Protein AF-A0A965GUR8-F1 (afdb_monomer_lite)

Foldseek 3Di:
DVPPPLDDDDDDDPDPVSVVQCVVPVDDADPQCVVCLPDDGDPSGDCRSSVVCVVCCVVPNDPAFWFQWEDEPPDAIWGDAPLETAGEPDPQVQQLLCLRTDYGYDHPVVVVSGHYDYHADQKAWEDDDVNDIWIWGTHNQATETDPDQVLQVVVVHGPVRHHYHDPVSNVSRHHDQYDDDDDAAAWADDDPPDDIWGWDDDPAATETDDQVVCVVVVHHPVRHHHDYPVSNVNHHYDYDDPVVQQADQWAADPVRWIWGDPPQAIATEFDPVLCVVVVNPDRRHGPDHVVVSPSGAADQHSDDAQEWAAAPVVRFIWHHHPSAIATADPLQCVQEPSVVLGPYGPGYHHCRNRVHRYDPHHDDQWAAEPVRWIWGAHHQATATEPAPAPLNVVHHYDYPRVRVSGDYDPHYHYQFAWADEPPDPWIFGRHRQATATEDDDVQLVLSCVPDPDSDYDYGHPRSNVSGHYDAHAGDFQAWAAAPPPRWIWTDAPGQATETEDLLAADAPHPDHHYDHCSNNVRHPNHHHHHNFWAQEPNAIFGDFPLETAHEDPVQVQLADDDHHYGYNNNNVSRHYDPAHDGQKAKEWDQDPVPRDIDIWMWGRGNQATATEPDVVLVVQPDPPPGDHHHGDVSSVVSGHYDYHPPRDPDDPPPPVPQPKDQAAPPDFLCNVCVVQVHDSVCQCVQAVNPDRRPDDHRDITGDD

Radius of gyration: 43.64 Å; chains: 1; bounding box: 89×70×134 Å

Structure (mmCIF, N/CA/C/O backbone):
data_AF-A0A965GUR8-F1
#
_entry.id   AF-A0A965GUR8-F1
#
loop_
_atom_site.group_PDB
_atom_site.id
_atom_site.type_symbol
_atom_site.label_atom_id
_atom_site.label_alt_id
_atom_site.label_comp_id
_atom_site.label_asym_id
_atom_site.label_entity_id
_atom_site.label_seq_id
_atom_site.pdbx_PDB_ins_code
_atom_site.Cartn_x
_atom_site.Cartn_y
_atom_site.Cartn_z
_atom_site.occupancy
_atom_site.B_iso_or_equiv
_atom_site.auth_seq_id
_atom_site.auth_comp_id
_atom_site.auth_asym_id
_atom_site.auth_atom_id
_atom_site.pdbx_PDB_model_num
ATOM 1 N N . ASP A 1 1 ? 26.800 -17.283 -2.827 1.00 47.50 1 ASP A N 1
ATOM 2 C CA . ASP A 1 1 ? 28.069 -16.550 -2.955 1.00 47.50 1 ASP A CA 1
ATOM 3 C C . ASP A 1 1 ? 29.213 -17.453 -2.489 1.00 47.50 1 ASP A C 1
ATOM 5 O O . ASP A 1 1 ? 29.405 -17.635 -1.294 1.00 47.50 1 ASP A O 1
ATOM 9 N N . ALA A 1 2 ? 29.886 -18.132 -3.423 1.00 43.19 2 ALA A N 1
ATOM 10 C CA . ALA A 1 2 ? 30.968 -19.085 -3.132 1.00 43.19 2 ALA A CA 1
ATOM 11 C C . ALA A 1 2 ? 32.314 -18.391 -2.820 1.00 43.19 2 ALA A C 1
ATOM 13 O O . ALA A 1 2 ? 33.326 -19.061 -2.646 1.00 43.19 2 ALA A O 1
ATOM 14 N N . SER A 1 3 ? 32.325 -17.055 -2.743 1.00 49.56 3 SER A N 1
ATOM 15 C CA . SER A 1 3 ? 33.534 -16.234 -2.623 1.00 49.56 3 SER A CA 1
ATOM 16 C C . SER A 1 3 ? 34.101 -16.104 -1.201 1.00 49.56 3 SER A C 1
ATOM 18 O O . SER A 1 3 ? 35.213 -15.610 -1.049 1.00 49.56 3 SER A O 1
ATOM 20 N N . ARG A 1 4 ? 33.380 -16.529 -0.147 1.00 60.00 4 ARG A N 1
ATOM 21 C CA . ARG A 1 4 ? 33.719 -16.155 1.247 1.00 60.00 4 ARG A CA 1
ATOM 22 C C . ARG A 1 4 ? 34.422 -17.205 2.120 1.00 60.00 4 ARG A C 1
ATOM 24 O O . ARG A 1 4 ? 34.741 -16.892 3.255 1.00 60.00 4 ARG A O 1
ATOM 31 N N . ASN A 1 5 ? 34.698 -18.421 1.640 1.00 73.56 5 ASN A N 1
ATOM 32 C CA . ASN A 1 5 ? 35.447 -19.455 2.391 1.00 73.56 5 ASN A CA 1
ATOM 33 C C . ASN A 1 5 ? 34.981 -19.713 3.856 1.00 73.56 5 ASN A C 1
ATOM 35 O O . ASN A 1 5 ? 35.769 -20.097 4.712 1.00 73.56 5 ASN A O 1
ATOM 39 N N . CYS A 1 6 ? 33.684 -19.565 4.153 1.00 77.69 6 CYS A N 1
ATOM 40 C CA . CYS A 1 6 ? 33.122 -19.659 5.514 1.00 77.69 6 CYS A CA 1
ATOM 41 C C . CYS A 1 6 ? 32.897 -21.094 6.053 1.00 77.69 6 CYS A C 1
ATOM 43 O O . CYS A 1 6 ? 32.212 -21.275 7.058 1.00 77.69 6 CYS A O 1
ATOM 45 N N . GLY A 1 7 ? 33.451 -22.120 5.399 1.00 78.69 7 GLY A N 1
ATOM 46 C CA . GLY A 1 7 ? 33.329 -23.525 5.814 1.00 78.69 7 GLY A CA 1
ATOM 47 C C . GLY A 1 7 ? 31.979 -24.192 5.499 1.00 78.69 7 GLY A C 1
ATOM 48 O O . GLY A 1 7 ? 31.079 -23.598 4.905 1.00 78.69 7 GLY A O 1
ATOM 49 N N . LYS A 1 8 ? 31.857 -25.477 5.861 1.00 77.88 8 LYS A N 1
ATOM 50 C CA . LYS A 1 8 ? 30.644 -26.306 5.720 1.00 77.88 8 LYS A CA 1
ATOM 51 C C . LYS A 1 8 ? 30.447 -27.146 6.985 1.00 77.88 8 LYS A C 1
ATOM 53 O O . LYS A 1 8 ? 31.423 -27.489 7.648 1.00 77.88 8 LYS A O 1
ATOM 58 N N . LYS A 1 9 ? 29.199 -27.503 7.299 1.00 75.25 9 LYS A N 1
ATOM 59 C CA . LYS A 1 9 ? 28.846 -28.366 8.436 1.00 75.25 9 LYS A CA 1
ATOM 60 C C . LYS A 1 9 ? 27.861 -29.442 7.990 1.00 75.25 9 LYS A C 1
ATOM 62 O O . LYS A 1 9 ? 26.856 -29.119 7.363 1.00 75.25 9 LYS A O 1
ATOM 67 N N . SER A 1 10 ? 28.144 -30.692 8.341 1.00 81.12 10 SER A N 1
ATOM 68 C CA . SER A 1 10 ? 27.230 -31.819 8.135 1.00 81.12 10 SER A CA 1
ATOM 69 C C . SER A 1 10 ? 26.433 -32.077 9.408 1.00 81.12 10 SER A C 1
ATOM 71 O O . SER A 1 10 ? 26.967 -31.980 10.513 1.00 81.12 10 SER A O 1
ATOM 73 N N . PHE A 1 11 ? 25.153 -32.397 9.260 1.00 72.50 11 PHE A N 1
ATOM 74 C CA . PHE A 1 11 ? 24.285 -32.815 10.355 1.00 72.50 11 PHE A CA 1
ATOM 75 C C . PHE A 1 11 ? 23.162 -33.697 9.808 1.00 72.50 11 PHE A C 1
ATOM 77 O O . PHE A 1 11 ? 22.839 -33.649 8.621 1.00 72.50 11 PHE A O 1
ATOM 84 N N . THR A 1 12 ? 22.567 -34.499 10.683 1.00 79.31 12 THR A N 1
ATOM 85 C CA . THR A 1 12 ? 21.463 -35.397 10.337 1.00 79.31 12 THR A CA 1
ATOM 86 C C . THR A 1 12 ? 20.133 -34.658 10.467 1.00 79.31 12 THR A C 1
ATOM 88 O O . THR A 1 12 ? 19.833 -34.097 11.524 1.00 79.31 12 THR A O 1
ATOM 91 N N . LEU A 1 13 ? 19.321 -34.660 9.408 1.00 75.88 13 LEU A N 1
ATOM 92 C CA . LEU A 1 13 ? 17.973 -34.090 9.433 1.00 75.88 13 LEU A CA 1
ATOM 93 C C . LEU A 1 13 ? 17.031 -35.012 10.218 1.00 75.88 13 LEU A C 1
ATOM 95 O O . LEU A 1 13 ? 16.911 -36.190 9.899 1.00 75.88 13 LEU A O 1
ATOM 99 N N . LYS A 1 14 ? 16.361 -34.468 11.242 1.00 69.81 14 LYS A N 1
ATOM 100 C CA . LYS A 1 14 ? 15.443 -35.225 12.115 1.00 69.81 14 LYS A CA 1
ATOM 101 C C . LYS A 1 14 ? 13.967 -35.149 11.696 1.00 69.81 14 LYS A C 1
ATOM 103 O O . LYS A 1 14 ? 13.154 -35.880 12.244 1.00 69.81 14 LYS A O 1
ATOM 108 N N . SER A 1 15 ? 13.601 -34.263 10.763 1.00 74.69 15 SER A N 1
ATOM 109 C CA . SER A 1 15 ? 12.224 -34.140 10.260 1.00 74.69 15 SER A CA 1
ATOM 110 C C . SER A 1 15 ? 12.168 -33.538 8.851 1.00 74.69 15 SER A C 1
ATOM 112 O O . SER A 1 15 ? 13.064 -32.787 8.451 1.00 74.69 15 SER A O 1
ATOM 114 N N . GLN A 1 16 ? 11.078 -33.808 8.124 1.00 74.38 16 GLN A N 1
ATOM 115 C CA . GLN A 1 16 ? 10.824 -33.220 6.803 1.00 74.38 16 GLN A CA 1
ATOM 116 C C . GLN A 1 16 ? 10.631 -31.697 6.869 1.00 74.38 16 GLN A C 1
ATOM 118 O O . GLN A 1 16 ? 11.060 -30.980 5.969 1.00 74.38 16 GLN A O 1
ATOM 123 N N . ALA A 1 17 ? 10.045 -31.180 7.953 1.00 69.31 17 ALA A N 1
ATOM 124 C CA . ALA A 1 17 ? 9.895 -29.739 8.159 1.00 69.31 17 ALA A CA 1
ATOM 125 C C . ALA A 1 17 ? 11.264 -29.042 8.238 1.00 69.31 17 ALA A C 1
ATOM 127 O O . ALA A 1 17 ? 11.487 -28.018 7.594 1.00 69.31 17 ALA A O 1
ATOM 128 N N . THR A 1 18 ? 12.218 -29.644 8.958 1.00 73.81 18 THR A N 1
ATOM 129 C CA . THR A 1 18 ? 13.603 -29.157 9.005 1.00 73.81 18 THR A CA 1
ATOM 130 C C . THR A 1 18 ? 14.270 -29.245 7.630 1.00 73.81 18 THR A C 1
ATOM 132 O O . THR A 1 18 ? 14.957 -28.307 7.236 1.00 73.81 18 THR A O 1
ATOM 135 N N . ALA A 1 19 ? 14.043 -30.326 6.875 1.00 81.25 19 ALA A N 1
ATOM 136 C CA . ALA A 1 19 ? 14.584 -30.481 5.521 1.00 81.25 19 ALA A CA 1
ATOM 137 C C . ALA A 1 19 ? 14.102 -29.367 4.575 1.00 81.25 19 ALA A C 1
ATOM 139 O O . ALA A 1 19 ? 14.917 -28.730 3.910 1.00 81.25 19 ALA A O 1
ATOM 140 N N . ASN A 1 20 ? 12.801 -29.063 4.590 1.00 81.00 20 ASN A N 1
ATOM 141 C CA . ASN A 1 20 ? 12.203 -28.014 3.761 1.00 81.00 20 ASN A CA 1
ATOM 142 C C . ASN A 1 20 ? 12.787 -26.624 4.056 1.00 81.00 20 ASN A C 1
ATOM 144 O O . ASN A 1 20 ? 13.011 -25.837 3.135 1.00 81.00 20 ASN A O 1
ATOM 148 N N . LEU A 1 21 ? 13.101 -26.336 5.323 1.00 77.62 21 LEU A N 1
ATOM 149 C CA . LEU A 1 21 ? 13.712 -25.066 5.713 1.00 77.62 21 LEU A CA 1
ATOM 150 C C . LEU A 1 21 ? 15.141 -24.915 5.156 1.00 77.62 21 LEU A C 1
ATOM 152 O O . LEU A 1 21 ? 15.511 -23.848 4.662 1.00 77.62 21 LEU A O 1
ATOM 156 N N . TYR A 1 22 ? 15.917 -26.005 5.151 1.00 83.06 22 TYR A N 1
ATOM 157 C CA . TYR A 1 22 ? 17.260 -26.032 4.563 1.00 83.06 22 TYR A CA 1
ATOM 158 C C . TYR A 1 22 ? 17.261 -26.101 3.029 1.00 83.06 22 TYR A C 1
ATOM 160 O O . TYR A 1 22 ? 18.226 -25.644 2.421 1.00 83.06 22 TYR A O 1
ATOM 168 N N . TYR A 1 23 ? 16.191 -26.588 2.388 1.00 81.19 23 TYR A N 1
ATOM 169 C CA . TYR A 1 23 ? 16.011 -26.419 0.941 1.00 81.19 23 TYR A CA 1
ATOM 170 C C . TYR A 1 23 ? 15.792 -24.953 0.563 1.00 81.19 23 TYR A C 1
ATOM 172 O O . TYR A 1 23 ? 16.349 -24.489 -0.429 1.00 81.19 23 TYR A O 1
ATOM 180 N N . TYR A 1 24 ? 15.021 -24.214 1.365 1.00 76.62 24 TYR A N 1
ATOM 181 C CA . TYR A 1 24 ? 14.736 -22.803 1.113 1.00 76.62 24 TYR A CA 1
ATOM 182 C C . TYR A 1 24 ? 15.915 -21.885 1.475 1.00 76.62 24 TYR A C 1
ATOM 184 O O . TYR A 1 24 ? 16.259 -20.981 0.715 1.00 76.62 24 TYR A O 1
ATOM 192 N N . THR A 1 25 ? 16.582 -22.128 2.610 1.00 82.25 25 THR A N 1
ATOM 193 C CA . THR A 1 25 ? 17.814 -21.416 2.984 1.00 82.25 25 THR A CA 1
ATOM 194 C C . THR A 1 25 ? 18.919 -22.397 3.400 1.00 82.25 25 THR A C 1
ATOM 196 O O . THR A 1 25 ? 18.972 -22.819 4.556 1.00 82.25 25 THR A O 1
ATOM 199 N N . PRO A 1 26 ? 19.857 -22.751 2.499 1.00 79.19 26 PRO A N 1
ATOM 200 C CA . PRO A 1 26 ? 20.835 -23.825 2.723 1.00 79.19 26 PRO A CA 1
ATOM 201 C C . PRO A 1 26 ? 22.019 -23.420 3.619 1.00 79.19 26 PRO A C 1
ATOM 203 O O . PRO A 1 26 ? 23.102 -23.997 3.531 1.00 79.19 26 PRO A O 1
ATOM 206 N N . PHE A 1 27 ? 21.843 -22.418 4.484 1.00 84.81 27 PHE A N 1
ATOM 207 C CA . PHE A 1 27 ? 22.902 -21.878 5.333 1.00 84.81 27 PHE A CA 1
ATOM 208 C C . PHE A 1 27 ? 22.605 -22.121 6.814 1.00 84.81 27 PHE A C 1
ATOM 210 O O . PHE A 1 27 ? 21.495 -21.884 7.297 1.00 84.81 27 PHE A O 1
ATOM 217 N N . VAL A 1 28 ? 23.620 -22.584 7.543 1.00 80.75 28 VAL A N 1
ATOM 218 C CA . VAL A 1 28 ? 23.566 -22.775 8.997 1.00 80.75 28 VAL A CA 1
ATOM 219 C C . VAL A 1 28 ? 24.101 -21.503 9.668 1.00 80.75 28 VAL A C 1
ATOM 221 O O . VAL A 1 28 ? 25.199 -21.062 9.307 1.00 80.75 28 VAL A O 1
ATOM 224 N N . PRO A 1 29 ? 23.379 -20.899 10.630 1.00 86.38 29 PRO A N 1
ATOM 225 C CA . PRO A 1 29 ? 23.894 -19.752 11.374 1.00 86.38 29 PRO A CA 1
ATOM 226 C C . PRO A 1 29 ? 25.142 -20.151 12.175 1.00 86.38 29 PRO A C 1
ATOM 228 O O . PRO A 1 29 ? 25.180 -21.211 12.802 1.00 86.38 29 PRO A O 1
ATOM 231 N N . ASN A 1 30 ? 26.173 -19.306 12.151 1.00 86.50 30 ASN A N 1
ATOM 232 C CA . ASN A 1 30 ? 27.386 -19.498 12.945 1.00 86.50 30 ASN A CA 1
ATOM 233 C C . ASN A 1 30 ? 27.222 -18.908 14.361 1.00 86.50 30 ASN A C 1
ATOM 235 O O . ASN A 1 30 ? 26.221 -18.259 14.672 1.00 86.50 30 ASN A O 1
ATOM 239 N N . ALA A 1 31 ? 28.216 -19.118 15.230 1.00 86.94 31 ALA A N 1
ATOM 240 C CA . ALA A 1 31 ? 28.167 -18.645 16.616 1.00 86.94 31 ALA A CA 1
ATOM 241 C C . ALA A 1 31 ? 27.976 -17.119 16.721 1.00 86.94 31 ALA A C 1
ATOM 243 O O . ALA A 1 31 ? 27.193 -16.664 17.547 1.00 86.94 31 ALA A O 1
ATOM 244 N N . ALA A 1 32 ? 28.615 -16.328 15.850 1.00 88.06 32 ALA A N 1
ATOM 245 C CA . ALA A 1 32 ? 28.451 -14.874 15.833 1.00 88.06 32 ALA A CA 1
ATOM 246 C C . ALA A 1 32 ? 27.002 -14.449 15.516 1.00 88.06 32 ALA A C 1
ATOM 248 O O . ALA A 1 32 ? 26.453 -13.575 16.187 1.00 88.06 32 ALA A O 1
ATOM 249 N N . ALA A 1 33 ? 26.350 -15.102 14.546 1.00 88.00 33 ALA A N 1
ATOM 250 C CA . ALA A 1 33 ? 24.946 -14.853 14.209 1.00 88.00 33 ALA A CA 1
ATOM 251 C C . ALA A 1 33 ? 23.969 -15.256 15.332 1.00 88.00 33 ALA A C 1
ATOM 253 O O . ALA A 1 33 ? 22.925 -14.613 15.507 1.00 88.00 33 ALA A O 1
ATOM 254 N N . LEU A 1 34 ? 24.294 -16.325 16.071 1.00 86.19 34 LEU A N 1
ATOM 255 C CA . LEU A 1 34 ? 23.495 -16.832 17.191 1.00 86.19 34 LEU A CA 1
ATOM 256 C C . LEU A 1 34 ? 23.662 -15.982 18.457 1.00 86.19 34 LEU A C 1
ATOM 258 O O . LEU A 1 34 ? 22.667 -15.681 19.105 1.00 86.19 34 LEU A O 1
ATOM 262 N N . ASN A 1 35 ? 24.876 -15.522 18.765 1.00 86.25 35 ASN A N 1
ATOM 263 C CA . ASN A 1 35 ? 25.149 -14.688 19.941 1.00 86.25 35 ASN A CA 1
ATOM 264 C C . ASN A 1 35 ? 24.508 -13.295 19.854 1.00 86.25 35 ASN A C 1
ATOM 266 O O . ASN A 1 35 ? 24.303 -12.647 20.876 1.00 86.25 35 ASN A O 1
ATOM 270 N N . ASN A 1 36 ? 24.173 -12.825 18.648 1.00 84.94 36 ASN A N 1
ATOM 271 C CA . ASN A 1 36 ? 23.557 -11.519 18.435 1.00 84.94 36 ASN A CA 1
ATOM 272 C C . ASN A 1 36 ? 22.199 -11.632 17.732 1.00 84.94 36 ASN A C 1
ATOM 274 O O . ASN A 1 36 ? 22.045 -11.087 16.648 1.00 84.94 36 ASN A O 1
ATOM 278 N N . LEU A 1 37 ? 21.211 -12.334 18.311 1.00 80.69 37 LEU A N 1
ATOM 279 C CA . LEU A 1 37 ? 19.914 -12.685 17.683 1.00 80.69 37 LEU A CA 1
ATOM 280 C C . LEU A 1 37 ? 19.121 -11.529 17.033 1.00 80.69 37 LEU A C 1
ATOM 282 O O . LEU A 1 37 ? 18.312 -11.763 16.128 1.00 80.69 37 LEU A O 1
ATOM 286 N N . ARG A 1 38 ? 19.329 -10.281 17.456 1.00 82.56 38 ARG A N 1
ATOM 287 C CA . ARG A 1 38 ? 18.657 -9.105 16.872 1.00 82.56 38 ARG A CA 1
ATOM 288 C C . ARG A 1 38 ? 19.586 -8.152 16.123 1.00 82.56 38 ARG A C 1
ATOM 290 O O . ARG A 1 38 ? 19.088 -7.248 15.465 1.00 82.56 38 ARG A O 1
ATOM 297 N N . GLY A 1 39 ? 20.893 -8.389 16.143 1.00 82.38 39 GLY A N 1
ATOM 298 C CA . GLY A 1 39 ? 21.873 -7.589 15.418 1.00 82.38 39 GLY A CA 1
ATOM 299 C C . GLY A 1 39 ? 22.589 -8.360 14.313 1.00 82.38 39 GLY A C 1
ATOM 300 O O . GLY A 1 39 ? 22.151 -9.427 13.863 1.00 82.38 39 GLY A O 1
ATOM 301 N N . THR A 1 40 ? 23.692 -7.766 13.868 1.00 83.00 40 THR A N 1
ATOM 302 C CA . THR A 1 40 ? 24.609 -8.299 12.862 1.00 83.00 40 THR A CA 1
ATOM 303 C C . THR A 1 40 ? 25.718 -9.111 13.529 1.00 83.00 40 THR A C 1
ATOM 305 O O . THR A 1 40 ? 26.282 -8.691 14.540 1.00 83.00 40 THR A O 1
ATOM 308 N N . GLY A 1 41 ? 26.024 -10.275 12.966 1.00 85.44 41 GLY A N 1
ATOM 309 C CA . GLY A 1 41 ? 27.218 -11.048 13.292 1.00 85.44 41 GLY A CA 1
ATOM 310 C C . GLY A 1 41 ? 28.414 -10.651 12.417 1.00 85.44 41 GLY A C 1
ATOM 311 O O . GLY A 1 41 ? 28.475 -9.547 11.878 1.00 85.44 41 GLY A O 1
ATOM 312 N N . ASP A 1 42 ? 29.370 -11.564 12.289 1.00 89.44 42 ASP A N 1
ATOM 313 C CA . ASP A 1 42 ? 30.585 -11.403 11.488 1.00 89.44 42 ASP A CA 1
ATOM 314 C C . ASP A 1 42 ? 30.353 -11.542 9.965 1.00 89.44 42 ASP A C 1
ATOM 316 O O . ASP A 1 42 ? 29.243 -11.744 9.467 1.00 89.44 42 ASP A O 1
ATOM 320 N N . ASN A 1 43 ? 31.442 -11.457 9.201 1.00 85.75 43 ASN A N 1
ATOM 321 C CA . ASN A 1 43 ? 31.451 -11.576 7.740 1.00 85.75 43 ASN A CA 1
ATOM 322 C C . ASN A 1 43 ? 30.985 -12.947 7.199 1.00 85.75 43 ASN A C 1
ATOM 324 O O . ASN A 1 43 ? 30.644 -13.036 6.012 1.00 85.75 43 ASN A O 1
ATOM 328 N N . CYS A 1 44 ? 30.938 -13.977 8.051 1.00 85.56 44 CYS A N 1
ATOM 329 C CA . CYS A 1 44 ? 30.488 -15.334 7.737 1.00 85.56 44 CYS A CA 1
ATOM 330 C C . CYS A 1 44 ? 29.097 -15.668 8.291 1.00 85.56 44 CYS A C 1
ATOM 332 O O . CYS A 1 44 ? 28.607 -16.788 8.126 1.00 85.56 44 CYS A O 1
ATOM 334 N N . SER A 1 45 ? 28.436 -14.700 8.919 1.00 87.81 45 SER A N 1
ATOM 335 C CA . SER A 1 45 ? 27.125 -14.888 9.520 1.00 87.81 45 SER A CA 1
ATOM 336 C C . SER A 1 45 ? 26.043 -15.079 8.463 1.00 87.81 45 SER A C 1
ATOM 338 O O . SER A 1 45 ? 25.878 -14.266 7.551 1.00 87.81 45 SER A O 1
ATOM 340 N N . SER A 1 46 ? 25.272 -16.157 8.611 1.00 85.75 46 SER A N 1
ATOM 341 C CA . SER A 1 46 ? 24.098 -16.442 7.791 1.00 85.75 46 SER A CA 1
ATOM 342 C C . SER A 1 46 ? 22.829 -16.342 8.637 1.00 85.75 46 SER A C 1
ATOM 344 O O . SER A 1 46 ? 22.764 -16.844 9.760 1.00 85.75 46 SER A O 1
ATOM 346 N N . TYR A 1 47 ? 21.820 -15.642 8.115 1.00 85.31 47 TYR A N 1
ATOM 347 C CA . TYR A 1 47 ? 20.674 -15.209 8.920 1.00 85.31 47 TYR A CA 1
ATOM 348 C C . TYR A 1 47 ? 19.355 -15.895 8.563 1.00 85.31 47 TYR A C 1
ATOM 350 O O . TYR A 1 47 ? 18.411 -15.720 9.312 1.00 85.31 47 TYR A O 1
ATOM 358 N N . GLY A 1 48 ? 19.258 -16.660 7.469 1.00 84.25 48 GLY A N 1
ATOM 359 C CA . GLY A 1 48 ? 17.988 -17.200 6.946 1.00 84.25 48 GLY A CA 1
ATOM 360 C C . GLY A 1 48 ? 17.195 -18.025 7.966 1.00 84.25 48 GLY A C 1
ATOM 361 O O . GLY A 1 48 ? 16.245 -17.524 8.567 1.00 84.25 48 GLY A O 1
ATOM 362 N N . ASN A 1 49 ? 17.633 -19.262 8.217 1.00 84.75 49 ASN A N 1
ATOM 363 C CA . ASN A 1 49 ? 17.011 -20.164 9.197 1.00 84.75 49 ASN A CA 1
ATOM 364 C C . ASN A 1 49 ? 16.905 -19.544 10.603 1.00 84.75 49 ASN A C 1
ATOM 366 O O . ASN A 1 49 ? 15.910 -19.730 11.299 1.00 84.75 49 ASN A O 1
ATOM 370 N N . ARG A 1 50 ? 17.911 -18.758 11.009 1.00 86.69 50 ARG A N 1
ATOM 371 C CA . ARG A 1 50 ? 17.941 -18.052 12.299 1.00 86.69 50 ARG A CA 1
ATOM 372 C C . ARG A 1 50 ? 16.859 -16.975 12.402 1.00 86.69 50 ARG A C 1
ATOM 374 O O . ARG A 1 50 ? 16.200 -16.879 13.430 1.00 86.69 50 ARG A O 1
ATOM 381 N N . ASN A 1 51 ? 16.666 -16.165 11.362 1.00 86.56 51 ASN A N 1
ATOM 382 C CA . ASN A 1 51 ? 15.630 -15.135 11.316 1.00 86.56 51 ASN A CA 1
ATOM 383 C C . ASN A 1 51 ? 14.251 -15.767 11.255 1.00 86.56 51 ASN A C 1
ATOM 385 O O . ASN A 1 51 ? 13.366 -15.298 11.955 1.00 86.56 51 ASN A O 1
ATOM 389 N N . PHE A 1 52 ? 14.084 -16.828 10.461 1.00 83.81 52 PHE A N 1
ATOM 390 C CA . PHE A 1 52 ? 12.831 -17.571 10.413 1.00 83.81 52 PHE A CA 1
ATOM 391 C C . PHE A 1 52 ? 12.439 -18.074 11.805 1.00 83.81 52 PHE A C 1
ATOM 393 O O . PHE A 1 52 ? 11.350 -17.766 12.276 1.00 83.81 52 PHE A O 1
ATOM 400 N N . TRP A 1 53 ? 13.356 -18.762 12.497 1.00 81.44 53 TRP A N 1
ATOM 401 C CA . TRP A 1 53 ? 13.125 -19.216 13.868 1.00 81.44 53 TRP A CA 1
ATOM 402 C C . TRP A 1 53 ? 12.801 -18.051 14.811 1.00 81.44 53 TRP A C 1
ATOM 404 O O . TRP A 1 53 ? 11.839 -18.134 15.564 1.00 81.44 53 TRP A O 1
ATOM 414 N N . ARG A 1 54 ? 13.548 -16.941 14.730 1.00 84.94 54 ARG A N 1
ATOM 415 C CA . ARG A 1 54 ? 13.319 -15.754 15.567 1.00 84.94 54 ARG A CA 1
ATOM 416 C C . ARG A 1 54 ? 11.943 -15.131 15.332 1.00 84.94 54 ARG A C 1
ATOM 418 O O . ARG A 1 54 ? 11.255 -14.838 16.296 1.00 84.94 54 ARG A O 1
ATOM 425 N N . PHE A 1 55 ? 11.548 -14.920 14.076 1.00 79.44 55 PHE A N 1
ATOM 426 C CA . PHE A 1 55 ? 10.241 -14.347 13.743 1.00 79.44 55 PHE A CA 1
ATOM 427 C C . PHE A 1 55 ? 9.104 -15.267 14.171 1.00 79.44 55 PHE A C 1
ATOM 429 O O . PHE A 1 55 ? 8.128 -14.801 14.746 1.00 79.44 55 PHE A O 1
ATOM 436 N N . TYR A 1 56 ? 9.259 -16.572 13.945 1.00 73.69 56 TYR A N 1
ATOM 437 C CA . TYR A 1 56 ? 8.298 -17.554 14.425 1.00 73.69 56 TYR A CA 1
ATOM 438 C C . TYR A 1 56 ? 8.174 -17.497 15.950 1.00 73.69 56 TYR A C 1
ATOM 440 O O . TYR A 1 56 ? 7.069 -17.465 16.471 1.00 73.69 56 TYR A O 1
ATOM 448 N N . TRP A 1 57 ? 9.297 -17.418 16.664 1.00 71.00 57 TRP A N 1
ATOM 449 C CA . TRP A 1 57 ? 9.313 -17.305 18.118 1.00 71.00 57 TRP A CA 1
ATOM 450 C C . TRP A 1 57 ? 8.664 -16.010 18.620 1.00 71.00 57 TRP A C 1
ATOM 452 O O . TRP A 1 57 ? 7.858 -16.052 19.545 1.00 71.00 57 TRP A O 1
ATOM 462 N N . ASP A 1 58 ? 8.985 -14.866 18.007 1.00 63.34 58 ASP A N 1
ATOM 463 C CA . ASP A 1 58 ? 8.421 -13.559 18.371 1.00 63.34 58 ASP A CA 1
ATOM 464 C C . ASP A 1 58 ? 6.890 -13.524 18.164 1.00 63.34 58 ASP A C 1
ATOM 466 O O . ASP A 1 58 ? 6.190 -12.834 18.903 1.00 63.34 58 ASP A O 1
ATOM 470 N N . TRP A 1 59 ? 6.362 -14.254 17.173 1.00 55.81 59 TRP A N 1
ATOM 471 C CA . TRP A 1 59 ? 4.931 -14.257 16.836 1.00 55.81 59 TRP A CA 1
ATOM 472 C C . TRP A 1 59 ? 4.125 -15.378 17.493 1.00 55.81 59 TRP A C 1
ATOM 474 O O . TRP A 1 59 ? 2.971 -15.165 17.855 1.00 55.81 59 TRP A O 1
ATOM 484 N N . PHE A 1 60 ? 4.709 -16.567 17.629 1.00 60.00 60 PHE A N 1
ATOM 485 C CA . PHE A 1 60 ? 3.994 -17.796 17.986 1.00 60.00 60 PHE A CA 1
ATOM 486 C C . PHE A 1 60 ? 4.597 -18.527 19.193 1.00 60.00 60 PHE A C 1
ATOM 488 O O . PHE A 1 60 ? 4.044 -19.533 19.633 1.00 60.00 60 PHE A O 1
ATOM 495 N N . GLY A 1 61 ? 5.715 -18.048 19.747 1.00 53.94 61 GLY A N 1
ATOM 496 C CA . GLY A 1 61 ? 6.438 -18.739 20.812 1.00 53.94 61 GLY A CA 1
ATOM 497 C C . GLY A 1 61 ? 7.206 -19.974 20.323 1.00 53.94 61 GLY A C 1
ATOM 498 O O . GLY A 1 61 ? 7.519 -20.119 19.138 1.00 53.94 61 GLY A O 1
ATOM 499 N N . SER A 1 62 ? 7.571 -20.859 21.256 1.00 61.06 62 SER A N 1
ATOM 500 C CA . SER A 1 62 ? 8.432 -22.009 20.958 1.00 61.06 62 SER A CA 1
ATOM 501 C C . SER A 1 62 ? 7.795 -22.983 19.958 1.00 61.06 62 SER A C 1
ATOM 503 O O . SER A 1 62 ? 6.692 -23.466 20.203 1.00 61.06 62 SER A O 1
ATOM 505 N N . PRO A 1 63 ? 8.490 -23.356 18.865 1.00 58.12 63 PRO A N 1
ATOM 506 C CA . PRO A 1 63 ? 7.982 -24.320 17.888 1.00 58.12 63 PRO A CA 1
ATOM 507 C C . PRO A 1 63 ? 8.087 -25.789 18.341 1.00 58.12 63 PRO A C 1
ATOM 509 O O . PRO A 1 63 ? 7.756 -26.687 17.567 1.00 58.12 63 PRO A O 1
ATOM 512 N N . ILE A 1 64 ? 8.585 -26.073 19.549 1.00 55.66 64 ILE A N 1
ATOM 513 C CA . ILE A 1 64 ? 8.793 -27.443 20.035 1.00 55.66 64 ILE A CA 1
ATOM 514 C C . ILE A 1 64 ? 7.580 -27.882 20.865 1.00 55.66 64 ILE A C 1
ATOM 516 O O . ILE A 1 64 ? 7.361 -27.365 21.953 1.00 55.66 64 ILE A O 1
ATOM 520 N N . GLY A 1 65 ? 6.830 -28.873 20.370 1.00 51.75 65 GLY A N 1
ATOM 521 C CA . GLY A 1 65 ? 5.948 -29.700 21.201 1.00 51.75 65 GLY A CA 1
ATOM 522 C C . GLY A 1 65 ? 4.679 -29.033 21.739 1.00 51.75 65 GLY A C 1
ATOM 523 O O . GLY A 1 65 ? 4.357 -29.231 22.898 1.00 51.75 65 GLY A O 1
ATOM 524 N N . GLY A 1 66 ? 3.942 -28.285 20.915 1.00 53.06 66 GLY A N 1
ATOM 525 C CA . GLY A 1 66 ? 2.496 -28.067 21.093 1.00 53.06 66 GLY A CA 1
ATOM 526 C C . GLY A 1 66 ? 2.003 -27.260 22.305 1.00 53.06 66 GLY A C 1
ATOM 527 O O . GLY A 1 66 ? 0.814 -26.969 22.341 1.00 53.06 66 GLY A O 1
ATOM 528 N N . GLY A 1 67 ? 2.840 -26.855 23.260 1.00 67.88 67 GLY A N 1
ATOM 529 C CA . GLY A 1 67 ? 2.389 -26.121 24.445 1.00 67.88 67 GLY A CA 1
ATOM 530 C C . GLY A 1 67 ? 3.479 -25.914 25.493 1.00 67.88 67 GLY A C 1
ATOM 531 O O . GLY A 1 67 ? 4.659 -26.158 25.253 1.00 67.88 67 GLY A O 1
ATOM 532 N N . PHE A 1 68 ? 3.076 -25.463 26.682 1.00 87.88 68 PHE A N 1
ATOM 533 C CA . PHE A 1 68 ? 3.974 -25.265 27.829 1.00 87.88 68 PHE A CA 1
ATOM 534 C C . PHE A 1 68 ? 4.143 -26.522 28.700 1.00 87.88 68 PHE A C 1
ATOM 536 O O . PHE A 1 68 ? 4.847 -26.481 29.709 1.00 87.88 68 PHE A O 1
ATOM 543 N N . LEU A 1 69 ? 3.483 -27.623 28.334 1.00 90.56 69 LEU A N 1
ATOM 544 C CA . LEU A 1 69 ? 3.498 -28.901 29.041 1.00 90.56 69 LEU A CA 1
ATOM 545 C C . LEU A 1 69 ? 4.340 -29.898 28.243 1.00 90.56 69 LEU A C 1
ATOM 547 O O . LEU A 1 69 ? 3.962 -30.257 27.131 1.00 90.56 69 LEU A O 1
ATOM 551 N N . LEU A 1 70 ? 5.466 -30.350 28.794 1.00 90.44 70 LEU A N 1
ATOM 552 C CA . LEU A 1 70 ? 6.416 -31.227 28.103 1.00 90.44 70 LEU A CA 1
ATOM 553 C C . LEU A 1 70 ? 6.758 -32.465 28.934 1.00 90.44 70 LEU A C 1
ATOM 555 O O . LEU A 1 70 ? 6.852 -32.399 30.156 1.00 90.44 70 LEU A O 1
ATOM 559 N N . LYS A 1 71 ? 7.026 -33.586 28.267 1.00 92.12 71 LYS A N 1
ATOM 560 C CA . LYS A 1 71 ? 7.635 -34.783 28.858 1.00 92.12 71 LYS A CA 1
ATOM 561 C C . LYS A 1 71 ? 8.659 -35.406 27.911 1.00 92.12 71 LYS A C 1
ATOM 563 O O . LYS A 1 71 ? 8.714 -35.056 26.736 1.00 92.12 71 LYS A O 1
ATOM 568 N N . SER A 1 72 ? 9.438 -36.360 28.403 1.00 90.25 72 SER A N 1
ATOM 569 C CA . SER A 1 72 ? 10.179 -37.305 27.565 1.00 90.25 72 SER A CA 1
ATOM 570 C C . SER A 1 72 ? 9.461 -38.653 27.507 1.00 90.25 72 SER A C 1
ATOM 572 O O . SER A 1 72 ? 8.497 -38.888 28.239 1.00 90.25 72 SER A O 1
ATOM 574 N N . SER A 1 73 ? 9.948 -39.561 26.661 1.00 87.81 73 SER A N 1
ATOM 575 C CA . SER A 1 73 ? 9.437 -40.939 26.599 1.00 87.81 73 SER A CA 1
ATOM 576 C C . SER A 1 73 ? 9.538 -41.690 27.939 1.00 87.81 73 SER A C 1
ATOM 578 O O . SER A 1 73 ? 8.780 -42.630 28.169 1.00 87.81 73 SER A O 1
ATOM 580 N N . THR A 1 74 ? 10.428 -41.257 28.842 1.00 89.25 74 THR A N 1
ATOM 581 C CA . THR A 1 74 ? 10.740 -41.933 30.111 1.00 89.25 74 THR A CA 1
ATOM 582 C C . THR A 1 74 ? 10.516 -41.069 31.355 1.00 89.25 74 THR A C 1
ATOM 584 O O . THR A 1 74 ? 10.925 -41.473 32.439 1.00 89.25 74 THR A O 1
ATOM 587 N N . SER A 1 75 ? 9.925 -39.876 31.232 1.00 91.50 75 SER A N 1
ATOM 588 C CA . SER A 1 75 ? 9.728 -38.959 32.365 1.00 91.50 75 SER A CA 1
ATOM 589 C C . SER A 1 75 ? 8.261 -38.635 32.618 1.00 91.50 75 SER A C 1
ATOM 591 O O . SER A 1 75 ? 7.431 -38.688 31.707 1.00 91.50 75 SER A O 1
ATOM 593 N N . ASP A 1 76 ? 7.984 -38.175 33.836 1.00 92.38 76 ASP A N 1
ATOM 594 C CA . ASP A 1 76 ? 6.730 -37.503 34.171 1.00 92.38 76 ASP A CA 1
ATOM 595 C C . ASP A 1 76 ? 6.591 -36.156 33.426 1.00 92.38 76 ASP A C 1
ATOM 597 O O . ASP A 1 76 ? 7.571 -35.656 32.850 1.00 92.38 76 ASP A O 1
ATOM 601 N N . PRO A 1 77 ? 5.380 -35.565 33.390 1.00 94.06 77 PRO A N 1
ATOM 602 C CA . PRO A 1 77 ? 5.145 -34.251 32.801 1.00 94.06 77 PRO A CA 1
ATOM 603 C C . PRO A 1 77 ? 5.796 -33.104 33.580 1.00 94.06 77 PRO A C 1
ATOM 605 O O . PRO A 1 77 ? 5.853 -33.089 34.810 1.00 94.06 77 PRO A O 1
ATOM 608 N N . TYR A 1 78 ? 6.209 -32.082 32.840 1.00 94.81 78 TYR A N 1
ATOM 609 C CA . TYR A 1 78 ? 6.734 -30.827 33.356 1.00 94.81 78 TYR A CA 1
ATOM 610 C C . TYR A 1 78 ? 5.981 -29.650 32.749 1.00 94.81 78 TYR A C 1
ATOM 612 O O . TYR A 1 78 ? 5.630 -29.659 31.569 1.00 94.81 78 TYR A O 1
ATOM 620 N N . PHE A 1 79 ? 5.806 -28.598 33.539 1.00 94.25 79 PHE A N 1
ATOM 621 C CA . PHE A 1 79 ? 5.448 -27.278 33.035 1.00 94.25 79 PHE A CA 1
ATOM 622 C C . PHE A 1 79 ? 6.716 -26.455 32.797 1.00 94.25 79 PHE A C 1
ATOM 624 O O . PHE A 1 79 ? 7.599 -26.424 33.654 1.00 94.25 79 PHE A O 1
ATOM 631 N N . ILE A 1 80 ? 6.814 -25.775 31.656 1.00 91.56 80 ILE A N 1
ATOM 632 C CA . ILE A 1 80 ? 7.968 -24.943 31.301 1.00 91.56 80 ILE A CA 1
ATOM 633 C C . ILE A 1 80 ? 7.598 -23.462 31.384 1.00 91.56 80 ILE A C 1
ATOM 635 O O . ILE A 1 80 ? 6.692 -22.991 30.696 1.00 91.56 80 ILE A O 1
ATOM 639 N N . SER A 1 81 ? 8.330 -22.698 32.193 1.00 88.88 81 SER A N 1
ATOM 640 C CA . SER A 1 81 ? 8.185 -21.239 32.290 1.00 88.88 81 SER A CA 1
ATOM 641 C C . SER A 1 81 ? 9.525 -20.600 32.637 1.00 88.88 81 SER A C 1
ATOM 643 O O . SER A 1 81 ? 10.218 -21.077 33.532 1.00 88.88 81 SER A O 1
ATOM 645 N N . ASN A 1 82 ? 9.888 -19.518 31.937 1.00 82.75 82 ASN A N 1
ATOM 646 C CA . ASN A 1 82 ? 11.131 -18.762 32.153 1.00 82.75 82 ASN A CA 1
ATOM 647 C C . ASN A 1 82 ? 12.393 -19.651 32.223 1.00 82.75 82 ASN A C 1
ATOM 649 O O . ASN A 1 82 ? 13.181 -19.535 33.158 1.00 82.75 82 ASN A O 1
ATOM 653 N N . ASP A 1 83 ? 12.547 -20.571 31.263 1.00 83.94 83 ASP A N 1
ATOM 654 C CA . ASP A 1 83 ? 13.664 -21.531 31.166 1.00 83.94 83 ASP A CA 1
ATOM 655 C C . ASP A 1 83 ? 13.824 -22.490 32.369 1.00 83.94 83 ASP A C 1
ATOM 657 O O . ASP A 1 83 ? 14.859 -23.142 32.541 1.00 83.94 83 ASP A O 1
ATOM 661 N N . ILE A 1 84 ? 12.778 -22.622 33.192 1.00 91.06 84 ILE A N 1
ATOM 662 C CA . ILE A 1 84 ? 12.695 -23.560 34.314 1.00 91.06 84 ILE A CA 1
ATOM 663 C C . ILE A 1 84 ? 11.646 -24.629 33.996 1.00 91.06 84 ILE A C 1
ATOM 665 O O . ILE A 1 84 ? 10.539 -24.313 33.551 1.00 91.06 84 ILE A O 1
ATOM 669 N N . LYS A 1 85 ? 11.983 -25.897 34.262 1.00 94.44 85 LYS A N 1
ATOM 670 C CA . LYS A 1 85 ? 11.035 -27.017 34.245 1.00 94.44 85 LYS A CA 1
ATOM 671 C C . LYS A 1 85 ? 10.500 -27.285 35.650 1.00 94.44 85 LYS A C 1
ATOM 673 O O . LYS A 1 85 ? 11.268 -27.556 36.571 1.00 94.44 85 LYS A O 1
ATOM 678 N N . TYR A 1 86 ? 9.186 -27.218 35.817 1.00 96.25 86 TYR A N 1
ATOM 679 C CA . TYR A 1 86 ? 8.484 -27.475 37.072 1.00 96.25 86 TYR A CA 1
ATOM 680 C C . TYR A 1 86 ? 7.850 -28.870 37.005 1.00 96.25 86 TYR A C 1
ATOM 682 O O . TYR A 1 86 ? 6.996 -29.085 36.142 1.00 96.25 86 TYR A O 1
ATOM 690 N N . PRO A 1 87 ? 8.268 -29.828 37.853 1.00 96.56 87 PRO A N 1
ATOM 691 C CA . PRO A 1 87 ? 7.673 -31.162 37.875 1.00 96.56 87 PRO A CA 1
ATOM 692 C C . PRO A 1 87 ? 6.167 -31.097 38.154 1.00 96.56 87 PRO A C 1
ATOM 694 O O . PRO A 1 87 ? 5.753 -30.410 39.090 1.00 96.56 87 PRO A O 1
ATOM 697 N N . ILE A 1 88 ? 5.359 -31.826 37.382 1.00 94.81 88 ILE A N 1
ATOM 698 C CA . ILE A 1 88 ? 3.925 -32.005 37.639 1.00 94.81 88 ILE A CA 1
ATOM 699 C C . ILE A 1 88 ? 3.708 -33.444 38.097 1.00 94.81 88 ILE A C 1
ATOM 701 O O . ILE A 1 88 ? 3.737 -34.374 37.296 1.00 94.81 88 ILE A O 1
ATOM 705 N N . THR A 1 89 ? 3.489 -33.624 39.395 1.00 87.62 89 THR A N 1
ATOM 706 C CA . THR A 1 89 ? 3.265 -34.947 39.996 1.00 87.62 89 THR A CA 1
ATOM 707 C C . THR A 1 89 ? 1.788 -35.329 40.072 1.00 87.62 89 THR A C 1
ATOM 709 O O . THR A 1 89 ? 1.478 -36.511 40.180 1.00 87.62 89 THR A O 1
ATOM 712 N N . ASP A 1 90 ? 0.876 -34.351 40.009 1.00 83.81 90 ASP A N 1
ATOM 713 C CA . ASP A 1 90 ? -0.575 -34.561 40.017 1.00 83.81 90 ASP A CA 1
ATOM 714 C C . ASP A 1 90 ? -1.124 -34.647 38.576 1.00 83.81 90 ASP A C 1
ATOM 716 O O . ASP A 1 90 ? -1.120 -33.641 37.857 1.00 83.81 90 ASP A O 1
ATOM 720 N N . PRO A 1 91 ? -1.641 -35.808 38.132 1.00 82.19 91 PRO A N 1
ATOM 721 C CA . PRO A 1 91 ? -2.246 -35.952 36.809 1.00 82.19 91 PRO A CA 1
ATOM 722 C C . PRO A 1 91 ? -3.469 -35.048 36.585 1.00 82.19 91 PRO A C 1
ATOM 724 O O . PRO A 1 91 ? -3.742 -34.670 35.444 1.00 82.19 91 PRO A O 1
ATOM 727 N N . GLU A 1 92 ? -4.206 -34.677 37.640 1.00 83.94 92 GLU A N 1
ATOM 728 C CA . GLU A 1 92 ? -5.342 -33.752 37.523 1.00 83.94 92 GLU A CA 1
ATOM 729 C C . GLU A 1 92 ? -4.877 -32.322 37.237 1.00 83.94 92 GLU A C 1
ATOM 731 O O . GLU A 1 92 ? -5.548 -31.590 36.509 1.00 83.94 92 GLU A O 1
ATOM 736 N N . LEU A 1 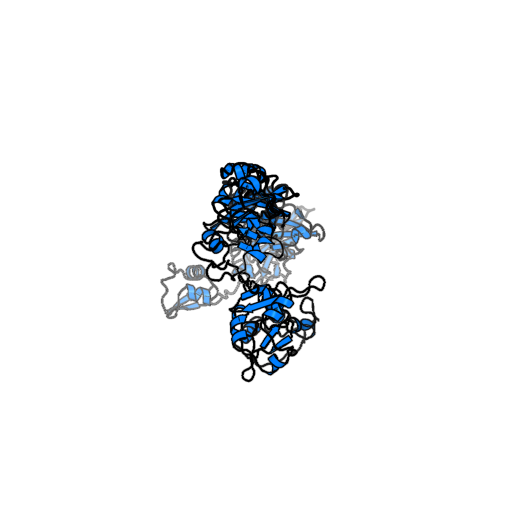93 ? -3.689 -31.933 37.708 1.00 90.38 93 LEU A N 1
ATOM 737 C CA . LEU A 1 93 ? -3.117 -30.624 37.404 1.00 90.38 93 LEU A CA 1
ATOM 738 C C . LEU A 1 93 ? -2.782 -30.478 35.910 1.00 90.38 93 LEU A C 1
ATOM 740 O O . LEU A 1 93 ? -2.964 -29.402 35.346 1.00 90.38 93 LEU A O 1
ATOM 744 N N . VAL A 1 94 ? -2.382 -31.557 35.227 1.00 91.12 94 VAL A N 1
ATOM 745 C CA . VAL A 1 94 ? -2.189 -31.540 33.762 1.00 91.12 94 VAL A CA 1
ATOM 746 C C . VAL A 1 94 ? -3.501 -31.196 33.043 1.00 91.12 94 VAL A C 1
ATOM 748 O O . VAL A 1 94 ? -3.493 -30.427 32.083 1.00 91.12 94 VAL A O 1
ATOM 751 N N . LYS A 1 95 ? -4.640 -31.709 33.530 1.00 86.75 95 LYS A N 1
ATOM 752 C CA . LYS A 1 95 ? -5.972 -31.386 32.987 1.00 86.75 95 LYS A CA 1
ATOM 753 C C . LYS A 1 95 ? -6.387 -29.955 33.319 1.00 86.75 95 LYS A C 1
ATOM 755 O O . LYS A 1 95 ? -6.897 -29.249 32.451 1.00 86.75 95 LYS A O 1
ATOM 760 N N . ASP A 1 96 ? -6.134 -29.512 34.549 1.00 89.31 96 ASP A N 1
ATOM 761 C CA . ASP A 1 96 ? -6.418 -28.144 34.990 1.00 89.31 96 ASP A CA 1
ATOM 762 C C . ASP A 1 96 ? -5.611 -27.095 34.199 1.00 89.31 96 ASP A C 1
ATOM 764 O O . ASP A 1 96 ? -6.058 -25.955 34.068 1.00 89.31 96 ASP A O 1
ATOM 768 N N . LEU A 1 97 ? -4.466 -27.485 33.626 1.00 91.88 97 LEU A N 1
ATOM 769 C CA . LEU A 1 97 ? -3.595 -26.652 32.791 1.00 91.88 97 LEU A CA 1
ATOM 770 C C . LEU A 1 97 ? -3.787 -26.861 31.280 1.00 91.88 97 LEU A C 1
ATOM 772 O O . LEU A 1 97 ? -3.044 -26.271 30.503 1.00 91.88 97 LEU A O 1
ATOM 776 N N . ALA A 1 98 ? -4.782 -27.636 30.837 1.00 87.00 98 ALA A N 1
ATOM 777 C CA . ALA A 1 98 ? -5.006 -27.932 29.416 1.00 87.00 98 ALA A CA 1
ATOM 778 C C . ALA A 1 98 ? -5.042 -26.705 28.467 1.00 87.00 98 ALA A C 1
ATOM 780 O O . ALA A 1 98 ? -4.564 -26.828 27.337 1.00 87.00 98 ALA A O 1
ATOM 781 N N . PRO A 1 99 ? -5.534 -25.510 28.869 1.00 90.88 99 PRO A N 1
ATOM 782 C CA . PRO A 1 99 ? -5.462 -24.315 28.019 1.00 90.88 99 PRO A CA 1
ATOM 783 C C . PRO A 1 99 ? -4.038 -23.832 27.698 1.00 90.88 99 PRO A C 1
ATOM 785 O O . PRO A 1 99 ? -3.851 -23.065 26.760 1.00 90.88 99 PRO A O 1
ATOM 788 N N . LEU A 1 100 ? -3.024 -24.300 28.435 1.00 87.12 100 LEU A N 1
ATOM 789 C CA . LEU A 1 100 ? -1.603 -24.038 28.176 1.00 87.12 100 LEU A CA 1
ATOM 790 C C . LEU A 1 100 ? -1.027 -24.892 27.028 1.00 87.12 100 LEU A C 1
ATOM 792 O O . LEU A 1 100 ? 0.174 -24.834 26.748 1.00 87.12 100 LEU A O 1
ATOM 796 N N . GLY A 1 101 ? -1.880 -25.661 26.355 1.00 83.00 101 GLY A N 1
ATOM 797 C CA . GLY A 1 101 ? -1.554 -26.503 25.212 1.00 83.00 101 GLY A CA 1
ATOM 798 C C . GLY A 1 101 ? -1.486 -27.992 25.568 1.00 83.00 101 GLY A C 1
ATOM 799 O O . GLY A 1 101 ? -1.416 -28.352 26.745 1.00 83.00 101 GLY A O 1
ATOM 800 N N . PRO A 1 102 ? -1.540 -28.884 24.561 1.00 82.75 102 PRO A N 1
ATOM 801 C CA . PRO A 1 102 ? -1.366 -30.320 24.749 1.00 82.75 102 PRO A CA 1
ATOM 802 C C . PRO A 1 102 ? -0.018 -30.673 25.389 1.00 82.75 102 PRO A C 1
ATOM 804 O O . PRO A 1 102 ? 0.977 -29.972 25.215 1.00 82.75 102 PRO A O 1
ATOM 807 N N . LEU A 1 103 ? 0.018 -31.820 26.072 1.00 86.69 103 LEU A N 1
ATOM 808 C CA . LEU A 1 103 ? 1.255 -32.413 26.573 1.00 86.69 103 LEU A CA 1
ATOM 809 C C . LEU A 1 103 ? 2.126 -32.887 25.398 1.00 86.69 103 LEU A C 1
ATOM 811 O O . LEU A 1 103 ? 1.785 -33.858 24.721 1.00 86.69 103 LEU A O 1
ATOM 815 N N . GLY A 1 104 ? 3.242 -32.200 25.162 1.00 83.00 104 GLY A N 1
ATOM 816 C CA . GLY A 1 104 ? 4.219 -32.531 24.127 1.00 83.00 104 GLY A CA 1
ATOM 817 C C . GLY A 1 104 ? 5.283 -33.522 24.603 1.00 83.00 104 GLY A C 1
ATOM 818 O O . GLY A 1 104 ? 5.688 -33.504 25.764 1.00 83.00 104 GLY A O 1
ATOM 819 N N . GLU A 1 105 ? 5.779 -34.368 23.698 1.00 85.69 105 GLU A N 1
ATOM 820 C CA . GLU A 1 105 ? 6.904 -35.274 23.964 1.00 85.69 105 GLU A CA 1
ATOM 821 C C . GLU A 1 105 ? 8.185 -34.789 23.261 1.00 85.69 105 GLU A C 1
ATOM 823 O O . GLU A 1 105 ? 8.170 -34.476 22.068 1.00 85.69 105 GLU A O 1
ATOM 828 N N . ILE A 1 106 ? 9.294 -34.707 24.003 1.00 82.75 106 ILE A N 1
ATOM 829 C CA . ILE A 1 106 ? 10.617 -34.242 23.553 1.00 82.75 106 ILE A CA 1
ATOM 830 C C . ILE A 1 106 ? 11.734 -35.201 23.997 1.00 82.75 106 ILE A C 1
ATOM 832 O O . ILE A 1 106 ? 11.530 -36.074 24.836 1.00 82.75 106 ILE A O 1
ATOM 836 N N . SER A 1 107 ? 12.943 -35.049 23.447 1.00 83.06 107 SER A N 1
ATOM 837 C CA . SER A 1 107 ? 14.094 -35.865 23.860 1.00 83.06 107 SER A CA 1
ATOM 838 C C . SER A 1 107 ? 14.542 -35.541 25.287 1.00 83.06 107 SER A C 1
ATOM 840 O O . SER A 1 107 ? 14.564 -34.370 25.678 1.00 83.06 107 SER A O 1
ATOM 842 N N . THR A 1 108 ? 14.972 -36.561 26.031 1.00 86.12 108 THR A N 1
ATOM 843 C CA . THR A 1 108 ? 15.460 -36.436 27.413 1.00 86.12 108 THR A CA 1
ATOM 844 C C . THR A 1 108 ? 16.578 -35.401 27.530 1.00 86.12 108 THR A C 1
ATOM 846 O O . THR A 1 108 ? 16.505 -34.523 28.379 1.00 86.12 108 THR A O 1
ATOM 849 N N . GLU A 1 109 ? 17.532 -35.378 26.593 1.00 83.94 109 GLU A N 1
ATOM 850 C CA . GLU A 1 109 ? 18.653 -34.426 26.607 1.00 83.94 109 GLU A CA 1
ATOM 851 C C . GLU A 1 109 ? 18.198 -32.966 26.479 1.00 83.94 109 GLU A C 1
ATOM 853 O O . GLU A 1 109 ? 18.831 -32.057 27.011 1.00 83.94 109 GLU A O 1
ATOM 858 N N . TYR A 1 110 ? 17.098 -32.726 25.759 1.00 79.88 110 TYR A N 1
ATOM 859 C CA . TYR A 1 110 ? 16.552 -31.381 25.597 1.00 79.88 110 TYR A CA 1
ATOM 860 C C . TYR A 1 110 ? 15.733 -30.982 26.824 1.00 79.88 110 TYR A C 1
ATOM 862 O O . TYR A 1 110 ? 15.879 -29.867 27.321 1.00 79.88 110 TYR A O 1
ATOM 870 N N . LEU A 1 111 ? 14.935 -31.905 27.368 1.00 85.56 111 LEU A N 1
ATOM 871 C CA . LEU A 1 111 ? 14.214 -31.686 28.620 1.00 85.56 111 LEU A CA 1
ATOM 872 C C . LEU A 1 111 ? 15.183 -31.431 29.787 1.00 85.56 111 LEU A C 1
ATOM 874 O O . LEU A 1 111 ? 14.887 -30.640 30.678 1.00 85.56 111 LEU A O 1
ATOM 878 N N . ASP A 1 112 ? 16.356 -32.055 29.783 1.00 89.62 112 ASP A N 1
ATOM 879 C CA . ASP A 1 112 ? 17.403 -31.873 30.794 1.00 89.62 112 ASP A CA 1
ATOM 880 C C . ASP A 1 112 ? 18.238 -30.605 30.618 1.00 89.62 112 ASP A C 1
ATOM 882 O O . ASP A 1 112 ? 18.964 -30.224 31.533 1.00 89.62 112 ASP A O 1
ATOM 886 N N . SER A 1 113 ? 18.076 -29.889 29.501 1.00 87.25 113 SER A N 1
ATOM 887 C CA . SER A 1 113 ? 18.696 -28.571 29.323 1.00 87.25 113 SER A CA 1
ATOM 888 C C . SER A 1 113 ? 18.052 -27.471 30.183 1.00 87.25 113 SER A C 1
ATOM 890 O O . SER A 1 113 ? 18.687 -26.448 30.440 1.00 87.25 113 SER A O 1
ATOM 892 N N . PHE A 1 114 ? 16.820 -27.679 30.666 1.00 88.06 114 PHE A N 1
ATOM 893 C CA . PHE A 1 114 ? 16.119 -26.745 31.550 1.00 88.06 114 PHE A CA 1
ATOM 894 C C . PHE A 1 114 ? 16.507 -26.951 33.015 1.00 88.06 114 PHE A C 1
ATOM 896 O O . PHE A 1 114 ? 16.601 -28.081 33.502 1.00 88.06 114 PHE A O 1
ATOM 903 N N . LYS A 1 115 ? 16.633 -25.852 33.767 1.00 94.75 115 LYS A N 1
ATOM 904 C CA . LYS A 1 115 ? 16.834 -25.917 35.220 1.00 94.75 115 LYS A CA 1
ATOM 905 C C . LYS A 1 115 ? 15.578 -26.480 35.892 1.00 94.75 115 LYS A C 1
ATOM 907 O O . LYS A 1 115 ? 14.483 -25.983 35.648 1.00 94.75 115 LYS A O 1
ATOM 912 N N . THR A 1 116 ? 15.720 -27.467 36.774 1.00 95.94 116 THR A N 1
ATOM 913 C CA . THR A 1 116 ? 14.583 -28.005 37.540 1.00 95.94 116 THR A CA 1
ATOM 914 C C . THR A 1 116 ? 14.183 -27.053 38.670 1.00 95.94 116 THR A C 1
ATOM 916 O O . THR A 1 116 ? 15.020 -26.656 39.483 1.00 95.94 116 THR A O 1
ATOM 919 N N . GLY A 1 117 ? 12.908 -26.667 38.698 1.00 94.12 117 GLY A N 1
ATOM 920 C CA . GLY A 1 117 ? 12.290 -25.840 39.733 1.00 94.12 117 GLY A CA 1
ATOM 921 C C . GLY A 1 117 ? 11.605 -26.655 40.832 1.00 94.12 117 GLY A C 1
ATOM 922 O O . GLY A 1 117 ? 11.758 -27.873 40.922 1.00 94.12 117 GLY A O 1
ATOM 923 N N . ILE A 1 118 ? 10.826 -25.966 41.668 1.00 92.94 118 ILE A N 1
ATOM 924 C CA . ILE A 1 118 ? 9.938 -26.610 42.648 1.00 92.94 118 ILE A CA 1
ATOM 925 C C . ILE A 1 118 ? 8.813 -27.391 41.939 1.00 92.94 118 ILE A C 1
ATOM 927 O O . ILE A 1 118 ? 8.471 -27.048 40.806 1.00 92.94 118 ILE A O 1
ATOM 931 N N . PRO A 1 119 ? 8.209 -28.411 42.572 1.00 93.25 119 PRO A N 1
ATOM 932 C CA . PRO A 1 119 ? 6.999 -29.039 42.044 1.00 93.25 119 PRO A CA 1
ATOM 933 C C . PRO A 1 119 ? 5.877 -28.015 41.835 1.00 93.25 119 PRO A C 1
ATOM 935 O O . PRO A 1 119 ? 5.675 -27.131 42.670 1.00 93.25 119 PRO A O 1
ATOM 938 N N . MET A 1 120 ? 5.149 -28.129 40.725 1.00 92.50 120 MET A N 1
ATOM 939 C CA . MET A 1 120 ? 4.011 -27.259 40.438 1.00 92.50 120 MET A CA 1
ATOM 940 C C . MET A 1 120 ? 2.787 -27.685 41.255 1.00 92.50 120 MET A C 1
ATOM 942 O O . MET A 1 120 ? 2.493 -28.872 41.380 1.00 92.50 120 MET A O 1
ATOM 946 N N . THR A 1 121 ? 2.055 -26.708 41.783 1.00 90.12 121 THR A N 1
ATOM 947 C CA . THR A 1 121 ? 0.811 -26.910 42.537 1.00 90.12 121 THR A CA 1
ATOM 948 C C . THR A 1 121 ? -0.358 -26.203 41.843 1.00 90.12 121 THR A C 1
ATOM 950 O O . THR A 1 121 ? -0.187 -25.539 40.819 1.00 90.12 121 THR A O 1
ATOM 953 N N . LYS A 1 122 ? -1.571 -26.314 42.404 1.00 90.50 122 LYS A N 1
ATOM 954 C CA . LYS A 1 122 ? -2.766 -25.622 41.887 1.00 90.50 122 LYS A CA 1
ATOM 955 C C . LYS A 1 122 ? -2.772 -24.110 42.145 1.00 90.50 122 LYS A C 1
ATOM 957 O O . LYS A 1 122 ? -3.754 -23.456 41.810 1.00 90.50 122 LYS A O 1
ATOM 962 N N . ILE A 1 123 ? -1.727 -23.542 42.749 1.00 91.62 123 ILE A N 1
ATOM 963 C CA . ILE A 1 123 ? -1.601 -22.098 42.959 1.00 91.62 123 ILE A CA 1
ATOM 964 C C . ILE A 1 123 ? -0.518 -21.519 42.043 1.00 91.62 123 ILE A C 1
ATOM 966 O O . ILE A 1 123 ? 0.607 -22.010 41.970 1.00 91.62 123 ILE A O 1
ATOM 970 N N . ILE A 1 124 ? -0.868 -20.452 41.332 1.00 94.12 124 ILE A N 1
ATOM 971 C CA . ILE A 1 124 ? 0.014 -19.725 40.415 1.00 94.12 124 ILE A CA 1
ATOM 972 C C . ILE A 1 124 ? 0.057 -18.249 40.794 1.00 94.12 124 ILE A C 1
ATOM 974 O O . ILE A 1 124 ? -0.833 -17.746 41.484 1.00 94.12 124 ILE A O 1
ATOM 978 N N . LYS A 1 125 ? 1.074 -17.531 40.319 1.00 91.44 125 LYS A N 1
ATOM 979 C CA . LYS A 1 125 ? 1.192 -16.087 40.546 1.00 91.44 125 LYS A CA 1
ATOM 980 C C . LYS A 1 125 ? 1.676 -15.318 39.325 1.00 91.44 125 LYS A C 1
ATOM 982 O O . LYS A 1 125 ? 2.306 -15.873 38.423 1.00 91.44 125 LYS A O 1
ATOM 987 N N . THR A 1 126 ? 1.394 -14.020 39.320 1.00 85.56 126 THR A N 1
ATOM 988 C CA . THR A 1 126 ? 1.961 -13.073 38.352 1.00 85.56 126 THR A CA 1
ATOM 989 C C . THR A 1 126 ? 3.413 -12.750 38.684 1.00 85.56 126 THR A C 1
ATOM 991 O O . THR A 1 126 ? 3.860 -12.943 39.816 1.00 85.56 126 THR A O 1
ATOM 994 N N . ALA A 1 127 ? 4.137 -12.181 37.718 1.00 83.19 127 ALA A N 1
ATOM 995 C CA . ALA A 1 127 ? 5.334 -11.414 38.043 1.00 83.19 127 ALA A CA 1
ATOM 996 C C . ALA A 1 127 ? 4.975 -10.273 39.024 1.00 83.19 127 ALA A C 1
ATOM 998 O O . ALA A 1 127 ? 3.865 -9.729 38.944 1.00 83.19 127 ALA A O 1
ATOM 999 N N . PRO A 1 128 ? 5.871 -9.919 39.961 1.00 76.56 128 PRO A N 1
ATOM 1000 C CA . PRO A 1 128 ? 5.599 -8.868 40.926 1.00 76.56 128 PRO A CA 1
ATOM 1001 C C . PRO A 1 128 ? 5.572 -7.491 40.254 1.00 76.56 128 PRO A C 1
ATOM 1003 O O . PRO A 1 128 ? 6.472 -7.143 39.492 1.00 76.56 128 PRO A O 1
ATOM 1006 N N . ILE A 1 129 ? 4.575 -6.678 40.599 1.00 62.62 129 ILE A N 1
ATOM 1007 C CA . ILE A 1 129 ? 4.528 -5.245 40.290 1.00 62.62 129 ILE A CA 1
ATOM 1008 C C . ILE A 1 129 ? 4.668 -4.520 41.628 1.00 62.62 129 ILE A C 1
ATOM 1010 O O . ILE A 1 129 ? 3.883 -4.759 42.542 1.00 62.62 129 ILE A O 1
ATOM 1014 N N . ASN A 1 130 ? 5.698 -3.682 41.780 1.00 67.19 130 ASN A N 1
ATOM 1015 C CA . ASN A 1 130 ? 6.034 -3.020 43.051 1.00 67.19 130 ASN A CA 1
ATOM 1016 C C . ASN A 1 130 ? 6.177 -4.004 44.234 1.00 67.19 130 ASN A C 1
ATOM 1018 O O . ASN A 1 130 ? 5.647 -3.764 45.315 1.00 67.19 130 ASN A O 1
ATOM 1022 N N . ASN A 1 131 ? 6.874 -5.128 44.022 1.00 73.88 131 ASN A N 1
ATOM 1023 C CA . ASN A 1 131 ? 7.047 -6.227 44.989 1.00 73.88 131 ASN A CA 1
ATOM 1024 C C . ASN A 1 131 ? 5.760 -6.964 45.409 1.00 73.88 131 ASN A C 1
ATOM 1026 O O . ASN A 1 131 ? 5.804 -7.783 46.324 1.00 73.88 131 ASN A O 1
ATOM 1030 N N . VAL A 1 132 ? 4.634 -6.749 44.722 1.00 66.19 132 VAL A N 1
ATOM 1031 C CA . VAL A 1 132 ? 3.371 -7.449 44.995 1.00 66.19 132 VAL A CA 1
ATOM 1032 C C . VAL A 1 132 ? 3.015 -8.357 43.821 1.00 66.19 132 VAL A C 1
ATOM 1034 O O . VAL A 1 132 ? 2.950 -7.915 42.677 1.00 66.19 132 VAL A O 1
ATOM 1037 N N . SER A 1 133 ? 2.792 -9.643 44.101 1.00 79.00 133 SER A N 1
ATOM 1038 C CA . SER A 1 133 ? 2.298 -10.621 43.120 1.00 79.00 133 SER A CA 1
ATOM 1039 C C . SER A 1 133 ? 0.808 -10.866 43.333 1.00 79.00 133 SER A C 1
ATOM 1041 O O . SER A 1 133 ? 0.354 -10.922 44.475 1.00 79.00 133 SER A O 1
ATOM 1043 N N . THR A 1 134 ? 0.053 -11.052 42.252 1.00 79.00 134 THR A N 1
ATOM 1044 C CA . THR A 1 134 ? -1.338 -11.521 42.336 1.00 79.00 134 THR A CA 1
ATOM 1045 C C . THR A 1 134 ? -1.357 -13.044 42.296 1.00 79.00 134 THR A C 1
ATOM 1047 O O . THR A 1 134 ? -0.659 -13.633 41.467 1.00 79.00 134 THR A O 1
ATOM 1050 N N . TYR A 1 135 ? -2.147 -13.674 43.165 1.00 84.56 135 TYR A N 1
ATOM 1051 C CA . TYR A 1 135 ? -2.232 -15.130 43.294 1.00 84.56 135 TYR A CA 1
ATOM 1052 C C . TYR A 1 135 ? -3.537 -15.660 42.706 1.00 84.56 135 TYR A C 1
ATOM 1054 O O . TYR A 1 135 ? -4.592 -15.039 42.844 1.00 84.56 135 TYR A O 1
ATOM 1062 N N . TYR A 1 136 ? -3.471 -16.831 42.079 1.00 84.12 136 TYR A N 1
ATOM 1063 C CA . TYR A 1 136 ? -4.637 -17.511 41.535 1.00 84.12 136 TYR A CA 1
ATOM 1064 C C . TYR A 1 136 ? -4.626 -18.996 41.876 1.00 84.12 136 TYR A C 1
ATOM 1066 O O . TYR A 1 136 ? -3.582 -19.640 41.836 1.00 84.12 136 TYR A O 1
ATOM 1074 N N . PHE A 1 137 ? -5.808 -19.542 42.137 1.00 84.56 137 PHE A N 1
ATOM 1075 C CA . PHE A 1 137 ? -6.064 -20.976 42.157 1.00 84.56 137 PHE A CA 1
ATOM 1076 C C . PHE A 1 137 ? -6.456 -21.449 40.753 1.00 84.56 137 PHE A C 1
ATOM 1078 O O . PHE A 1 137 ? -7.259 -20.793 40.090 1.00 84.56 137 PHE A O 1
ATOM 1085 N N . VAL A 1 138 ? -5.911 -22.570 40.292 1.00 87.19 138 VAL A N 1
ATOM 1086 C CA . VAL A 1 138 ? -6.203 -23.145 38.974 1.00 87.19 138 VAL A CA 1
ATOM 1087 C C . VAL A 1 138 ? -7.038 -24.404 39.136 1.00 87.19 138 VAL A C 1
ATOM 1089 O O . VAL A 1 138 ? -6.676 -25.309 39.886 1.00 87.19 138 VAL A O 1
ATOM 1092 N N . SER A 1 139 ? -8.165 -24.458 38.429 1.00 85.00 139 SER A N 1
ATOM 1093 C CA . SER A 1 139 ? -9.026 -25.637 38.383 1.00 85.00 139 SER A CA 1
ATOM 1094 C C . SER A 1 139 ? -9.920 -25.621 37.147 1.00 85.00 139 SER A C 1
ATOM 1096 O O . SER A 1 139 ? -10.407 -24.564 36.737 1.00 85.00 139 SER A O 1
ATOM 1098 N N . ALA A 1 140 ? -10.149 -26.794 36.558 1.00 82.62 140 ALA A N 1
ATOM 1099 C CA . ALA A 1 140 ? -11.006 -27.010 35.398 1.00 82.62 140 ALA A CA 1
ATOM 1100 C C . ALA A 1 140 ? -10.665 -26.087 34.212 1.00 82.62 140 ALA A C 1
ATOM 1102 O O . ALA A 1 140 ? -11.554 -25.513 33.579 1.00 82.62 140 ALA A O 1
ATOM 1103 N N . GLY A 1 141 ? -9.368 -25.899 33.939 1.00 83.88 141 GLY A N 1
ATOM 1104 C CA . GLY A 1 141 ? -8.901 -25.044 32.848 1.00 83.88 141 GLY A CA 1
ATOM 1105 C C . GLY A 1 141 ? -9.094 -23.548 33.097 1.00 83.88 141 GLY A C 1
ATOM 1106 O O . GLY A 1 141 ? -9.089 -22.776 32.146 1.00 83.88 141 GLY A O 1
ATOM 1107 N N . LYS A 1 142 ? -9.322 -23.108 34.339 1.00 83.00 142 LYS A N 1
ATOM 1108 C CA . LYS A 1 142 ? -9.550 -21.696 34.677 1.00 83.00 142 LYS A CA 1
ATOM 1109 C C . LYS A 1 142 ? -8.686 -21.252 35.843 1.00 83.00 142 LYS A C 1
ATOM 1111 O O . LYS A 1 142 ? -8.355 -22.056 36.711 1.00 83.00 142 LYS A O 1
ATOM 1116 N N . LYS A 1 143 ? -8.388 -19.952 35.893 1.00 83.81 143 LYS A N 1
ATOM 1117 C CA . LYS A 1 143 ? -7.759 -19.294 37.044 1.00 83.81 143 LYS A CA 1
ATOM 1118 C C . LYS A 1 143 ? -8.792 -18.516 37.865 1.00 83.81 143 LYS A C 1
ATOM 1120 O O . LYS A 1 143 ? -9.622 -17.799 37.309 1.00 83.81 143 LYS A O 1
ATOM 1125 N N . TYR A 1 144 ? -8.731 -18.632 39.184 1.00 73.94 144 TYR A N 1
ATOM 1126 C CA . TYR A 1 144 ? -9.609 -17.962 40.143 1.00 73.94 144 TYR A CA 1
ATOM 1127 C C . TYR A 1 144 ? -8.761 -17.086 41.054 1.00 73.94 144 TYR A C 1
ATOM 1129 O O . TYR A 1 144 ? -7.788 -17.565 41.628 1.00 73.94 144 TYR A O 1
ATOM 1137 N N . LEU A 1 145 ? -9.105 -15.804 41.163 1.00 70.69 145 LEU A N 1
ATOM 1138 C CA . LEU A 1 145 ? -8.349 -14.856 41.978 1.00 70.69 145 LEU A CA 1
ATOM 1139 C C . LEU A 1 145 ? -8.395 -15.255 43.458 1.00 70.69 145 LEU A C 1
ATOM 1141 O O . LEU A 1 145 ? -9.479 -15.462 44.005 1.00 70.69 145 LEU A O 1
ATOM 1145 N N . LEU A 1 146 ? -7.225 -15.307 44.092 1.00 63.38 146 LEU A N 1
ATOM 1146 C CA . LEU A 1 146 ? -7.086 -15.397 45.540 1.00 63.38 146 LEU A CA 1
ATOM 1147 C C . LEU A 1 146 ? -6.874 -13.983 46.087 1.00 63.38 146 LEU A C 1
ATOM 1149 O O . LEU A 1 146 ? -5.949 -13.283 45.677 1.00 63.38 146 LEU A O 1
ATOM 1153 N N . ALA A 1 147 ? -7.745 -13.557 46.998 1.00 60.03 147 ALA A N 1
ATOM 1154 C CA . ALA A 1 147 ? -7.716 -12.231 47.603 1.00 60.03 147 ALA A CA 1
ATOM 1155 C C . ALA A 1 147 ? -6.455 -12.015 48.453 1.00 60.03 147 ALA A C 1
ATOM 1157 O O . ALA A 1 147 ? -5.918 -10.910 48.494 1.00 60.03 147 ALA A O 1
ATOM 1158 N N . ASN A 1 148 ? -5.978 -13.065 49.125 1.00 64.94 148 ASN A N 1
ATOM 1159 C CA . ASN A 1 148 ? -4.755 -13.070 49.923 1.00 64.94 148 ASN A CA 1
ATOM 1160 C C . ASN A 1 148 ? -4.280 -14.516 50.183 1.00 64.94 148 ASN A C 1
ATOM 1162 O O . ASN A 1 148 ? -4.928 -15.488 49.788 1.00 64.94 148 ASN A O 1
ATOM 1166 N N . CYS A 1 149 ? -3.143 -14.665 50.864 1.00 72.56 149 CYS A N 1
ATOM 1167 C CA . CYS A 1 149 ? -2.592 -15.981 51.194 1.00 72.56 149 CYS A CA 1
ATOM 1168 C C . CYS A 1 149 ? -3.315 -16.698 52.341 1.00 72.56 149 CYS A C 1
ATOM 1170 O O . CYS A 1 149 ? -3.208 -17.914 52.437 1.00 72.56 149 CYS A O 1
ATOM 1172 N N . GLU A 1 150 ? -4.100 -16.002 53.167 1.00 67.50 150 GLU A N 1
ATOM 1173 C CA . GLU A 1 150 ? -4.935 -16.651 54.191 1.00 67.50 150 GLU A CA 1
ATOM 1174 C C . GLU A 1 150 ? -6.062 -17.461 53.541 1.00 67.50 150 GLU A C 1
ATOM 1176 O O . GLU A 1 150 ? -6.340 -18.591 53.944 1.00 67.50 150 GLU A O 1
ATOM 1181 N N . GLN A 1 151 ? -6.644 -16.927 52.463 1.00 59.16 151 GLN A N 1
ATOM 1182 C CA . GLN A 1 151 ? -7.610 -17.643 51.641 1.00 59.16 151 GLN A CA 1
ATOM 1183 C C . GLN A 1 151 ? -6.995 -18.911 51.036 1.00 59.16 151 GLN A C 1
ATOM 1185 O O . GLN A 1 151 ? -7.620 -19.968 51.081 1.00 59.16 151 GLN A O 1
ATOM 1190 N N . ALA A 1 152 ? -5.757 -18.838 50.537 1.00 65.12 152 ALA A N 1
ATOM 1191 C CA . ALA A 1 152 ? -5.037 -20.008 50.032 1.00 65.12 152 ALA A CA 1
ATOM 1192 C C . ALA A 1 152 ? -4.864 -21.080 51.124 1.00 65.12 152 ALA A C 1
ATOM 1194 O O . ALA A 1 152 ? -5.221 -22.238 50.906 1.00 65.12 152 ALA A O 1
ATOM 1195 N N . THR A 1 153 ? -4.426 -20.684 52.324 1.00 71.38 153 THR A N 1
ATOM 1196 C CA . THR A 1 153 ? -4.264 -21.593 53.470 1.00 71.38 153 THR A CA 1
ATOM 1197 C C . THR A 1 153 ? -5.582 -22.262 53.860 1.00 71.38 153 THR A C 1
ATOM 1199 O O . THR A 1 153 ? -5.607 -23.463 54.125 1.00 71.38 153 THR A O 1
ATOM 1202 N N . SER A 1 154 ? -6.702 -21.529 53.828 1.00 56.78 154 SER A N 1
ATOM 1203 C CA . SER A 1 154 ? -8.035 -22.087 54.114 1.00 56.78 154 SER A CA 1
ATOM 1204 C C . SER A 1 154 ? -8.495 -23.141 53.094 1.00 56.78 154 SER A C 1
ATOM 1206 O O . SER A 1 154 ? -9.326 -23.989 53.410 1.00 56.78 154 SER A O 1
ATOM 1208 N N . MET A 1 155 ? -7.913 -23.121 51.890 1.00 61.16 155 MET A N 1
ATOM 1209 C CA . MET A 1 155 ? -8.128 -24.102 50.823 1.00 61.16 155 MET A CA 1
ATOM 1210 C C . MET A 1 155 ? -7.085 -25.236 50.834 1.00 61.16 155 MET A C 1
ATOM 1212 O O . MET A 1 155 ? -7.090 -26.071 49.931 1.00 61.16 155 MET A O 1
ATOM 1216 N N . GLY A 1 156 ? -6.179 -25.271 51.822 1.00 73.88 156 GLY A N 1
ATOM 1217 C CA . GLY A 1 156 ? -5.085 -26.245 51.901 1.00 73.88 156 GLY A CA 1
ATOM 1218 C C . GLY A 1 156 ? -3.923 -25.971 50.937 1.00 73.88 156 GLY A C 1
ATOM 1219 O O . GLY A 1 156 ? -3.186 -26.892 50.593 1.00 73.88 156 GLY A O 1
ATOM 1220 N N . LEU A 1 157 ? -3.769 -24.727 50.473 1.00 79.94 157 LEU A N 1
ATOM 1221 C CA . LEU A 1 157 ? -2.731 -24.296 49.532 1.00 79.94 157 LEU A CA 1
ATOM 1222 C C . LEU A 1 157 ? -1.701 -23.394 50.226 1.00 79.94 157 LEU A C 1
ATOM 1224 O O . LEU A 1 157 ? -2.027 -22.684 51.172 1.00 79.94 157 LEU A O 1
ATOM 1228 N N . ASP A 1 158 ? -0.473 -23.367 49.704 1.00 85.69 158 ASP A N 1
ATOM 1229 C CA . ASP A 1 158 ? 0.612 -22.519 50.212 1.00 85.69 158 ASP A CA 1
ATOM 1230 C C . ASP A 1 158 ? 1.135 -21.573 49.119 1.00 85.69 158 ASP A C 1
ATOM 1232 O O . ASP A 1 158 ? 1.706 -22.008 48.114 1.00 85.69 158 ASP A O 1
ATOM 1236 N N . CYS A 1 159 ? 0.982 -20.262 49.336 1.00 86.25 159 CYS A N 1
ATOM 1237 C CA . CYS A 1 159 ? 1.501 -19.211 48.457 1.00 86.25 159 CYS A CA 1
ATOM 1238 C C . CYS A 1 159 ? 3.012 -19.300 48.196 1.00 86.25 159 CYS A C 1
ATOM 1240 O O . CYS A 1 159 ? 3.464 -18.867 47.132 1.00 86.25 159 CYS A O 1
ATOM 1242 N N . ALA A 1 160 ? 3.806 -19.851 49.120 1.00 89.56 160 ALA A N 1
ATOM 1243 C CA . ALA A 1 160 ? 5.244 -20.024 48.920 1.00 89.56 160 ALA A CA 1
ATOM 1244 C C . ALA A 1 160 ? 5.553 -20.998 47.769 1.00 89.56 160 ALA A C 1
ATOM 1246 O O . ALA A 1 160 ? 6.579 -20.862 47.101 1.00 89.56 160 ALA A O 1
ATOM 1247 N N . THR A 1 161 ? 4.633 -21.925 47.484 1.00 90.50 161 THR A N 1
ATOM 1248 C CA . THR A 1 161 ? 4.742 -22.899 46.387 1.00 90.50 161 THR A CA 1
ATOM 1249 C C . THR A 1 161 ? 4.219 -22.376 45.047 1.00 90.50 161 THR A C 1
ATOM 1251 O O . THR A 1 161 ? 4.287 -23.082 44.043 1.00 90.50 161 THR A O 1
ATOM 1254 N N . ALA A 1 162 ? 3.708 -21.139 44.998 1.00 92.75 162 ALA A N 1
ATOM 1255 C CA . ALA A 1 162 ? 3.091 -20.594 43.796 1.00 92.75 162 ALA A CA 1
ATOM 1256 C C . ALA A 1 162 ? 4.112 -20.365 42.674 1.00 92.75 162 ALA A C 1
ATOM 1258 O O . ALA A 1 162 ? 5.035 -19.545 42.795 1.00 92.75 162 ALA A O 1
ATOM 1259 N N . VAL A 1 163 ? 3.900 -21.053 41.551 1.00 94.94 163 VAL A N 1
ATOM 1260 C CA . VAL A 1 163 ? 4.734 -20.935 40.350 1.00 94.94 163 VAL A CA 1
ATOM 1261 C C . VAL A 1 163 ? 4.375 -19.658 39.588 1.00 94.94 163 VAL A C 1
ATOM 1263 O O . VAL A 1 163 ? 3.203 -19.342 39.378 1.00 94.94 163 VAL A O 1
ATOM 1266 N N . GLN A 1 164 ? 5.397 -18.900 39.182 1.00 93.88 164 GLN A N 1
ATOM 1267 C CA . GLN A 1 164 ? 5.215 -17.681 38.398 1.00 93.88 164 GLN A CA 1
ATOM 1268 C C . GLN A 1 164 ? 5.007 -18.016 36.917 1.00 93.88 164 GLN A C 1
ATOM 1270 O O . GLN A 1 164 ? 5.869 -18.627 36.278 1.00 93.88 164 GLN A O 1
ATOM 1275 N N . LEU A 1 165 ? 3.888 -17.562 36.356 1.00 91.62 165 LEU A N 1
ATOM 1276 C CA . LEU A 1 165 ? 3.598 -17.684 34.927 1.00 91.62 165 LEU A CA 1
ATOM 1277 C C . LEU A 1 165 ? 3.969 -16.396 34.184 1.00 91.62 165 LEU A C 1
ATOM 1279 O O . LEU A 1 165 ? 3.897 -15.292 34.729 1.00 91.62 165 LEU A O 1
ATOM 1283 N N . THR A 1 166 ? 4.365 -16.543 32.920 1.00 86.56 166 THR A N 1
ATOM 1284 C CA . THR A 1 166 ? 4.477 -15.413 31.985 1.00 86.56 166 THR A CA 1
ATOM 1285 C C . THR A 1 166 ? 3.091 -14.860 31.648 1.00 86.56 166 THR A C 1
ATOM 1287 O O . THR A 1 166 ? 2.082 -15.548 31.812 1.00 86.56 166 THR A O 1
ATOM 1290 N N . GLN A 1 167 ? 3.027 -13.629 31.134 1.00 79.50 167 GLN A N 1
ATOM 1291 C CA . GLN A 1 167 ? 1.747 -13.019 30.759 1.00 79.50 167 GLN A CA 1
ATOM 1292 C C . GLN A 1 167 ? 0.990 -13.861 29.718 1.00 79.50 167 GLN A C 1
ATOM 1294 O O . GLN A 1 167 ? -0.190 -14.124 29.899 1.00 79.50 167 GLN A O 1
ATOM 1299 N N . VAL A 1 168 ? 1.687 -14.392 28.707 1.00 77.31 168 VAL A N 1
ATOM 1300 C CA . VAL A 1 168 ? 1.092 -15.255 27.667 1.00 77.31 168 VAL A CA 1
ATOM 1301 C C . VAL A 1 168 ? 0.470 -16.524 28.268 1.00 77.31 168 VAL A C 1
ATOM 1303 O O . VAL A 1 168 ? -0.621 -16.930 27.877 1.00 77.31 168 VAL A O 1
ATOM 1306 N N . GLN A 1 169 ? 1.131 -17.139 29.251 1.00 88.75 169 GLN A N 1
ATOM 1307 C CA . GLN A 1 169 ? 0.608 -18.321 29.947 1.00 88.75 169 GLN A CA 1
ATOM 1308 C C . GLN A 1 169 ? -0.586 -17.978 30.843 1.00 88.75 169 GLN A C 1
ATOM 1310 O O . GLN A 1 169 ? -1.538 -18.747 30.935 1.00 88.75 169 GLN A O 1
ATOM 1315 N N . LEU A 1 170 ? -0.563 -16.817 31.500 1.00 81.94 170 LEU A N 1
ATOM 1316 C CA . LEU A 1 170 ? -1.707 -16.344 32.274 1.00 81.94 170 LEU A CA 1
ATOM 1317 C C . LEU A 1 170 ? -2.907 -16.066 31.370 1.00 81.94 170 LEU A C 1
ATOM 1319 O O . LEU A 1 170 ? -4.015 -16.454 31.731 1.00 81.94 170 LEU A O 1
ATOM 1323 N N . ASP A 1 171 ? -2.707 -15.424 30.222 1.00 81.56 171 ASP A N 1
ATOM 1324 C CA . ASP A 1 171 ? -3.771 -15.079 29.271 1.00 81.56 171 ASP A CA 1
ATOM 1325 C C . ASP A 1 171 ? -4.413 -16.323 28.649 1.00 81.56 171 ASP A C 1
ATOM 1327 O O . ASP A 1 171 ? -5.620 -16.342 28.409 1.00 81.56 171 ASP A O 1
ATOM 1331 N N . ALA A 1 172 ? -3.633 -17.393 28.476 1.00 81.88 172 ALA A N 1
ATOM 1332 C CA . ALA A 1 172 ? -4.125 -18.684 28.011 1.00 81.88 172 ALA A CA 1
ATOM 1333 C C . ALA A 1 172 ? -5.087 -19.373 29.002 1.00 81.88 172 ALA A C 1
ATOM 1335 O O . ALA A 1 172 ? -5.873 -20.214 28.581 1.00 81.88 172 ALA A O 1
ATOM 1336 N N . LEU A 1 173 ? -5.078 -19.015 30.295 1.00 82.00 173 LEU A N 1
ATOM 1337 C CA . LEU A 1 173 ? -6.023 -19.520 31.303 1.00 82.00 173 LEU A CA 1
ATOM 1338 C C . LEU A 1 173 ? -7.195 -18.535 31.495 1.00 82.00 173 LEU A C 1
ATOM 1340 O O . LEU A 1 173 ? -7.002 -17.475 32.099 1.00 82.00 173 LEU A O 1
ATOM 1344 N N . PRO A 1 174 ? -8.433 -18.854 31.073 1.00 78.56 174 PRO A N 1
ATOM 1345 C CA . PRO A 1 174 ? -9.592 -18.000 31.323 1.00 78.56 174 PRO A CA 1
ATOM 1346 C C . PRO A 1 174 ? -9.833 -17.753 32.817 1.00 78.56 174 PRO A C 1
ATOM 1348 O O . PRO A 1 174 ? -9.688 -18.653 33.646 1.00 78.56 174 PRO A O 1
ATOM 1351 N N . THR A 1 175 ? -10.245 -16.536 33.175 1.00 77.12 175 THR A N 1
ATOM 1352 C CA . THR A 1 175 ? -10.607 -16.206 34.560 1.00 77.12 175 THR A CA 1
ATOM 1353 C C . THR A 1 175 ? -12.003 -16.749 34.879 1.00 77.12 175 THR A C 1
ATOM 1355 O O . THR A 1 175 ? -12.967 -16.452 34.173 1.00 77.12 175 THR A O 1
ATOM 1358 N N . GLY A 1 176 ? -12.128 -17.565 35.926 1.00 56.88 176 GLY A N 1
ATOM 1359 C CA . GLY A 1 176 ? -13.415 -18.077 36.400 1.00 56.88 176 GLY A CA 1
ATOM 1360 C C . GLY A 1 176 ? -14.193 -17.056 37.247 1.00 56.88 176 GLY A C 1
ATOM 1361 O O . GLY A 1 176 ? -13.588 -16.129 37.789 1.00 56.88 176 GLY A O 1
ATOM 1362 N N . PRO A 1 177 ? -15.528 -17.201 37.387 1.00 49.31 177 PRO A N 1
ATOM 1363 C CA . PRO A 1 177 ? -16.305 -16.375 38.309 1.00 49.31 177 PRO A CA 1
ATOM 1364 C C . PRO A 1 177 ? -15.795 -16.594 39.742 1.00 49.31 177 PRO A C 1
ATOM 1366 O O . PRO A 1 177 ? -15.568 -17.730 40.155 1.00 49.31 177 PRO A O 1
ATOM 1369 N N . TYR A 1 178 ? -15.570 -15.503 40.479 1.00 44.75 178 TYR A N 1
ATOM 1370 C CA . TYR A 1 178 ? -15.099 -15.528 41.868 1.00 44.75 178 TYR A CA 1
ATOM 1371 C C . TYR A 1 178 ? -15.964 -16.470 42.718 1.00 44.75 178 TYR A C 1
ATOM 1373 O O . TYR A 1 178 ? -17.185 -16.382 42.589 1.00 44.75 178 TYR A O 1
ATOM 1381 N N . ARG A 1 179 ? -15.346 -17.333 43.555 1.00 49.06 179 ARG A N 1
ATOM 1382 C CA . ARG A 1 179 ? -15.807 -17.748 44.910 1.00 49.06 179 ARG A CA 1
ATOM 1383 C C . ARG A 1 179 ? -15.011 -18.925 45.518 1.00 49.06 179 ARG A C 1
ATOM 1385 O O . ARG A 1 179 ? -15.215 -20.066 45.111 1.00 49.06 179 ARG A O 1
ATOM 1392 N N . PRO A 1 180 ? -14.186 -18.654 46.547 1.00 46.41 180 PRO A N 1
ATOM 1393 C CA . PRO A 1 180 ? -13.780 -19.687 47.523 1.00 46.41 180 PRO A CA 1
ATOM 1394 C C . PRO A 1 180 ? -14.104 -19.480 49.033 1.00 46.41 180 PRO A C 1
ATOM 1396 O O . PRO A 1 180 ? -13.844 -20.405 49.789 1.00 46.41 180 PRO A O 1
ATOM 1399 N N . ASP A 1 181 ? -14.661 -18.358 49.528 1.00 43.47 181 ASP A N 1
ATOM 1400 C CA . ASP A 1 181 ? -14.534 -17.978 50.968 1.00 43.47 181 ASP A CA 1
ATOM 1401 C C . ASP A 1 181 ? -15.792 -17.529 51.776 1.00 43.47 181 ASP A C 1
ATOM 1403 O O . ASP A 1 181 ? -15.640 -16.926 52.834 1.00 43.47 181 ASP A O 1
ATOM 1407 N N . ILE A 1 182 ? -17.046 -17.833 51.399 1.00 42.75 182 ILE A N 1
ATOM 1408 C CA . ILE A 1 182 ? -18.239 -17.429 52.210 1.00 42.75 182 ILE A CA 1
ATOM 1409 C C . ILE A 1 182 ? -18.849 -18.612 52.989 1.00 42.75 182 ILE A C 1
ATOM 1411 O O . ILE A 1 182 ? -19.260 -19.588 52.359 1.00 42.75 182 ILE A O 1
ATOM 1415 N N . THR A 1 183 ? -18.977 -18.505 54.328 1.00 44.28 183 THR A N 1
ATOM 1416 C CA . THR A 1 183 ? -19.189 -19.665 55.229 1.00 44.28 183 THR A CA 1
ATOM 1417 C C . THR A 1 183 ? -20.531 -19.845 55.999 1.00 44.28 183 THR A C 1
ATOM 1419 O O . THR A 1 183 ? -20.730 -20.986 56.405 1.00 44.28 183 THR A O 1
ATOM 1422 N N . ALA A 1 184 ? -21.496 -18.901 56.193 1.00 35.91 184 ALA A N 1
ATOM 1423 C CA . ALA A 1 184 ? -22.831 -19.235 56.813 1.00 35.91 184 ALA A CA 1
ATOM 1424 C C . ALA A 1 184 ? -23.977 -18.160 56.798 1.00 35.91 184 ALA A C 1
ATOM 1426 O O . ALA A 1 184 ? -23.731 -16.988 56.538 1.00 35.91 184 ALA A O 1
ATOM 1427 N N . VAL A 1 185 ? -25.225 -18.572 57.147 1.00 35.09 185 VAL A N 1
ATOM 1428 C CA . VAL A 1 185 ? -26.506 -17.800 57.327 1.00 35.09 185 VAL A CA 1
ATOM 1429 C C . VAL A 1 185 ? -27.115 -18.088 58.719 1.00 35.09 185 VAL A C 1
ATOM 1431 O O . VAL A 1 185 ? -26.902 -19.199 59.180 1.00 35.09 185 VAL A O 1
ATOM 1434 N N . ALA A 1 186 ? -27.916 -17.200 59.358 1.00 36.94 186 ALA A N 1
ATOM 1435 C CA . ALA A 1 186 ? -28.582 -17.385 60.683 1.00 36.94 186 ALA A CA 1
ATOM 1436 C C . ALA A 1 186 ? -30.146 -17.258 60.704 1.00 36.94 186 ALA A C 1
ATOM 1438 O O . ALA A 1 186 ? -30.709 -16.502 59.915 1.00 36.94 186 ALA A O 1
ATOM 1439 N N . LYS A 1 187 ? -30.861 -18.013 61.573 1.00 38.94 187 LYS A N 1
ATOM 1440 C CA . LYS A 1 187 ? -32.333 -18.139 61.817 1.00 38.94 187 LYS A CA 1
ATOM 1441 C C . LYS A 1 187 ? -32.656 -17.925 63.304 1.00 38.94 187 LYS A C 1
ATOM 1443 O O . LYS A 1 187 ? -31.774 -18.019 64.129 1.00 38.94 187 LYS A O 1
ATOM 1448 N N . THR A 1 188 ? -33.912 -17.744 63.701 1.00 39.84 188 THR A N 1
ATOM 1449 C CA . THR A 1 188 ? -34.371 -17.817 65.111 1.00 39.84 188 THR A CA 1
ATOM 1450 C C . THR A 1 188 ? -34.925 -19.206 65.492 1.00 39.84 188 THR A C 1
ATOM 1452 O O . THR A 1 188 ? -35.471 -19.899 64.632 1.00 39.84 188 THR A O 1
ATOM 1455 N N . ILE A 1 189 ? -34.814 -19.622 66.769 1.00 40.78 189 ILE A N 1
ATOM 1456 C CA . ILE A 1 189 ? -35.496 -20.824 67.312 1.00 40.78 189 ILE A CA 1
ATOM 1457 C C . ILE A 1 189 ? -36.973 -20.470 67.578 1.00 40.78 189 ILE A C 1
ATOM 1459 O O . ILE A 1 189 ? -37.225 -19.600 68.413 1.00 40.78 189 ILE A O 1
ATOM 1463 N N . PRO A 1 190 ? -37.959 -21.096 66.907 1.00 39.09 190 PRO A N 1
ATOM 1464 C CA . PRO A 1 190 ? -39.364 -20.796 67.153 1.00 39.09 190 PRO A CA 1
ATOM 1465 C C . PRO A 1 190 ? -39.874 -21.517 68.410 1.00 39.09 190 PRO A C 1
ATOM 1467 O O . PRO A 1 190 ? -39.827 -22.742 68.494 1.00 39.09 190 PRO A O 1
ATOM 1470 N N . VAL A 1 191 ? -40.423 -20.754 69.357 1.00 36.75 191 VAL A N 1
ATOM 1471 C CA . VAL A 1 191 ? -41.401 -21.260 70.331 1.00 36.75 191 VAL A CA 1
ATOM 1472 C C . VAL A 1 191 ? -42.771 -21.073 69.679 1.00 36.75 191 VAL A C 1
ATOM 1474 O O . VAL A 1 191 ? -43.114 -19.961 69.277 1.00 36.75 191 VAL A O 1
ATOM 1477 N N . ALA A 1 192 ? -43.523 -22.153 69.465 1.00 32.12 192 ALA A N 1
ATOM 1478 C CA . ALA A 1 192 ? -44.837 -22.061 68.830 1.00 32.12 192 ALA A CA 1
ATOM 1479 C C . ALA A 1 192 ? -45.813 -21.216 69.686 1.00 32.12 192 ALA A C 1
ATOM 1481 O O . ALA A 1 192 ? -45.765 -21.332 70.912 1.00 32.12 192 ALA A O 1
ATOM 1482 N N . PRO A 1 193 ? -46.707 -20.406 69.076 1.00 35.81 193 PRO A N 1
ATOM 1483 C CA . PRO A 1 193 ? -47.006 -20.304 67.649 1.00 35.81 193 PRO A CA 1
ATOM 1484 C C . PRO A 1 193 ? -46.426 -19.008 67.046 1.00 35.81 193 PRO A C 1
ATOM 1486 O O . PRO A 1 193 ? -47.071 -17.964 67.056 1.00 35.81 193 PRO A O 1
ATOM 1489 N N . ALA A 1 194 ? -45.211 -19.055 66.493 1.00 44.69 194 ALA A N 1
ATOM 1490 C CA . ALA A 1 194 ? -44.637 -17.941 65.736 1.00 44.69 194 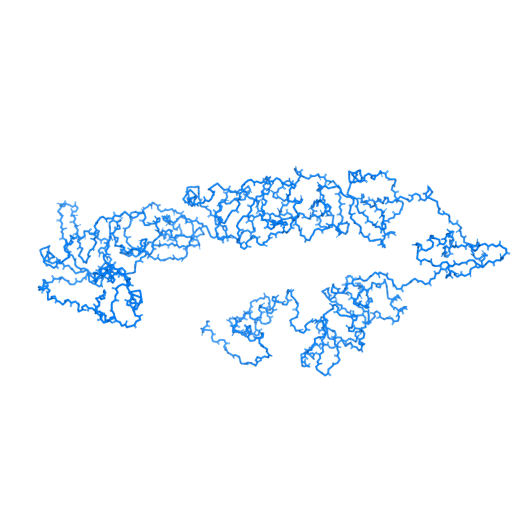ALA A CA 1
ATOM 1491 C C . ALA A 1 194 ? -43.835 -18.445 64.528 1.00 44.69 194 ALA A C 1
ATOM 1493 O O . ALA A 1 194 ? -43.112 -19.441 64.607 1.00 44.69 194 ALA A O 1
ATOM 1494 N N . VAL A 1 195 ? -43.965 -17.744 63.400 1.00 53.53 195 VAL A N 1
ATOM 1495 C CA . VAL A 1 195 ? -43.169 -17.970 62.186 1.00 53.53 195 VAL A CA 1
ATOM 1496 C C . VAL A 1 195 ? -41.752 -17.451 62.441 1.00 53.53 195 VAL A C 1
ATOM 1498 O O . VAL A 1 195 ? -41.581 -16.341 62.946 1.00 53.53 195 VAL A O 1
ATOM 1501 N N . ALA A 1 196 ? -40.726 -18.240 62.115 1.00 58.38 196 ALA A N 1
ATOM 1502 C CA . ALA A 1 196 ? -39.339 -17.826 62.319 1.00 58.38 196 ALA A CA 1
ATOM 1503 C C . ALA A 1 196 ? -39.030 -16.540 61.531 1.00 58.38 196 ALA A C 1
ATOM 1505 O O . ALA A 1 196 ? -39.274 -16.470 60.327 1.00 58.38 196 ALA A O 1
ATOM 1506 N N . SER A 1 197 ? -38.470 -15.539 62.212 1.00 62.78 197 SER A N 1
ATOM 1507 C CA . SER A 1 197 ? -37.974 -14.312 61.583 1.00 62.78 197 SER A CA 1
ATOM 1508 C C . SER A 1 197 ? -36.517 -14.496 61.165 1.00 62.78 197 SER A C 1
ATOM 1510 O O . SER A 1 197 ? -35.717 -15.062 61.921 1.00 62.78 197 SER A O 1
ATOM 1512 N N . TYR A 1 198 ? -36.181 -14.023 59.966 1.00 65.81 198 TYR A N 1
ATOM 1513 C CA . TYR A 1 198 ? -34.851 -14.137 59.377 1.00 65.81 198 TYR A CA 1
ATOM 1514 C C . TYR A 1 198 ? -34.143 -12.788 59.399 1.00 65.81 198 TYR A C 1
ATOM 1516 O O . TYR A 1 198 ? -34.757 -11.747 59.161 1.00 65.81 198 TYR A O 1
ATOM 1524 N N . PHE A 1 199 ? -32.845 -12.816 59.689 1.00 63.16 199 PHE A N 1
ATOM 1525 C CA . PHE A 1 199 ? -32.032 -11.614 59.790 1.00 63.16 199 PHE A CA 1
ATOM 1526 C C . PHE A 1 199 ? -30.675 -11.832 59.130 1.00 63.16 199 PHE A C 1
ATOM 1528 O O . PHE A 1 199 ? -30.071 -12.894 59.280 1.00 63.16 199 PHE A O 1
ATOM 1535 N N . LEU A 1 200 ? -30.173 -10.805 58.447 1.00 57.34 200 LEU A N 1
ATOM 1536 C CA . LEU A 1 200 ? -28.733 -10.685 58.224 1.00 57.34 200 LEU A CA 1
ATOM 1537 C C . LEU A 1 200 ? -28.121 -10.103 59.488 1.00 57.34 200 LEU A C 1
ATOM 1539 O O . LEU A 1 200 ? -28.635 -9.116 60.021 1.00 57.34 200 LEU A O 1
ATOM 1543 N N . VAL A 1 201 ? -27.050 -10.729 59.960 1.00 53.81 201 VAL A N 1
ATOM 1544 C CA . VAL A 1 201 ? -26.399 -10.379 61.220 1.00 53.81 201 VAL A CA 1
ATOM 1545 C C . VAL A 1 201 ? -24.924 -10.084 60.987 1.00 53.81 201 VAL A C 1
ATOM 1547 O O . VAL A 1 201 ? -24.242 -10.811 60.266 1.00 53.81 201 VAL A O 1
ATOM 1550 N N . THR A 1 202 ? -24.448 -9.009 61.604 1.00 58.66 202 THR A N 1
ATOM 1551 C CA . THR A 1 202 ? -23.022 -8.753 61.835 1.00 58.66 202 THR A CA 1
ATOM 1552 C C . THR A 1 202 ? -22.759 -8.756 63.343 1.00 58.66 202 THR A C 1
ATOM 1554 O O . THR A 1 202 ? -23.647 -9.064 64.135 1.00 58.66 202 THR A O 1
ATOM 1557 N N . ASP A 1 203 ? -21.555 -8.370 63.755 1.00 50.69 203 ASP A N 1
ATOM 1558 C CA . ASP A 1 203 ? -21.179 -8.158 65.155 1.00 50.69 203 ASP A CA 1
ATOM 1559 C C . ASP A 1 203 ? -22.030 -7.099 65.896 1.00 50.69 203 ASP A C 1
ATOM 1561 O O . ASP A 1 203 ? -22.078 -7.118 67.123 1.00 50.69 203 ASP A O 1
ATOM 1565 N N . LYS A 1 204 ? -22.697 -6.172 65.186 1.00 53.84 204 LYS A N 1
ATOM 1566 C CA . LYS A 1 204 ? -23.382 -5.005 65.794 1.00 53.84 204 LYS A CA 1
ATOM 1567 C C . LYS A 1 204 ? -24.811 -4.743 65.310 1.00 53.84 204 LYS A C 1
ATOM 1569 O O . LYS A 1 204 ? -25.541 -3.972 65.940 1.00 53.84 204 LYS A O 1
ATOM 1574 N N . ILE A 1 205 ? -25.219 -5.330 64.185 1.00 55.69 205 ILE A N 1
ATOM 1575 C CA . ILE A 1 205 ? -26.460 -4.966 63.484 1.00 55.69 205 ILE A CA 1
ATOM 1576 C C . ILE A 1 205 ? -27.252 -6.220 63.110 1.00 55.69 205 ILE A C 1
ATOM 1578 O O . ILE A 1 205 ? -26.675 -7.230 62.704 1.00 55.69 205 ILE A O 1
ATOM 1582 N N . LYS A 1 206 ? -28.587 -6.118 63.189 1.00 61.50 206 LYS A N 1
ATOM 1583 C CA . LYS A 1 206 ? -29.530 -7.054 62.567 1.00 61.50 206 LYS A CA 1
ATOM 1584 C C . LYS A 1 206 ? -30.413 -6.350 61.535 1.00 61.50 206 LYS A C 1
ATOM 1586 O O . LYS A 1 206 ? -30.979 -5.287 61.802 1.00 61.50 206 LYS A O 1
ATOM 1591 N N . ILE A 1 207 ? -30.561 -6.958 60.360 1.00 57.59 207 ILE A N 1
ATOM 1592 C CA . ILE A 1 207 ? -31.423 -6.463 59.275 1.00 57.59 207 ILE A CA 1
ATOM 1593 C C . ILE A 1 207 ? -32.532 -7.488 59.029 1.00 57.59 207 ILE A C 1
ATOM 1595 O O . ILE A 1 207 ? -32.203 -8.618 58.664 1.00 57.59 207 ILE A O 1
ATOM 1599 N N . PRO A 1 208 ? -33.823 -7.139 59.204 1.00 60.19 208 PRO A N 1
ATOM 1600 C CA . PRO A 1 208 ? -34.930 -8.038 58.897 1.00 60.19 208 PRO A CA 1
ATOM 1601 C C . PRO A 1 208 ? -34.928 -8.415 57.416 1.00 60.19 208 PRO A C 1
ATOM 1603 O O . PRO A 1 208 ? -34.876 -7.545 56.543 1.00 60.19 208 PRO A O 1
ATOM 1606 N N . LEU A 1 209 ? -35.012 -9.712 57.139 1.00 56.53 209 LEU A N 1
ATOM 1607 C CA . LEU A 1 209 ? -34.970 -10.273 55.798 1.00 56.53 209 LEU A CA 1
ATOM 1608 C C . LEU A 1 209 ? -36.141 -11.243 55.612 1.00 56.53 209 LEU A C 1
ATOM 1610 O O . LEU A 1 209 ? -36.466 -12.012 56.511 1.00 56.53 209 LEU A O 1
ATOM 1614 N N . ASP A 1 210 ? -36.774 -11.216 54.441 1.00 59.47 210 ASP A N 1
ATOM 1615 C CA . ASP A 1 210 ? -37.712 -12.265 54.034 1.00 59.47 210 ASP A CA 1
ATOM 1616 C C . ASP A 1 210 ? -36.990 -13.322 53.182 1.00 59.47 210 ASP A C 1
ATOM 1618 O O . ASP A 1 210 ? -35.956 -13.053 52.566 1.00 59.47 210 ASP A O 1
ATOM 1622 N N . CYS A 1 211 ? -37.513 -14.548 53.148 1.00 59.03 211 CYS A N 1
ATOM 1623 C CA . CYS A 1 211 ? -36.827 -15.654 52.476 1.00 59.03 211 CYS A CA 1
ATOM 1624 C C . CYS A 1 211 ? -36.745 -15.520 50.955 1.00 59.03 211 CYS A C 1
ATOM 1626 O O . CYS A 1 211 ? -35.830 -16.073 50.339 1.00 59.03 211 CYS A O 1
ATOM 1628 N N . THR A 1 212 ? -37.641 -14.749 50.347 1.00 52.56 212 THR A N 1
ATOM 1629 C CA . THR A 1 212 ? -37.599 -14.459 48.914 1.00 52.56 212 THR A CA 1
ATOM 1630 C C . THR A 1 212 ? -36.385 -13.585 48.598 1.00 52.56 212 THR A C 1
ATOM 1632 O O . THR A 1 212 ? -35.587 -13.925 47.729 1.00 52.56 212 THR A O 1
ATOM 1635 N N . LYS A 1 213 ? -36.164 -12.521 49.381 1.00 48.09 213 LYS A N 1
ATOM 1636 C CA . LYS A 1 213 ? -34.987 -11.645 49.284 1.00 48.09 213 LYS A CA 1
ATOM 1637 C C . LYS A 1 213 ? -33.700 -12.348 49.705 1.00 48.09 213 LYS A C 1
ATOM 1639 O O . LYS A 1 213 ? -32.657 -12.095 49.110 1.00 48.09 213 LYS A O 1
ATOM 1644 N N . ALA A 1 214 ? -33.761 -13.255 50.681 1.00 48.50 214 ALA A N 1
ATOM 1645 C CA . ALA A 1 214 ? -32.621 -14.088 51.060 1.00 48.50 214 ALA A CA 1
ATOM 1646 C C . ALA A 1 214 ? -32.132 -14.948 49.892 1.00 48.50 214 ALA A C 1
ATOM 1648 O O . ALA A 1 214 ? -30.931 -15.002 49.637 1.00 48.50 214 ALA A O 1
ATOM 1649 N N . THR A 1 215 ? -33.062 -15.534 49.137 1.00 47.75 215 THR A N 1
ATOM 1650 C CA . THR A 1 215 ? -32.749 -16.353 47.959 1.00 47.75 215 THR A CA 1
ATOM 1651 C C . THR A 1 215 ? -32.098 -15.517 46.853 1.00 47.75 215 THR A C 1
ATOM 1653 O O . THR A 1 215 ? -31.111 -15.952 46.265 1.00 47.75 215 THR A O 1
ATOM 1656 N N . THR A 1 216 ? -32.565 -14.282 46.633 1.00 39.44 216 THR A N 1
ATOM 1657 C CA . THR A 1 216 ? -31.942 -13.319 45.701 1.00 39.44 216 THR A CA 1
ATOM 1658 C C . THR A 1 216 ? -30.519 -12.928 46.113 1.00 39.44 216 THR A C 1
ATOM 1660 O O . THR A 1 216 ? -29.680 -12.658 45.260 1.00 39.44 216 THR A O 1
ATOM 1663 N N . LEU A 1 217 ? -30.228 -12.934 47.416 1.00 40.41 217 LEU A N 1
ATOM 1664 C CA . LEU A 1 217 ? -28.893 -12.701 47.978 1.00 40.41 217 LEU A CA 1
ATOM 1665 C C . LEU A 1 217 ? -28.053 -13.991 48.089 1.00 40.41 217 LEU A C 1
ATOM 1667 O O . LEU A 1 217 ? -26.961 -13.971 48.650 1.00 40.41 217 LEU A O 1
ATOM 1671 N N . GLY A 1 218 ? -28.543 -15.115 47.550 1.00 38.56 218 GLY A N 1
ATOM 1672 C CA . GLY A 1 218 ? -27.833 -16.397 47.526 1.00 38.56 218 GLY A CA 1
ATOM 1673 C C . GLY A 1 218 ? -27.878 -17.184 48.840 1.00 38.56 218 GLY A C 1
ATOM 1674 O O . GLY A 1 218 ? -27.142 -18.159 49.000 1.00 38.56 218 GLY A O 1
ATOM 1675 N N . PHE A 1 219 ? -28.736 -16.794 49.781 1.00 47.22 219 PHE A N 1
ATOM 1676 C CA . PHE A 1 219 ? -28.896 -17.434 51.081 1.00 47.22 219 PHE A CA 1
ATOM 1677 C C . PHE A 1 219 ? -30.113 -18.363 51.105 1.00 47.22 219 PHE A C 1
ATOM 1679 O O . PHE A 1 219 ? -31.202 -18.006 50.662 1.00 47.22 219 PHE A O 1
ATOM 1686 N N . LYS A 1 220 ? -29.947 -19.559 51.682 1.00 61.50 220 LYS A N 1
ATOM 1687 C CA . LYS A 1 220 ? -31.050 -20.505 51.901 1.00 61.50 220 LYS A CA 1
ATOM 1688 C C . LYS A 1 220 ? -31.558 -20.382 53.332 1.00 61.50 220 LYS A C 1
ATOM 1690 O O . LYS A 1 220 ? -30.853 -20.748 54.269 1.00 61.50 220 LYS A O 1
ATOM 1695 N N . CYS A 1 221 ? -32.799 -19.935 53.501 1.00 62.09 221 CYS A N 1
ATOM 1696 C CA . CYS A 1 221 ? -33.466 -19.836 54.805 1.00 62.09 221 CYS A CA 1
ATOM 1697 C C . CYS A 1 221 ? -33.538 -21.163 55.587 1.00 62.09 221 CYS A C 1
ATOM 1699 O O . CYS A 1 221 ? -33.723 -21.174 56.802 1.00 62.09 221 CYS A O 1
ATOM 1701 N N . GLU A 1 222 ? -33.399 -22.304 54.921 1.00 69.00 222 GLU A N 1
ATOM 1702 C CA . GLU A 1 222 ? -33.332 -23.622 55.567 1.00 69.00 222 GLU A CA 1
ATOM 1703 C C . GLU A 1 222 ? -31.985 -23.874 56.263 1.00 69.00 222 GLU A C 1
ATOM 1705 O O . GLU A 1 222 ? -31.899 -24.699 57.166 1.00 69.00 222 GLU A O 1
ATOM 1710 N N . LYS A 1 223 ? -30.927 -23.166 55.847 1.00 61.69 223 LYS A N 1
ATOM 1711 C CA . LYS A 1 223 ? -29.542 -23.305 56.340 1.00 61.69 223 LYS A CA 1
ATOM 1712 C C . LYS A 1 223 ? -29.159 -22.252 57.373 1.00 61.69 223 LYS A C 1
ATOM 1714 O O . LYS A 1 223 ? -27.995 -22.089 57.715 1.00 61.69 223 LYS A O 1
ATOM 1719 N N . ALA A 1 224 ? -30.151 -21.520 57.836 1.00 64.44 224 ALA A N 1
ATOM 1720 C CA . ALA A 1 224 ? -29.989 -20.408 58.727 1.00 64.44 224 ALA A CA 1
ATOM 1721 C C . ALA A 1 224 ? -29.767 -20.932 60.178 1.00 64.44 224 ALA A C 1
ATOM 1723 O O . ALA A 1 224 ? -30.608 -21.629 60.739 1.00 64.44 224 ALA A O 1
ATOM 1724 N N . VAL A 1 225 ? -28.597 -20.643 60.755 1.00 72.88 225 VAL A N 1
ATOM 1725 C CA . VAL A 1 225 ? -28.126 -20.912 62.130 1.00 72.88 225 VAL A CA 1
ATOM 1726 C C . VAL A 1 225 ? -29.082 -20.370 63.181 1.00 72.88 225 VAL A C 1
ATOM 1728 O O . VAL A 1 225 ? -29.209 -19.164 63.331 1.00 72.88 225 VAL A O 1
ATOM 1731 N N . ALA A 1 226 ? -29.705 -21.249 63.955 1.00 73.50 226 ALA A N 1
ATOM 1732 C CA . ALA A 1 226 ? -30.632 -20.847 65.000 1.00 73.50 226 ALA A CA 1
ATOM 1733 C C . ALA A 1 226 ? -29.939 -20.024 66.116 1.00 73.50 226 ALA A C 1
ATOM 1735 O O . ALA A 1 226 ? -29.078 -20.532 66.829 1.00 73.50 226 ALA A O 1
ATOM 1736 N N . THR A 1 227 ? -30.328 -18.761 66.277 1.00 68.94 227 THR A N 1
ATOM 1737 C CA . THR A 1 227 ? -29.781 -17.779 67.215 1.00 68.94 227 THR A CA 1
ATOM 1738 C C . THR A 1 227 ? -30.846 -17.412 68.257 1.00 68.94 227 THR A C 1
ATOM 1740 O O . THR A 1 227 ? -31.991 -17.125 67.882 1.00 68.94 227 THR A O 1
ATOM 1743 N N . PRO A 1 228 ? -30.512 -17.410 69.562 1.00 77.81 228 PRO A N 1
ATOM 1744 C CA . PRO A 1 228 ? -31.423 -16.978 70.620 1.00 77.81 228 PRO A CA 1
ATOM 1745 C C . PRO A 1 228 ? -31.885 -15.525 70.445 1.00 77.81 228 PRO A C 1
ATOM 1747 O O . PRO A 1 228 ? -31.100 -14.659 70.053 1.00 77.81 228 PRO A O 1
ATOM 1750 N N . ALA A 1 229 ? -33.140 -15.238 70.805 1.00 69.06 229 ALA A N 1
ATOM 1751 C CA . ALA A 1 229 ? -33.709 -13.889 70.721 1.00 69.06 229 ALA A CA 1
ATOM 1752 C C . ALA A 1 229 ? -32.880 -12.856 71.502 1.00 69.06 229 ALA A C 1
ATOM 1754 O O . ALA A 1 229 ? -32.615 -11.777 70.990 1.00 69.06 229 ALA A O 1
ATOM 1755 N N . THR A 1 230 ? -32.350 -13.230 72.669 1.00 72.31 230 THR A N 1
ATOM 1756 C CA . THR A 1 230 ? -31.503 -12.366 73.507 1.00 72.31 230 THR A CA 1
ATOM 1757 C C . THR A 1 230 ? -30.227 -11.888 72.809 1.00 72.31 230 THR A C 1
ATOM 1759 O O . THR A 1 230 ? -29.806 -10.755 73.022 1.00 72.31 230 THR A O 1
ATOM 1762 N N . GLN A 1 231 ? -29.624 -12.711 71.944 1.00 72.06 231 GLN A N 1
ATOM 1763 C CA . GLN A 1 231 ? -28.448 -12.317 71.158 1.00 72.06 231 GLN A CA 1
ATOM 1764 C C . GLN A 1 231 ? -28.825 -11.417 69.984 1.00 72.06 231 GLN A C 1
ATOM 1766 O O . GLN A 1 231 ? -28.109 -10.472 69.672 1.00 72.06 231 GLN A O 1
ATOM 1771 N N . LEU A 1 232 ? -29.968 -11.676 69.349 1.00 66.12 232 LEU A N 1
ATOM 1772 C CA . LEU A 1 232 ? -30.483 -10.811 68.293 1.00 66.12 232 LEU A CA 1
ATOM 1773 C C . LEU A 1 232 ? -30.930 -9.458 68.850 1.00 66.12 232 LEU A C 1
ATOM 1775 O O . LEU A 1 232 ? -30.753 -8.440 68.194 1.00 66.12 232 LEU A O 1
ATOM 1779 N N . ASP A 1 233 ? -31.534 -9.406 70.029 1.00 76.62 233 ASP A N 1
ATOM 1780 C CA . ASP A 1 233 ? -32.028 -8.171 70.650 1.00 76.62 233 ASP A CA 1
ATOM 1781 C C . ASP A 1 233 ? -30.909 -7.255 71.150 1.00 76.62 233 ASP A C 1
ATOM 1783 O O . ASP A 1 233 ? -31.110 -6.046 71.226 1.00 76.62 233 ASP A O 1
ATOM 1787 N N . ALA A 1 234 ? -29.708 -7.799 71.366 1.00 74.69 234 ALA A N 1
ATOM 1788 C CA . ALA A 1 234 ? -28.498 -7.015 71.601 1.00 74.69 234 ALA A CA 1
ATOM 1789 C C . ALA A 1 234 ? -27.980 -6.285 70.340 1.00 74.69 234 ALA A C 1
ATOM 1791 O O . ALA A 1 234 ? -27.134 -5.399 70.451 1.00 74.69 234 ALA A O 1
ATOM 1792 N N . LEU A 1 235 ? -28.472 -6.636 69.144 1.00 61.62 235 LEU A N 1
ATOM 1793 C CA . LEU A 1 235 ? -28.070 -6.020 67.879 1.00 61.62 235 LEU A CA 1
ATOM 1794 C C . LEU A 1 235 ? -29.015 -4.880 67.486 1.00 61.62 235 LEU A C 1
ATOM 1796 O O . LEU A 1 235 ? -30.243 -4.983 67.583 1.00 61.62 235 LEU A O 1
ATOM 1800 N N . THR A 1 236 ? -28.445 -3.806 66.939 1.00 64.69 236 THR A N 1
ATOM 1801 C CA . THR A 1 236 ? -29.232 -2.666 66.448 1.00 64.69 236 THR A CA 1
ATOM 1802 C C . THR A 1 236 ? -30.076 -3.088 65.243 1.00 64.69 236 THR A C 1
ATOM 1804 O O . THR A 1 236 ? -29.544 -3.619 64.268 1.00 64.69 236 THR A O 1
ATOM 18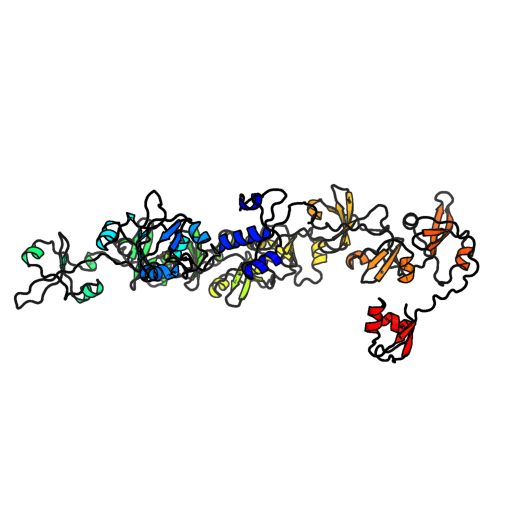07 N N . THR A 1 237 ? -31.393 -2.848 65.286 1.00 50.88 237 THR A N 1
ATOM 1808 C CA . THR A 1 237 ? -32.302 -3.201 64.179 1.00 50.88 237 THR A CA 1
ATOM 1809 C C . THR A 1 237 ? -32.305 -2.113 63.112 1.00 50.88 237 THR A C 1
ATOM 1811 O O . THR A 1 237 ? -32.715 -0.989 63.388 1.00 50.88 237 THR A O 1
ATOM 1814 N N . SER A 1 238 ? -31.934 -2.456 61.878 1.00 50.53 238 SER A N 1
ATOM 1815 C CA . SER A 1 238 ? -32.010 -1.549 60.723 1.00 50.53 238 SER A CA 1
ATOM 1816 C C . SER A 1 238 ? -33.037 -2.048 59.701 1.00 50.53 238 SER A C 1
ATOM 1818 O O . SER A 1 238 ? -33.007 -3.218 59.323 1.00 50.53 238 SER A O 1
ATOM 1820 N N . ARG A 1 239 ? -33.978 -1.191 59.266 1.00 43.41 239 ARG A N 1
ATOM 1821 C CA . ARG A 1 239 ? -35.045 -1.534 58.300 1.00 43.41 239 ARG A CA 1
ATOM 1822 C C . ARG A 1 239 ? -34.749 -0.938 56.921 1.00 43.41 239 ARG A C 1
ATOM 1824 O O . ARG A 1 239 ? -34.439 0.243 56.809 1.00 43.41 239 ARG A O 1
ATOM 1831 N N . LEU A 1 240 ? -34.909 -1.739 55.869 1.00 42.44 240 LEU A N 1
ATOM 1832 C CA . LEU A 1 240 ? -34.776 -1.295 54.478 1.00 42.44 240 LEU A CA 1
ATOM 1833 C C . LEU A 1 240 ? -36.089 -0.642 54.003 1.00 42.44 240 LEU A C 1
ATOM 1835 O O . LEU A 1 240 ? -37.092 -1.340 53.861 1.00 42.44 240 LEU A O 1
ATOM 1839 N N . THR A 1 241 ? -36.095 0.663 53.708 1.00 38.88 241 THR A N 1
ATOM 1840 C CA . THR A 1 241 ? -37.191 1.324 52.966 1.00 38.88 241 THR A CA 1
ATOM 1841 C C . THR A 1 241 ? -36.652 2.152 51.789 1.00 38.88 241 THR A C 1
ATOM 1843 O O . THR A 1 241 ? -35.744 2.958 51.993 1.00 38.88 241 THR A O 1
ATOM 1846 N N . PRO A 1 242 ? -37.210 2.027 50.564 1.00 37.84 242 PRO A N 1
ATOM 1847 C CA . PRO A 1 242 ? -36.683 2.703 49.370 1.00 37.84 242 PRO A CA 1
ATOM 1848 C C . PRO A 1 242 ? -36.571 4.233 49.489 1.00 37.84 242 PRO A C 1
ATOM 1850 O O . PRO A 1 242 ? -35.563 4.803 49.087 1.00 37.84 242 PRO A O 1
ATOM 1853 N N . ALA A 1 243 ? -37.550 4.903 50.109 1.00 35.44 243 ALA A N 1
ATOM 1854 C CA . ALA A 1 243 ? -37.584 6.367 50.218 1.00 35.44 243 ALA A CA 1
ATOM 1855 C C . ALA A 1 243 ? -36.648 6.960 51.292 1.00 35.44 243 ALA A C 1
ATOM 1857 O O . ALA A 1 243 ? -36.286 8.127 51.200 1.00 35.44 243 ALA A O 1
ATOM 1858 N N . THR A 1 244 ? -36.219 6.182 52.290 1.00 36.44 244 THR A N 1
ATOM 1859 C CA . THR A 1 244 ? -35.293 6.660 53.341 1.00 36.44 244 THR A CA 1
ATOM 1860 C C . THR A 1 244 ? -33.853 6.201 53.130 1.00 36.44 244 THR A C 1
ATOM 1862 O O . THR A 1 244 ? -32.957 6.692 53.807 1.00 36.44 244 THR A O 1
ATOM 1865 N N . THR A 1 245 ? -33.603 5.286 52.186 1.00 38.25 245 THR A N 1
ATOM 1866 C CA . THR A 1 245 ? -32.234 4.866 51.836 1.00 38.25 245 THR A CA 1
ATOM 1867 C C . THR A 1 245 ? -31.532 5.799 50.849 1.00 38.25 245 THR A C 1
ATOM 1869 O O . THR A 1 245 ? -30.316 5.726 50.724 1.00 38.25 245 THR A O 1
ATOM 1872 N N . GLY A 1 246 ? -32.263 6.649 50.117 1.00 40.75 246 GLY A N 1
ATOM 1873 C CA . GLY A 1 246 ? -31.680 7.502 49.071 1.00 40.75 246 GLY A CA 1
ATOM 1874 C C . GLY A 1 246 ? -31.045 6.733 47.901 1.00 40.75 246 GLY A C 1
ATOM 1875 O O . GLY A 1 246 ? -30.439 7.352 47.033 1.00 40.75 246 GLY A O 1
ATOM 1876 N N . ILE A 1 247 ? -31.161 5.400 47.847 1.00 48.75 247 ILE A N 1
ATOM 1877 C CA . ILE A 1 247 ? -30.478 4.568 46.852 1.00 48.75 247 ILE A CA 1
ATOM 1878 C C . ILE A 1 247 ? -31.192 4.681 45.508 1.00 48.75 247 ILE A C 1
ATOM 1880 O O . ILE A 1 247 ? -32.235 4.076 45.269 1.00 48.75 247 ILE A O 1
ATOM 1884 N N . SER A 1 248 ? -30.587 5.455 44.618 1.00 63.03 248 SER A N 1
ATOM 1885 C CA . SER A 1 248 ? -30.933 5.516 43.206 1.00 63.03 248 SER A CA 1
ATOM 1886 C C . SER A 1 248 ? -30.100 4.511 42.403 1.00 63.03 248 SER A C 1
ATOM 1888 O O . SER A 1 248 ? -28.973 4.197 42.791 1.00 63.03 248 SER A O 1
ATOM 1890 N N . PRO A 1 249 ? -30.610 4.003 41.270 1.00 74.06 249 PRO A N 1
ATOM 1891 C CA . PRO A 1 249 ? -29.821 3.214 40.325 1.00 74.06 249 PRO A CA 1
ATOM 1892 C C . PRO A 1 249 ? -28.826 4.058 39.518 1.00 74.06 249 PRO A C 1
ATOM 1894 O O . PRO A 1 249 ? -27.987 3.483 38.834 1.00 74.06 249 PRO A O 1
ATOM 1897 N N . LEU A 1 250 ? -28.918 5.394 39.561 1.00 83.50 250 LEU A N 1
ATOM 1898 C CA . LEU A 1 250 ? -27.938 6.288 38.947 1.00 83.50 250 LEU A CA 1
ATOM 1899 C C . LEU A 1 250 ? -26.856 6.646 39.969 1.00 83.50 250 LEU A C 1
ATOM 1901 O O . LEU A 1 250 ? -27.123 7.337 40.949 1.00 83.50 250 LEU A O 1
ATOM 1905 N N . ILE A 1 251 ? -25.634 6.202 39.722 1.00 84.06 251 ILE A N 1
ATOM 1906 C CA . ILE A 1 251 ? -24.436 6.542 40.489 1.00 84.06 251 ILE A CA 1
ATOM 1907 C C . ILE A 1 251 ? -23.745 7.707 39.786 1.00 84.06 251 ILE A C 1
ATOM 1909 O O . ILE A 1 251 ? -23.575 7.675 38.566 1.00 84.06 251 ILE A O 1
ATOM 1913 N N . VAL A 1 252 ? -23.332 8.718 40.550 1.00 87.56 252 VAL A N 1
ATOM 1914 C CA . VAL A 1 252 ? -22.551 9.860 40.058 1.00 87.56 252 VAL A CA 1
ATOM 1915 C C . VAL A 1 252 ? -21.312 9.989 40.937 1.00 87.56 252 VAL A C 1
ATOM 1917 O O . VAL A 1 252 ? -21.425 10.231 42.136 1.00 87.56 252 VAL A O 1
ATOM 1920 N N . ASN A 1 253 ? -20.135 9.789 40.354 1.00 85.75 253 ASN A N 1
ATOM 1921 C CA . ASN A 1 253 ? -18.863 9.944 41.051 1.00 85.75 253 ASN A CA 1
ATOM 1922 C C . ASN A 1 253 ? -18.457 11.426 41.139 1.00 85.75 253 ASN A C 1
ATOM 1924 O O . ASN A 1 253 ? -18.945 12.270 40.387 1.00 85.75 253 ASN A O 1
ATOM 1928 N N . ALA A 1 254 ? -17.507 11.738 42.028 1.00 82.56 254 ALA A N 1
ATOM 1929 C CA . ALA A 1 254 ? -16.985 13.096 42.214 1.00 82.56 254 ALA A CA 1
ATOM 1930 C C . ALA A 1 254 ? -16.292 13.672 40.963 1.00 82.56 254 ALA A C 1
ATOM 1932 O O . ALA A 1 254 ? -16.255 14.885 40.785 1.00 82.56 254 ALA A O 1
ATOM 1933 N N . ASP A 1 255 ? -15.770 12.809 40.087 1.00 83.62 255 ASP A N 1
ATOM 1934 C CA . ASP A 1 255 ? -15.177 13.185 38.798 1.00 83.62 255 ASP A CA 1
ATOM 1935 C C . ASP A 1 255 ? -16.226 13.435 37.694 1.00 83.62 255 ASP A C 1
ATOM 1937 O O . ASP A 1 255 ? -15.871 13.688 36.544 1.00 83.62 255 ASP A O 1
ATOM 1941 N N . GLY A 1 256 ? -17.518 13.350 38.030 1.00 86.44 256 GLY A N 1
ATOM 1942 C CA . GLY A 1 256 ? -18.631 13.523 37.102 1.00 86.44 256 GLY A CA 1
ATOM 1943 C C . GLY A 1 256 ? -18.956 12.284 36.263 1.00 86.44 256 GLY A C 1
ATOM 1944 O O . GLY A 1 256 ? -19.899 12.336 35.472 1.00 86.44 256 GLY A O 1
ATOM 1945 N N . THR A 1 257 ? -18.234 11.166 36.424 1.00 91.44 257 THR A N 1
ATOM 1946 C CA . THR A 1 257 ? -18.576 9.907 35.743 1.00 91.44 257 THR A CA 1
ATOM 1947 C C . THR A 1 257 ? -19.858 9.312 36.307 1.00 91.44 257 THR A C 1
ATOM 1949 O O . THR A 1 257 ? -20.156 9.426 37.500 1.00 91.44 257 THR A O 1
ATOM 1952 N N . ARG A 1 258 ? -20.655 8.696 35.431 1.00 93.00 258 ARG A N 1
ATOM 1953 C CA . ARG A 1 258 ? -22.012 8.257 35.755 1.00 93.00 258 ARG A CA 1
ATOM 1954 C C . ARG A 1 258 ? -22.242 6.817 35.352 1.00 93.00 258 ARG A C 1
ATOM 1956 O O . ARG A 1 258 ? -21.810 6.399 34.282 1.00 93.00 258 ARG A O 1
ATOM 1963 N N . TYR A 1 259 ? -22.967 6.085 36.190 1.00 91.62 259 TYR A N 1
ATOM 1964 C CA . TYR A 1 259 ? -23.271 4.675 35.967 1.00 91.62 259 TYR A CA 1
ATOM 1965 C C . TYR A 1 259 ? -24.729 4.392 36.298 1.00 91.62 259 TYR A C 1
ATOM 1967 O O . TYR A 1 259 ? -25.237 4.855 37.317 1.00 91.62 259 TYR A O 1
ATOM 1975 N N . LEU A 1 260 ? -25.395 3.617 35.455 1.00 88.56 260 LEU A N 1
ATOM 1976 C CA . LEU A 1 260 ? -26.737 3.120 35.698 1.00 88.56 260 LEU A CA 1
ATOM 1977 C C . LEU A 1 260 ? -26.668 1.640 36.063 1.00 88.56 260 LEU A C 1
ATOM 1979 O O . LEU A 1 260 ? -26.072 0.847 35.338 1.00 88.56 260 LEU A O 1
ATOM 1983 N N . ILE A 1 261 ? -27.304 1.273 37.170 1.00 81.38 261 ILE A N 1
ATOM 1984 C CA . ILE A 1 261 ? -27.535 -0.120 37.541 1.00 81.38 261 ILE A CA 1
ATOM 1985 C C . ILE A 1 261 ? -28.922 -0.525 37.045 1.00 81.38 261 ILE A C 1
ATOM 1987 O O . ILE A 1 261 ? -29.939 0.006 37.503 1.00 81.38 261 ILE A O 1
ATOM 1991 N N . SER A 1 262 ? -28.975 -1.461 36.103 1.00 77.75 262 SER A N 1
ATOM 1992 C CA . SER A 1 262 ? -30.230 -1.966 35.541 1.00 77.75 262 SER A CA 1
ATOM 1993 C C . SER A 1 262 ? -30.078 -3.396 35.054 1.00 77.75 262 SER A C 1
ATOM 1995 O O . SER A 1 262 ? -29.006 -3.789 34.622 1.00 77.75 262 SER A O 1
ATOM 1997 N N . ALA A 1 263 ? -31.154 -4.183 35.148 1.00 71.00 263 ALA A N 1
ATOM 1998 C CA . ALA A 1 263 ? -31.206 -5.557 34.637 1.00 71.00 263 ALA A CA 1
ATOM 1999 C C . ALA A 1 263 ? -30.068 -6.490 35.118 1.00 71.00 263 ALA A C 1
ATOM 2001 O O . ALA A 1 263 ? -29.747 -7.465 34.451 1.00 71.00 263 ALA A O 1
ATOM 2002 N N . GLY A 1 264 ? -29.482 -6.225 36.293 1.00 62.12 264 GLY A N 1
ATOM 2003 C CA . GLY A 1 264 ? -28.362 -7.018 36.815 1.00 62.12 264 GLY A CA 1
ATOM 2004 C C . GLY A 1 264 ? -27.004 -6.686 36.188 1.00 62.12 264 GLY A C 1
ATOM 2005 O O . GLY A 1 264 ? -26.060 -7.446 36.367 1.00 62.12 264 GLY A O 1
ATOM 2006 N N . GLU A 1 265 ? -26.882 -5.554 35.500 1.00 77.62 265 GLU A N 1
ATOM 2007 C CA . GLU A 1 265 ? -25.642 -5.067 34.900 1.00 77.62 265 GLU A CA 1
ATOM 2008 C C . GLU A 1 265 ? -25.337 -3.639 35.373 1.00 77.62 265 GLU A C 1
ATOM 2010 O O . GLU A 1 265 ? -26.207 -2.913 35.876 1.00 77.62 265 GLU A O 1
ATOM 2015 N N . LYS A 1 266 ? -24.076 -3.227 35.211 1.00 82.25 266 LYS A N 1
ATOM 2016 C CA . LYS A 1 266 ? -23.657 -1.827 35.335 1.00 82.25 266 LYS A CA 1
ATOM 2017 C C . LYS A 1 266 ? -23.348 -1.250 33.957 1.00 82.25 266 LYS A C 1
ATOM 2019 O O . LYS A 1 266 ? -22.596 -1.841 33.184 1.00 82.25 266 LYS A O 1
ATOM 2024 N N . HIS A 1 267 ? -23.918 -0.085 33.670 1.00 93.62 267 HIS A N 1
ATOM 2025 C CA . HIS A 1 267 ? -23.798 0.608 32.389 1.00 93.62 267 HIS A CA 1
ATOM 2026 C C . HIS A 1 267 ? -23.170 1.978 32.626 1.00 93.62 267 HIS A C 1
ATOM 2028 O O . HIS A 1 267 ? -23.698 2.760 33.413 1.00 93.62 267 HIS A O 1
ATOM 2034 N N . GLU A 1 268 ? -22.059 2.303 31.969 1.00 96.75 268 GLU A N 1
ATOM 2035 C CA . GLU A 1 268 ? -21.525 3.670 32.024 1.00 96.75 268 GLU A CA 1
ATOM 2036 C C . GLU A 1 268 ? -22.402 4.597 31.168 1.00 96.75 268 GLU A C 1
ATOM 2038 O O . GLU A 1 268 ? -22.899 4.204 30.111 1.00 96.75 268 GLU A O 1
ATOM 2043 N N . VAL A 1 269 ? -22.643 5.815 31.647 1.00 96.25 269 VAL A N 1
ATOM 2044 C CA . VAL A 1 269 ? -23.537 6.794 31.020 1.00 96.25 269 VAL A CA 1
ATOM 2045 C C . VAL A 1 269 ? -22.702 7.894 30.385 1.00 96.25 269 VAL A C 1
ATOM 2047 O O . VAL A 1 269 ? -21.942 8.569 31.079 1.00 96.25 269 VAL A O 1
ATOM 2050 N N . LEU A 1 270 ? -22.885 8.112 29.081 1.00 97.19 270 LEU A N 1
ATOM 2051 C CA . LEU A 1 270 ? -22.119 9.109 28.339 1.00 97.19 270 LEU A CA 1
ATOM 2052 C C . LEU A 1 270 ? -22.523 10.534 28.735 1.00 97.19 270 LEU A C 1
ATOM 2054 O O . LEU A 1 270 ? -21.688 11.326 29.163 1.00 97.19 270 LEU A O 1
ATOM 2058 N N . ASP A 1 271 ? -23.807 10.874 28.594 1.00 94.94 271 ASP A N 1
ATOM 2059 C CA . ASP A 1 271 ? -24.325 12.214 28.877 1.00 94.94 271 ASP A CA 1
ATOM 2060 C C . ASP A 1 271 ? -25.849 12.249 29.126 1.00 94.94 271 ASP A C 1
ATOM 2062 O O . ASP A 1 271 ? -26.538 11.233 29.022 1.00 94.94 271 ASP A O 1
ATOM 2066 N N . ASP A 1 272 ? -26.392 13.432 29.448 1.00 92.25 272 ASP A N 1
ATOM 2067 C CA . ASP A 1 272 ? -27.835 13.622 29.686 1.00 92.25 272 ASP A CA 1
ATOM 2068 C C . ASP A 1 272 ? -28.679 13.379 28.438 1.00 92.25 272 ASP A C 1
ATOM 2070 O O . ASP A 1 272 ? -29.793 12.864 28.524 1.00 92.25 272 ASP A O 1
ATOM 2074 N N . ILE A 1 273 ? -28.140 13.706 27.262 1.00 94.56 273 ILE A N 1
ATOM 2075 C CA . ILE A 1 273 ? -28.822 13.461 25.990 1.00 94.56 273 ILE A CA 1
ATOM 2076 C C . ILE A 1 273 ? -28.969 11.951 25.760 1.00 94.56 273 ILE A C 1
ATOM 2078 O O . ILE A 1 273 ? -29.999 11.508 25.261 1.00 94.56 273 ILE A O 1
ATOM 2082 N N . SER A 1 274 ? -27.984 11.157 26.174 1.00 95.56 274 SER A N 1
ATOM 2083 C CA . SER A 1 274 ? -28.016 9.695 26.117 1.00 95.56 274 SER A CA 1
ATOM 2084 C C . SER A 1 274 ? -29.014 9.090 27.106 1.00 95.56 274 SER A C 1
ATOM 2086 O O . SER A 1 274 ? -29.684 8.116 26.771 1.00 95.56 274 SER A O 1
ATOM 2088 N N . LEU A 1 275 ? -29.172 9.678 28.297 1.00 91.56 275 LEU A N 1
ATOM 2089 C CA . LEU A 1 275 ? -30.226 9.284 29.241 1.00 91.56 275 LEU A CA 1
ATOM 2090 C C . LEU A 1 275 ? -31.622 9.596 28.688 1.00 91.56 275 LEU A C 1
ATOM 2092 O O . LEU A 1 275 ? -32.500 8.731 28.707 1.00 91.56 275 LEU A O 1
ATOM 2096 N N . ALA A 1 276 ? -31.810 10.803 28.149 1.00 91.44 276 ALA A N 1
ATOM 2097 C CA . ALA A 1 276 ? -33.072 11.230 27.554 1.00 91.44 276 ALA A CA 1
ATOM 2098 C C . ALA A 1 276 ? -33.458 10.369 26.340 1.00 91.44 276 ALA A C 1
ATOM 2100 O O . ALA A 1 276 ? -34.620 9.993 26.206 1.00 91.44 276 ALA A O 1
ATOM 2101 N N . ASP A 1 277 ? -32.485 9.994 25.502 1.00 92.31 277 ASP A N 1
ATOM 2102 C CA . ASP A 1 277 ? -32.675 9.096 24.353 1.00 92.31 277 ASP A CA 1
ATOM 2103 C C . ASP A 1 277 ? -33.222 7.719 24.764 1.00 92.31 277 ASP A C 1
ATOM 2105 O O . ASP A 1 277 ? -34.026 7.125 24.051 1.00 92.31 277 ASP A O 1
ATOM 2109 N N . LYS A 1 278 ? -32.846 7.237 25.955 1.00 88.25 278 LYS A N 1
ATOM 2110 C CA . LYS A 1 278 ? -33.353 5.986 26.541 1.00 88.25 278 LYS A CA 1
ATOM 2111 C C . LYS A 1 278 ? -34.586 6.171 27.430 1.00 88.25 278 LYS A C 1
ATOM 2113 O O . LYS A 1 278 ? -34.969 5.233 28.125 1.00 88.25 278 LYS A O 1
ATOM 2118 N N . ALA A 1 279 ? -35.199 7.357 27.427 1.00 86.88 279 ALA A N 1
ATOM 2119 C CA . ALA A 1 279 ? -36.308 7.725 28.309 1.00 86.88 279 ALA A CA 1
ATOM 2120 C C . ALA A 1 279 ? -36.007 7.492 29.808 1.00 86.88 279 ALA A C 1
ATOM 2122 O O . ALA A 1 279 ? -36.903 7.218 30.610 1.00 86.88 279 ALA A O 1
ATOM 2123 N N . ILE A 1 280 ? -34.736 7.610 30.206 1.00 80.56 280 ILE A N 1
ATOM 2124 C CA . ILE A 1 280 ? -34.300 7.503 31.598 1.00 80.56 280 ILE A CA 1
ATOM 2125 C C . ILE A 1 280 ? -34.356 8.906 32.196 1.00 80.56 280 ILE A C 1
ATOM 2127 O O . ILE A 1 280 ? -33.495 9.745 31.937 1.00 80.56 280 ILE A O 1
ATOM 2131 N N . THR A 1 281 ? -35.391 9.175 32.989 1.00 70.25 281 THR A N 1
ATOM 2132 C CA . THR A 1 281 ? -35.550 10.461 33.677 1.00 70.25 281 THR A CA 1
ATOM 2133 C C . THR A 1 281 ? -34.406 10.700 34.663 1.00 70.25 281 THR A C 1
ATOM 2135 O O . THR A 1 281 ? -33.869 9.759 35.247 1.00 70.25 281 THR A O 1
ATOM 2138 N N . THR A 1 282 ? -34.009 11.961 34.850 1.00 60.47 282 THR A N 1
ATOM 2139 C CA . THR A 1 282 ? -32.928 12.364 35.762 1.00 60.47 282 THR A CA 1
ATOM 2140 C C . THR A 1 282 ? -33.273 11.970 37.199 1.00 60.47 282 THR A C 1
ATOM 2142 O O . THR A 1 282 ? -34.064 12.632 37.870 1.00 60.47 282 THR A O 1
ATOM 2145 N N . ARG A 1 283 ? -32.708 10.850 37.657 1.00 63.47 283 ARG A N 1
ATOM 2146 C CA . ARG A 1 283 ? -32.859 10.341 39.025 1.00 63.47 283 ARG A CA 1
ATOM 2147 C C . ARG A 1 283 ? -31.913 11.107 39.952 1.00 63.47 283 ARG A C 1
ATOM 2149 O O . ARG A 1 283 ? -30.827 11.501 39.532 1.00 63.47 283 ARG A O 1
ATOM 2156 N N . THR A 1 284 ? -32.293 11.290 41.215 1.00 67.38 284 THR A N 1
ATOM 2157 C CA . THR A 1 284 ? -31.351 11.737 42.253 1.00 67.38 284 THR A CA 1
ATOM 2158 C C . THR A 1 284 ? -30.136 10.797 42.280 1.00 67.38 284 THR A C 1
ATOM 2160 O O . THR A 1 284 ? -30.326 9.599 42.084 1.00 67.38 284 THR A O 1
ATOM 2163 N N . PRO A 1 285 ? -28.893 11.274 42.457 1.00 72.56 285 PRO A N 1
ATOM 2164 C CA . PRO A 1 285 ? -27.730 10.392 42.559 1.00 72.56 285 PRO A CA 1
ATOM 2165 C C . PRO A 1 285 ? -27.810 9.437 43.757 1.00 72.56 285 PRO A C 1
ATOM 2167 O O . PRO A 1 285 ? -28.313 9.796 44.820 1.00 72.56 285 PRO A O 1
ATOM 2170 N N . SER A 1 286 ? -27.300 8.219 43.587 1.00 66.56 286 SER A N 1
ATOM 2171 C CA . SER A 1 286 ? -27.175 7.223 44.651 1.00 66.56 286 SER A CA 1
ATOM 2172 C C . SER A 1 286 ? -26.107 7.635 45.675 1.00 66.56 286 SER A C 1
ATOM 2174 O O . SER A 1 286 ? -25.044 8.094 45.260 1.00 66.56 286 SER A O 1
ATOM 2176 N N . PRO A 1 287 ? -26.305 7.406 46.989 1.00 61.00 287 PRO A N 1
ATOM 2177 C CA . PRO A 1 287 ? -25.250 7.505 47.997 1.00 61.00 287 PRO A CA 1
ATOM 2178 C C . PRO A 1 287 ? -24.240 6.347 47.916 1.00 61.00 287 PRO A C 1
ATOM 2180 O O . PRO A 1 287 ? -23.220 6.378 48.600 1.00 61.00 287 PRO A O 1
ATOM 2183 N N . LEU A 1 288 ? -24.517 5.300 47.127 1.00 61.53 288 LEU A N 1
ATOM 2184 C CA . LEU A 1 288 ? -23.612 4.166 46.925 1.00 61.53 288 LEU A CA 1
ATOM 2185 C C . LEU A 1 288 ? -22.600 4.452 45.811 1.00 61.53 288 LEU A C 1
ATOM 2187 O O . LEU A 1 288 ? -22.897 5.160 44.851 1.00 61.53 288 LEU A O 1
ATOM 2191 N N . THR A 1 289 ? -21.417 3.843 45.907 1.00 70.56 289 THR A N 1
ATOM 2192 C CA . THR A 1 289 ? -20.366 3.962 44.887 1.00 70.56 289 THR A CA 1
ATOM 2193 C C . THR A 1 289 ? -20.411 2.792 43.908 1.00 70.56 289 THR A C 1
ATOM 2195 O O . THR A 1 289 ? -20.968 1.732 44.204 1.00 70.56 289 THR A O 1
ATOM 2198 N N . LEU A 1 290 ? -19.767 2.944 42.747 1.00 67.50 290 LEU A N 1
ATOM 2199 C CA . LEU A 1 290 ? -19.649 1.861 41.764 1.00 67.50 290 LEU A CA 1
ATOM 2200 C C . LEU A 1 290 ? -18.994 0.596 42.351 1.00 67.50 290 LEU A C 1
ATOM 2202 O O . LEU A 1 290 ? -19.347 -0.515 41.958 1.00 67.50 290 LEU A O 1
ATOM 2206 N N . ASN A 1 291 ? -18.079 0.746 43.319 1.00 64.81 291 ASN A N 1
ATOM 2207 C CA . ASN A 1 291 ? -17.377 -0.379 43.941 1.00 64.81 291 ASN A CA 1
ATOM 2208 C C . ASN A 1 291 ? -18.327 -1.329 44.692 1.00 64.81 291 ASN A C 1
ATOM 2210 O O . ASN A 1 291 ? -18.099 -2.539 44.711 1.00 64.81 291 ASN A O 1
ATOM 2214 N N . THR A 1 292 ? -19.434 -0.803 45.230 1.00 52.97 292 THR A N 1
ATOM 2215 C CA . THR A 1 292 ? -20.510 -1.603 45.839 1.00 52.97 292 THR A CA 1
ATOM 2216 C C . THR A 1 292 ? -21.107 -2.611 44.852 1.00 52.97 292 THR A C 1
ATOM 2218 O O . THR A 1 292 ? -21.591 -3.657 45.267 1.00 52.97 292 THR A O 1
ATOM 2221 N N . PHE A 1 293 ? -21.033 -2.332 43.547 1.00 58.97 293 PHE A N 1
ATOM 2222 C CA . PHE A 1 293 ? -21.565 -3.154 42.457 1.00 58.97 293 PHE A CA 1
ATOM 2223 C C . PHE A 1 293 ? -20.456 -3.805 41.616 1.00 58.97 293 PHE A C 1
ATOM 2225 O O . PHE A 1 293 ? -20.659 -4.145 40.449 1.00 58.97 293 PHE A O 1
ATOM 2232 N N . SER A 1 294 ? -19.260 -3.986 42.185 1.00 58.56 294 SER A N 1
ATOM 2233 C CA . SER A 1 294 ? -18.126 -4.620 41.497 1.00 58.56 294 SER A CA 1
ATOM 2234 C C . SER A 1 294 ? -18.460 -6.023 40.970 1.00 58.56 294 SER A C 1
ATOM 2236 O O . SER A 1 294 ? -17.986 -6.380 39.893 1.00 58.56 294 SER A O 1
ATOM 2238 N N . TYR A 1 295 ? -19.345 -6.747 41.665 1.00 51.03 295 TYR A N 1
ATOM 2239 C CA . TYR A 1 295 ? -19.836 -8.081 41.309 1.00 51.03 295 TYR A CA 1
ATOM 2240 C C . TYR A 1 295 ? -20.759 -8.127 40.081 1.00 51.03 295 TYR A C 1
ATOM 2242 O O . TYR A 1 295 ? -20.918 -9.197 39.496 1.00 51.03 295 TYR A O 1
ATOM 2250 N N . LEU A 1 296 ? -21.384 -7.008 39.689 1.00 54.94 296 LEU A N 1
ATOM 2251 C CA . LEU A 1 296 ? -22.234 -6.978 38.498 1.00 54.94 296 LEU A CA 1
ATOM 2252 C C . LEU A 1 296 ? -21.366 -6.935 37.232 1.00 54.94 296 LEU A C 1
ATOM 2254 O O . LEU A 1 296 ? -20.383 -6.179 37.201 1.00 54.94 296 LEU A O 1
ATOM 2258 N N . PRO A 1 297 ? -21.714 -7.699 36.182 1.00 71.06 297 PRO A N 1
ATOM 2259 C CA . PRO A 1 297 ? -21.057 -7.583 34.889 1.00 71.06 297 PRO A CA 1
ATOM 2260 C C . PRO A 1 297 ? -21.316 -6.208 34.261 1.00 71.06 297 PRO A C 1
ATOM 2262 O O . PRO A 1 297 ? -22.274 -5.506 34.599 1.00 71.06 297 PRO A O 1
ATOM 2265 N N . TRP A 1 298 ? -20.428 -5.817 33.349 1.00 87.25 298 TRP A N 1
ATOM 2266 C CA . TRP A 1 298 ? -20.635 -4.644 32.506 1.00 87.25 298 TRP A CA 1
ATOM 2267 C C . TRP A 1 298 ? -21.661 -4.955 31.422 1.00 87.25 298 TRP A C 1
ATOM 2269 O O . TRP A 1 298 ? -21.558 -5.992 30.773 1.00 87.25 298 TRP A O 1
ATOM 2279 N N . GLY A 1 299 ? -22.612 -4.044 31.236 1.00 87.06 299 GLY A N 1
ATOM 2280 C CA . GLY A 1 299 ? -23.567 -4.056 30.131 1.00 87.06 299 GLY A CA 1
ATOM 2281 C C . GLY A 1 299 ? -23.174 -3.078 29.024 1.00 87.06 299 GLY A C 1
ATOM 2282 O O . GLY A 1 299 ? -22.122 -2.440 29.082 1.00 87.06 299 GLY A O 1
ATOM 2283 N N . ALA A 1 300 ? -24.023 -2.935 28.004 1.00 95.19 300 ALA A N 1
ATOM 2284 C CA . ALA A 1 300 ? -23.848 -1.899 26.980 1.00 95.19 300 ALA A CA 1
ATOM 2285 C C . ALA A 1 300 ? -23.947 -0.492 27.604 1.00 95.19 300 ALA A C 1
ATOM 2287 O O . ALA A 1 300 ? -24.806 -0.277 28.461 1.00 95.19 300 ALA A O 1
ATOM 2288 N N . PRO A 1 301 ? -23.116 0.483 27.203 1.00 97.50 301 PRO A N 1
ATOM 2289 C CA . PRO A 1 301 ? -23.170 1.828 27.763 1.00 97.50 301 PRO A CA 1
ATOM 2290 C C . PRO A 1 301 ? -24.488 2.532 27.414 1.00 97.50 301 PRO A C 1
ATOM 2292 O O . PRO A 1 301 ? -25.096 2.293 26.367 1.00 97.50 301 PRO A O 1
ATOM 2295 N N . ILE A 1 302 ? -24.898 3.478 28.259 1.00 96.56 302 ILE A N 1
ATOM 2296 C CA . ILE A 1 302 ? -25.981 4.410 27.942 1.00 96.56 302 ILE A CA 1
ATOM 2297 C C . ILE A 1 302 ? -25.387 5.574 27.149 1.00 96.56 302 ILE A C 1
ATOM 2299 O O . ILE A 1 302 ? -24.983 6.597 27.706 1.00 96.56 302 ILE A O 1
ATOM 2303 N N . ALA A 1 303 ? -25.316 5.388 25.834 1.00 97.12 303 ALA A N 1
ATOM 2304 C CA . ALA A 1 303 ? -24.812 6.365 24.880 1.00 97.12 303 ALA A CA 1
ATOM 2305 C C . ALA A 1 303 ? -25.773 6.492 23.689 1.00 97.12 303 ALA A C 1
ATOM 2307 O O . ALA A 1 303 ? -26.230 5.487 23.142 1.00 97.12 303 ALA A O 1
ATOM 2308 N N . LYS A 1 304 ? -26.088 7.728 23.290 1.00 96.44 304 LYS A N 1
ATOM 2309 C CA . LYS A 1 304 ? -26.902 7.999 22.099 1.00 96.44 304 LYS A CA 1
ATOM 2310 C C . LYS A 1 304 ? -26.124 7.637 20.834 1.00 96.44 304 LYS A C 1
ATOM 2312 O O . LYS A 1 304 ? -24.968 8.043 20.690 1.00 96.44 304 LYS A O 1
ATOM 2317 N N . ASP A 1 305 ? -26.779 6.941 19.909 1.00 95.88 305 ASP A N 1
ATOM 2318 C CA . ASP A 1 305 ? -26.199 6.590 18.611 1.00 95.88 305 ASP A CA 1
ATOM 2319 C C . ASP A 1 305 ? -25.704 7.823 17.837 1.00 95.88 305 ASP A C 1
ATOM 2321 O O . ASP A 1 305 ? -26.334 8.882 17.858 1.00 95.88 305 ASP A O 1
ATOM 2325 N N . GLY A 1 306 ? -24.572 7.693 17.145 1.00 95.19 306 GLY A N 1
ATOM 2326 C CA . GLY A 1 306 ? -23.942 8.785 16.406 1.00 95.19 306 GLY A CA 1
ATOM 2327 C C . GLY A 1 306 ? -23.220 9.807 17.288 1.00 95.19 306 GLY A C 1
ATOM 2328 O O . GLY A 1 306 ? -22.979 10.927 16.833 1.00 95.19 306 GLY A O 1
ATOM 2329 N N . SER A 1 307 ? -22.879 9.456 18.531 1.00 97.62 307 SER A N 1
ATOM 2330 C CA . SER A 1 307 ? -22.083 10.322 19.411 1.00 97.62 307 SER A CA 1
ATOM 2331 C C . SER A 1 307 ? -20.581 10.112 19.202 1.00 97.62 307 SER A C 1
ATOM 2333 O O . SER A 1 307 ? -20.121 8.973 19.161 1.00 97.62 307 SER A O 1
ATOM 2335 N N . LEU A 1 308 ? -19.834 11.216 19.128 1.00 98.06 308 LEU A N 1
ATOM 2336 C CA . LEU A 1 308 ? -18.373 11.307 19.169 1.00 98.06 308 LEU A CA 1
ATOM 2337 C C . LEU A 1 308 ? -17.948 11.734 20.578 1.00 98.06 308 LEU A C 1
ATOM 2339 O O . LEU A 1 308 ? -18.426 12.753 21.081 1.00 98.06 308 LEU A O 1
ATOM 2343 N N . PHE A 1 309 ? -17.072 10.961 21.213 1.00 97.88 309 PHE A N 1
ATOM 2344 C CA . PHE A 1 309 ? -16.638 11.199 22.592 1.00 97.88 309 PHE A CA 1
ATOM 2345 C C . PHE A 1 309 ? -15.256 10.604 22.864 1.00 97.88 309 PHE A C 1
ATOM 2347 O O . PHE A 1 309 ? -14.743 9.794 22.092 1.00 97.88 309 PHE A O 1
ATOM 2354 N N . VAL A 1 310 ? -14.654 10.983 23.991 1.00 97.44 310 VAL A N 1
ATOM 2355 C CA . VAL A 1 310 ? -13.339 10.477 24.402 1.00 97.44 310 VAL A CA 1
ATOM 2356 C C . VAL A 1 310 ? -13.488 9.172 25.186 1.00 97.44 310 VAL A C 1
ATOM 2358 O O . VAL A 1 310 ? -14.183 9.122 26.203 1.00 97.44 310 VAL A O 1
ATOM 2361 N N . ASN A 1 311 ? -12.769 8.134 24.759 1.00 96.75 311 ASN A N 1
ATOM 2362 C CA . ASN A 1 311 ? -12.429 7.010 25.620 1.00 96.75 311 ASN A CA 1
ATOM 2363 C C . ASN A 1 311 ? -11.358 7.461 26.617 1.00 96.75 311 ASN A C 1
ATOM 2365 O O . ASN A 1 311 ? -10.217 7.773 26.254 1.00 96.75 311 ASN A O 1
ATOM 2369 N N . ARG A 1 312 ? -11.747 7.524 27.891 1.00 94.81 312 ARG A N 1
ATOM 2370 C CA . ARG A 1 312 ? -10.950 8.099 28.977 1.00 94.81 312 ARG A CA 1
ATOM 2371 C C . ARG A 1 312 ? -9.691 7.294 29.284 1.00 94.81 312 ARG A C 1
ATOM 2373 O O . ARG A 1 312 ? -8.734 7.896 29.772 1.00 94.81 312 ARG A O 1
ATOM 2380 N N . ASP A 1 313 ? -9.665 5.999 28.990 1.00 93.44 313 ASP A N 1
ATOM 2381 C CA . ASP A 1 313 ? -8.512 5.140 29.272 1.00 93.44 313 ASP A CA 1
ATOM 2382 C C . ASP A 1 313 ? -7.502 5.202 28.124 1.00 93.44 313 ASP A C 1
ATOM 2384 O O . ASP A 1 313 ? -6.309 5.389 28.355 1.00 93.44 313 ASP A O 1
ATOM 2388 N N . LEU A 1 314 ? -7.985 5.133 26.878 1.00 91.62 314 LEU A N 1
ATOM 2389 C CA . LEU A 1 314 ? -7.134 5.216 25.684 1.00 91.62 314 LEU A CA 1
ATOM 2390 C C . LEU A 1 314 ? -6.697 6.645 25.346 1.00 91.62 314 LEU A C 1
ATOM 2392 O O . LEU A 1 314 ? -5.769 6.822 24.556 1.00 91.62 314 LEU A O 1
ATOM 2396 N N . LYS A 1 315 ? -7.362 7.656 25.924 1.00 93.88 315 LYS A N 1
ATOM 2397 C CA . LYS A 1 315 ? -7.177 9.084 25.608 1.00 93.88 315 LYS A CA 1
ATOM 2398 C C . LYS A 1 315 ? -7.367 9.371 24.115 1.00 93.88 315 LYS A C 1
ATOM 2400 O O . LYS A 1 315 ? -6.628 10.155 23.524 1.00 93.88 315 LYS A O 1
ATOM 2405 N N . ARG A 1 316 ? -8.348 8.706 23.501 1.00 93.06 316 ARG A N 1
ATOM 2406 C CA . ARG A 1 316 ? -8.668 8.808 22.070 1.00 93.06 316 ARG A CA 1
ATOM 2407 C C . ARG A 1 316 ? -10.151 9.046 21.879 1.00 93.06 316 ARG A C 1
ATOM 2409 O O . ARG A 1 316 ? -10.959 8.604 22.691 1.00 93.06 316 ARG A O 1
ATOM 2416 N N . GLU A 1 317 ? -10.497 9.750 20.813 1.00 96.25 317 GLU A N 1
ATOM 2417 C CA . GLU A 1 317 ? -11.890 9.892 20.412 1.00 96.25 317 GLU A CA 1
ATOM 2418 C C . GLU A 1 317 ? -12.370 8.623 19.703 1.00 96.25 317 GLU A C 1
ATOM 2420 O O . GLU A 1 317 ? -11.630 7.986 18.951 1.00 96.25 317 GLU A O 1
ATOM 2425 N N . GLY A 1 318 ? -13.625 8.272 19.939 1.00 96.56 318 GLY A N 1
ATOM 2426 C CA . GLY A 1 318 ? -14.322 7.204 19.246 1.00 96.56 318 GLY A CA 1
ATOM 2427 C C . GLY A 1 318 ? -15.778 7.574 19.017 1.00 96.56 318 GLY A C 1
ATOM 2428 O O . GLY A 1 318 ? -16.282 8.564 19.554 1.00 96.56 318 GLY A O 1
ATOM 2429 N N . VAL A 1 319 ? -16.450 6.772 18.205 1.00 97.12 319 VAL A N 1
ATOM 2430 C CA . VAL A 1 319 ? -17.866 6.944 17.881 1.00 97.12 319 VAL A CA 1
ATOM 2431 C C . VAL A 1 319 ? -18.650 5.711 18.277 1.00 97.12 319 VAL A C 1
ATOM 2433 O O . VAL A 1 319 ? -18.137 4.596 18.209 1.00 97.12 319 VAL A O 1
ATOM 2436 N N . ILE A 1 320 ? -19.908 5.901 18.667 1.00 96.31 320 ILE A N 1
ATOM 2437 C CA . ILE A 1 320 ? -20.859 4.796 18.790 1.00 96.31 320 ILE A CA 1
ATOM 2438 C C . ILE A 1 320 ? -21.851 4.851 17.628 1.00 96.31 320 ILE A C 1
ATOM 2440 O O . ILE A 1 320 ? -22.486 5.882 17.406 1.00 96.31 320 ILE A O 1
ATOM 2444 N N . VAL A 1 321 ? -21.933 3.770 16.854 1.00 95.12 321 VAL A N 1
ATOM 2445 C CA . VAL A 1 321 ? -22.826 3.633 15.698 1.00 95.12 321 VAL A CA 1
ATOM 2446 C C . VAL A 1 321 ? -23.443 2.242 15.691 1.00 95.12 321 VAL A C 1
ATOM 2448 O O . VAL A 1 321 ? -22.732 1.248 15.793 1.00 95.12 321 VAL A O 1
ATOM 2451 N N . ASP A 1 322 ? -24.762 2.190 15.563 1.00 92.31 322 ASP A N 1
ATOM 2452 C CA . ASP A 1 322 ? -25.587 0.985 15.611 1.00 92.31 322 ASP A CA 1
ATOM 2453 C C . ASP A 1 322 ? -25.296 0.120 16.849 1.00 92.31 322 ASP A C 1
ATOM 2455 O O . ASP A 1 322 ? -25.111 -1.094 16.793 1.00 92.31 322 ASP A O 1
ATOM 2459 N N . GLY A 1 323 ? -25.145 0.787 17.999 1.00 90.94 323 GLY A N 1
ATOM 2460 C CA . GLY A 1 323 ? -24.823 0.128 19.267 1.00 90.94 323 GLY A CA 1
ATOM 2461 C C . GLY A 1 323 ? -23.420 -0.489 19.335 1.00 90.94 323 GLY A C 1
ATOM 2462 O O . GLY A 1 323 ? -23.132 -1.197 20.297 1.00 90.94 323 GLY A O 1
ATOM 2463 N N . LYS A 1 324 ? -22.540 -0.224 18.360 1.00 94.75 324 LYS A N 1
ATOM 2464 C CA . LYS A 1 324 ? -21.126 -0.620 18.364 1.00 94.75 324 LYS A CA 1
ATOM 2465 C C . LYS A 1 324 ? -20.220 0.586 18.546 1.00 94.75 324 LYS A C 1
ATOM 2467 O O . LYS A 1 324 ? -20.430 1.634 17.944 1.00 94.75 324 LYS A O 1
ATOM 2472 N N . TYR A 1 325 ? -19.201 0.433 19.379 1.00 96.00 325 TYR A N 1
ATOM 2473 C CA . TYR A 1 325 ? -18.193 1.453 19.623 1.00 96.00 325 TYR A CA 1
ATOM 2474 C C . TYR A 1 325 ? -16.973 1.237 18.730 1.00 96.00 325 TYR A C 1
ATOM 2476 O O . TYR A 1 325 ? -16.412 0.146 18.716 1.00 96.00 325 TYR A O 1
ATOM 2484 N N . PHE A 1 326 ? -16.524 2.285 18.049 1.00 96.12 326 PHE A N 1
ATOM 2485 C CA . PHE A 1 326 ? -15.308 2.282 17.247 1.00 96.12 326 PHE A CA 1
ATOM 2486 C C . PHE A 1 326 ? -14.358 3.370 17.742 1.00 96.12 326 PHE A C 1
ATOM 2488 O O . PHE A 1 326 ? -14.687 4.558 17.696 1.00 96.12 326 PHE A O 1
ATOM 2495 N N . ASP A 1 327 ? -13.156 2.978 18.156 1.00 94.94 327 ASP A N 1
ATOM 2496 C CA . ASP A 1 327 ? -12.041 3.914 18.307 1.00 94.94 327 ASP A CA 1
ATOM 2497 C C . ASP A 1 327 ? -11.709 4.553 16.954 1.00 94.94 327 ASP A C 1
ATOM 2499 O O . ASP A 1 327 ? -11.715 3.870 15.929 1.00 94.94 327 ASP A O 1
ATOM 2503 N N . ILE A 1 328 ? -11.346 5.835 16.933 1.00 95.81 328 ILE A N 1
ATOM 2504 C CA . ILE A 1 328 ? -10.783 6.469 15.738 1.00 95.81 328 ILE A CA 1
ATOM 2505 C C . ILE A 1 328 ? -9.272 6.563 15.929 1.00 95.81 328 ILE A C 1
ATOM 2507 O O . ILE A 1 328 ? -8.783 7.103 16.928 1.00 95.81 328 ILE A O 1
ATOM 2511 N N . LYS A 1 329 ? -8.497 6.045 14.969 1.00 95.00 329 LYS A N 1
ATOM 2512 C CA . LYS A 1 329 ? -7.041 6.208 15.026 1.00 95.00 329 LYS A CA 1
ATOM 2513 C C . LYS A 1 329 ? -6.657 7.697 14.999 1.00 95.00 329 LYS A C 1
ATOM 2515 O O . LYS A 1 329 ? -7.234 8.438 14.202 1.00 95.00 329 LYS A O 1
ATOM 2520 N N . PRO A 1 330 ? -5.675 8.146 15.807 1.00 93.88 330 PRO A N 1
ATOM 2521 C CA . PRO A 1 330 ? -5.297 9.560 15.880 1.00 93.88 330 PRO A CA 1
ATOM 2522 C C . PRO A 1 330 ? -4.978 10.189 14.519 1.00 93.88 330 PRO A C 1
ATOM 2524 O O . PRO A 1 330 ? -5.427 11.295 14.232 1.00 93.88 330 PRO A O 1
ATOM 2527 N N . GLU A 1 331 ? -4.262 9.468 13.655 1.00 93.50 331 GLU A N 1
ATOM 2528 C CA . GLU A 1 331 ? -3.936 9.917 12.302 1.00 93.50 331 GLU A CA 1
ATOM 2529 C C . GLU A 1 331 ? -5.184 10.088 11.421 1.00 93.50 331 GLU A C 1
ATOM 2531 O O . GLU A 1 331 ? -5.304 11.073 10.702 1.00 93.50 331 GLU A O 1
ATOM 2536 N N . THR A 1 332 ? -6.167 9.195 11.539 1.00 94.94 332 THR A N 1
ATOM 2537 C CA . THR A 1 332 ? -7.444 9.285 10.818 1.00 94.94 332 THR A CA 1
ATOM 2538 C C . THR A 1 332 ? -8.309 10.420 11.353 1.00 94.94 332 THR A C 1
ATOM 2540 O O . THR A 1 332 ? -8.937 11.142 10.582 1.00 94.94 332 THR A O 1
ATOM 2543 N N . ARG A 1 333 ? -8.306 10.628 12.674 1.00 93.69 333 ARG A N 1
ATOM 2544 C CA . ARG A 1 333 ? -9.024 11.735 13.306 1.00 93.69 333 ARG A CA 1
ATOM 2545 C C . ARG A 1 333 ? -8.467 13.103 12.902 1.00 93.69 333 ARG A C 1
ATOM 2547 O O . ARG A 1 333 ? -9.230 14.067 12.854 1.00 93.69 333 ARG A O 1
ATOM 2554 N N . ALA A 1 334 ? -7.167 13.185 12.622 1.00 93.00 334 ALA A N 1
ATOM 2555 C CA . ALA A 1 334 ? -6.510 14.400 12.145 1.00 93.00 334 ALA A CA 1
ATOM 2556 C C . ALA A 1 334 ? -6.834 14.725 10.675 1.00 93.00 334 ALA A C 1
ATOM 2558 O O . ALA A 1 334 ? -6.792 15.890 10.284 1.00 93.00 334 ALA A O 1
ATOM 2559 N N . ASP A 1 335 ? -7.177 13.719 9.867 1.00 92.69 335 ASP A N 1
ATOM 2560 C CA . ASP A 1 335 ? -7.406 13.894 8.430 1.00 92.69 335 ASP A CA 1
ATOM 2561 C C . ASP A 1 335 ? -8.787 14.465 8.081 1.00 92.69 335 ASP A C 1
ATOM 2563 O O . ASP A 1 335 ? -8.946 15.116 7.042 1.00 92.69 335 ASP A O 1
ATOM 2567 N N . ALA A 1 336 ? -9.786 14.238 8.938 1.00 89.88 336 ALA A N 1
ATOM 2568 C CA . ALA A 1 336 ? -11.156 14.678 8.716 1.00 89.88 336 ALA A CA 1
ATOM 2569 C C . ALA A 1 336 ? -11.802 15.238 9.989 1.00 89.88 336 ALA A C 1
ATOM 2571 O O . ALA A 1 336 ? -11.505 14.836 11.114 1.00 89.88 336 ALA A O 1
ATOM 2572 N N . ASP A 1 337 ? -12.733 16.169 9.801 1.00 91.12 337 ASP A N 1
ATOM 2573 C CA . ASP A 1 337 ? -13.485 16.771 10.896 1.00 91.12 337 ASP A CA 1
ATOM 2574 C C . ASP A 1 337 ? -14.763 15.972 11.179 1.00 91.12 337 ASP A C 1
ATOM 2576 O O . ASP A 1 337 ? -15.833 16.258 10.639 1.00 91.12 337 ASP A O 1
ATOM 2580 N N . PHE A 1 338 ? -14.643 14.966 12.049 1.00 92.94 338 PHE A N 1
ATOM 2581 C CA . PHE A 1 338 ? -15.752 14.088 12.434 1.00 92.94 338 PHE A CA 1
ATOM 2582 C C . PHE A 1 338 ? -16.914 14.834 13.111 1.00 92.94 338 PHE A C 1
ATOM 2584 O O . PHE A 1 338 ? -18.040 14.336 13.113 1.00 92.94 338 PHE A O 1
ATOM 2591 N N . THR A 1 339 ? -16.692 16.049 13.624 1.00 93.75 339 THR A N 1
ATOM 2592 C CA . THR A 1 339 ? -17.750 16.856 14.259 1.00 93.75 339 THR A CA 1
ATOM 2593 C C . THR A 1 339 ? -18.834 17.303 13.271 1.00 93.75 339 THR A C 1
ATOM 2595 O O . THR A 1 339 ? -19.939 17.644 13.682 1.00 93.75 339 THR A O 1
ATOM 2598 N N . LYS A 1 340 ? -18.557 17.233 11.961 1.00 92.56 340 LYS A N 1
ATOM 2599 C CA . LYS A 1 340 ? -19.533 17.511 10.897 1.00 92.56 340 LYS A CA 1
ATOM 2600 C C . LYS A 1 340 ? -20.591 16.422 10.733 1.00 92.56 340 LYS A C 1
ATOM 2602 O O . LYS A 1 340 ? -21.654 16.697 10.184 1.00 92.56 340 LYS A O 1
ATOM 2607 N N . TRP A 1 341 ? -20.291 15.198 11.166 1.00 92.19 341 TRP A N 1
ATOM 2608 C CA . TRP A 1 341 ? -21.132 14.019 10.919 1.00 92.19 341 TRP A CA 1
ATOM 2609 C C . TRP A 1 341 ? -21.611 13.341 12.202 1.00 92.19 341 TRP A C 1
ATOM 2611 O O . TRP A 1 341 ? -22.576 12.579 12.175 1.00 92.19 341 TRP A O 1
ATOM 2621 N N . PHE A 1 342 ? -20.964 13.632 13.330 1.00 95.62 342 PHE A N 1
ATOM 2622 C CA . PHE A 1 342 ? -21.279 13.052 14.627 1.00 95.62 342 PHE A CA 1
ATOM 2623 C C . PHE A 1 342 ? -21.624 14.126 15.646 1.00 95.62 342 PHE A C 1
ATOM 2625 O O . PHE A 1 342 ? -21.052 15.217 15.668 1.00 95.62 342 PHE A O 1
ATOM 2632 N N . ARG A 1 343 ? -22.532 13.781 16.557 1.00 96.06 343 ARG A N 1
ATOM 2633 C CA . ARG A 1 343 ? -22.845 14.618 17.709 1.00 96.06 343 ARG A CA 1
ATOM 2634 C C . ARG A 1 343 ? -21.660 14.601 18.670 1.00 96.06 343 ARG A C 1
ATOM 2636 O O . ARG A 1 343 ? -21.355 13.562 19.248 1.00 96.06 343 ARG A O 1
ATOM 2643 N N . VAL A 1 344 ? -21.049 15.753 18.913 1.00 97.44 344 VAL A N 1
ATOM 2644 C CA . VAL A 1 344 ? -19.987 15.877 19.919 1.00 97.44 344 VAL A CA 1
ATOM 2645 C C . VAL A 1 344 ? -20.582 15.777 21.327 1.00 97.44 344 VAL A C 1
ATOM 2647 O O . VAL A 1 344 ? -21.540 16.480 21.656 1.00 97.44 344 VAL A O 1
ATOM 2650 N N . SER A 1 345 ? -20.009 14.913 22.163 1.00 96.94 345 SER A N 1
ATOM 2651 C CA . SER A 1 345 ? -20.286 14.843 23.597 1.00 96.94 345 SER A CA 1
ATOM 2652 C C . SER A 1 345 ? -19.069 15.305 24.392 1.00 96.94 345 SER A C 1
ATOM 2654 O O . SER A 1 345 ? -17.936 14.955 24.074 1.00 96.94 345 SER A O 1
ATOM 2656 N N . THR A 1 346 ? -19.310 16.073 25.453 1.00 93.06 346 THR A N 1
ATOM 2657 C CA . THR A 1 346 ? -18.295 16.398 26.466 1.00 93.06 346 THR A CA 1
ATOM 2658 C C . THR A 1 346 ? -18.115 15.278 27.494 1.00 93.06 346 THR A C 1
ATOM 2660 O O . THR A 1 346 ? -17.180 15.322 28.291 1.00 93.06 346 THR A O 1
ATOM 2663 N N . GLY A 1 347 ? -19.007 14.281 27.490 1.00 94.62 347 GLY A N 1
ATOM 2664 C CA . GLY A 1 347 ? -18.897 13.089 28.316 1.00 94.62 347 GLY A CA 1
ATOM 2665 C C . GLY A 1 347 ? -17.751 12.182 27.875 1.00 94.62 347 GLY A C 1
ATOM 2666 O O . GLY A 1 347 ? -17.253 12.260 26.751 1.00 94.62 347 GLY A O 1
ATOM 2667 N N . THR A 1 348 ? -17.339 11.289 28.771 1.00 96.88 348 THR A N 1
ATOM 2668 C CA . THR A 1 348 ? -16.314 10.280 28.482 1.00 96.88 348 THR A CA 1
ATOM 2669 C C . THR A 1 348 ? -16.785 8.918 28.954 1.00 96.88 348 THR A C 1
ATOM 2671 O O . THR A 1 348 ? -17.498 8.830 29.953 1.00 96.88 348 THR A O 1
ATOM 2674 N N . LEU A 1 349 ? -16.357 7.867 28.261 1.00 97.88 349 LEU A N 1
ATOM 2675 C CA . LEU A 1 349 ? -16.566 6.482 28.679 1.00 97.88 349 LEU A CA 1
ATOM 2676 C C . LEU A 1 349 ? -15.208 5.802 28.875 1.00 97.88 349 LEU A C 1
ATOM 2678 O O . LEU A 1 349 ? -14.220 6.174 28.244 1.00 97.88 349 LEU A O 1
ATOM 2682 N N . SER A 1 350 ? -15.143 4.832 29.775 1.00 96.06 350 SER A N 1
ATOM 2683 C CA . SER A 1 350 ? -13.975 3.977 29.991 1.00 96.06 350 SER A CA 1
ATOM 2684 C C . SER A 1 350 ? -13.944 2.822 28.989 1.00 96.06 350 SER A C 1
ATOM 2686 O O . SER A 1 350 ? -14.982 2.396 28.480 1.00 96.06 350 SER A O 1
ATOM 2688 N N . SER A 1 351 ? -12.767 2.249 28.746 1.00 95.00 351 SER A N 1
ATOM 2689 C CA . SER A 1 351 ? -12.631 1.052 27.905 1.00 95.00 351 SER A CA 1
ATOM 2690 C C . SER A 1 351 ? -13.428 -0.121 28.468 1.00 95.00 351 SER A C 1
ATOM 2692 O O . SER A 1 351 ? -14.017 -0.893 27.714 1.00 95.00 351 SER A O 1
ATOM 2694 N N . ILE A 1 352 ? -13.491 -0.250 29.798 1.00 90.38 352 ILE A N 1
ATOM 2695 C CA . ILE A 1 352 ? -14.253 -1.325 30.433 1.00 90.38 352 ILE A CA 1
ATOM 2696 C C . ILE A 1 352 ? -15.770 -1.113 30.297 1.00 90.38 352 ILE A C 1
ATOM 2698 O O . ILE A 1 352 ? -16.485 -2.072 30.010 1.00 90.38 352 ILE A O 1
ATOM 2702 N N . GLY A 1 353 ? -16.256 0.129 30.394 1.00 91.56 353 GLY A N 1
ATOM 2703 C CA . GLY A 1 353 ? -17.662 0.473 30.151 1.00 91.56 353 GLY A CA 1
ATOM 2704 C C . GLY A 1 353 ? -18.098 0.291 28.695 1.00 91.56 353 GLY A C 1
ATOM 2705 O O . GLY A 1 353 ? -19.278 0.087 28.423 1.00 91.56 353 GLY A O 1
ATOM 2706 N N . LEU A 1 354 ? -17.144 0.309 27.763 1.00 96.00 354 LEU A N 1
ATOM 2707 C CA . LEU A 1 354 ? -17.353 0.062 26.334 1.00 96.00 354 LEU A CA 1
ATOM 2708 C C . LEU A 1 354 ? -17.178 -1.413 25.937 1.00 96.00 354 LEU A C 1
ATOM 2710 O O . LEU A 1 354 ? -17.501 -1.776 24.809 1.00 96.00 354 LEU A O 1
ATOM 2714 N N . SER A 1 355 ? -16.673 -2.270 26.829 1.00 93.62 355 SER A N 1
ATOM 2715 C CA . SER A 1 355 ? -16.176 -3.617 26.491 1.00 93.62 355 SER A CA 1
ATOM 2716 C C . SER A 1 355 ? -17.196 -4.541 25.814 1.00 93.62 355 SER A C 1
ATOM 2718 O O . SER A 1 355 ? -16.818 -5.383 25.004 1.00 93.62 355 SER A O 1
ATOM 2720 N N . THR A 1 356 ? -18.486 -4.369 26.095 1.00 93.88 356 THR A N 1
ATOM 2721 C CA . THR A 1 356 ? -19.581 -5.163 25.509 1.00 93.88 356 THR A CA 1
ATOM 2722 C C . THR A 1 356 ? -19.962 -4.729 24.093 1.00 93.88 356 THR A C 1
ATOM 2724 O O . THR A 1 356 ? -20.558 -5.501 23.340 1.00 93.88 356 THR A O 1
ATOM 2727 N N . VAL A 1 357 ? -19.614 -3.497 23.713 1.00 95.06 357 VAL A N 1
ATOM 2728 C CA . VAL A 1 357 ? -19.961 -2.886 22.422 1.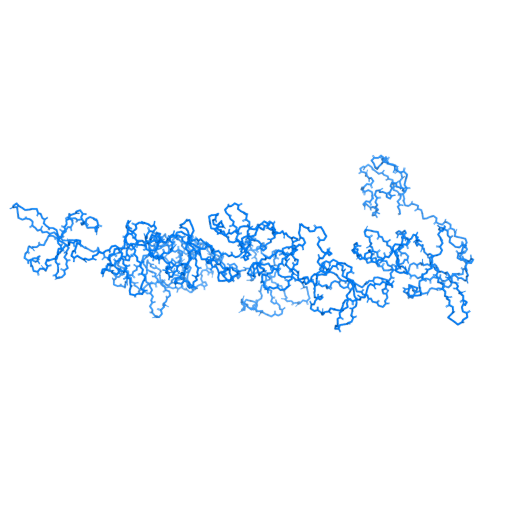00 95.06 357 VAL A CA 1
ATOM 2729 C C . VAL A 1 357 ? -18.743 -2.550 21.567 1.00 95.06 357 VAL A C 1
ATOM 2731 O O . VAL A 1 357 ? -18.913 -2.187 20.405 1.00 95.06 357 VAL A O 1
ATOM 2734 N N . ALA A 1 358 ? -17.531 -2.676 22.108 1.00 91.19 358 ALA A N 1
ATOM 2735 C CA . ALA A 1 358 ? -16.288 -2.388 21.409 1.00 91.19 358 ALA A CA 1
ATOM 2736 C C . ALA A 1 358 ? -16.154 -3.234 20.134 1.00 91.19 358 ALA A C 1
ATOM 2738 O O . ALA A 1 358 ? -16.260 -4.463 20.150 1.00 91.19 358 ALA A O 1
ATOM 2739 N N . ALA A 1 359 ? -15.933 -2.557 19.012 1.00 85.38 359 ALA A N 1
ATOM 2740 C CA . ALA A 1 359 ? -15.575 -3.183 17.757 1.00 85.38 359 ALA A CA 1
ATOM 2741 C C . ALA A 1 359 ? -14.160 -3.766 17.846 1.00 85.38 359 ALA A C 1
ATOM 2743 O O . ALA A 1 359 ? -13.293 -3.255 18.553 1.00 85.38 359 ALA A O 1
ATOM 2744 N N . LEU A 1 360 ? -13.914 -4.828 17.078 1.00 79.62 360 LEU A N 1
ATOM 2745 C CA . LEU A 1 360 ? -12.613 -5.501 17.039 1.00 79.62 360 LEU A CA 1
ATOM 2746 C C . LEU A 1 360 ? -11.512 -4.647 16.399 1.00 79.62 360 LEU A C 1
ATOM 2748 O O . LEU A 1 360 ? -10.331 -4.958 16.533 1.00 79.62 360 LEU A O 1
ATOM 2752 N N . SER A 1 361 ? -11.876 -3.615 15.639 1.00 86.81 361 SER A N 1
ATOM 2753 C CA . SER A 1 361 ? -10.930 -2.783 14.903 1.00 86.81 361 SER A CA 1
ATOM 2754 C C . SER A 1 361 ? -11.323 -1.309 14.962 1.00 86.81 361 SER A C 1
ATOM 2756 O O . SER A 1 361 ? -12.512 -0.991 14.885 1.00 86.81 361 SER A O 1
ATOM 2758 N N . PRO A 1 362 ? -10.339 -0.399 15.078 1.00 91.88 362 PRO A N 1
ATOM 2759 C CA . PRO A 1 362 ? -10.596 1.029 15.012 1.00 91.88 362 PRO A CA 1
ATOM 2760 C C . PRO A 1 362 ? -10.969 1.454 13.586 1.00 91.88 362 PRO A C 1
ATOM 2762 O O . PRO A 1 362 ? -10.556 0.834 12.597 1.00 91.88 362 PRO A O 1
ATOM 2765 N N . ILE A 1 363 ? -11.668 2.580 13.478 1.00 94.44 363 ILE A N 1
ATOM 2766 C CA . ILE A 1 363 ? -11.803 3.314 12.223 1.00 94.44 363 ILE A CA 1
ATOM 2767 C C . ILE A 1 363 ? -10.423 3.857 11.851 1.00 94.44 363 ILE A C 1
ATOM 2769 O O . ILE A 1 363 ? -9.785 4.592 12.616 1.00 94.44 363 ILE A O 1
ATOM 2773 N N . THR A 1 364 ? -9.971 3.476 10.661 1.00 96.25 364 THR A N 1
ATOM 2774 C CA . THR A 1 364 ? -8.769 4.013 10.024 1.00 96.25 364 THR A CA 1
ATOM 2775 C C . THR A 1 364 ? -9.152 4.738 8.735 1.00 96.25 364 THR A C 1
ATOM 2777 O O . THR A 1 364 ? -10.325 4.805 8.376 1.00 96.25 364 THR A O 1
ATOM 2780 N N . SER A 1 365 ? -8.183 5.308 8.029 1.00 96.38 365 SER A N 1
ATOM 2781 C CA . SER A 1 365 ? -8.412 5.992 6.754 1.00 96.38 365 SER A CA 1
ATOM 2782 C C . SER A 1 365 ? -8.511 5.045 5.555 1.00 96.38 365 SER A C 1
ATOM 2784 O O . SER A 1 365 ? -8.748 5.495 4.435 1.00 96.38 365 SER A O 1
ATOM 2786 N N . LEU A 1 366 ? -8.366 3.738 5.784 1.00 97.69 366 LEU A N 1
ATOM 2787 C CA . LEU A 1 366 ? -8.608 2.683 4.812 1.00 97.69 366 LEU A CA 1
ATOM 2788 C C . LEU A 1 366 ? -9.433 1.586 5.484 1.00 97.69 366 LEU A C 1
ATOM 2790 O O . LEU A 1 366 ? -8.966 0.910 6.398 1.00 97.69 366 LEU A O 1
ATOM 2794 N N . VAL A 1 367 ? -10.657 1.393 5.020 1.00 97.12 367 VAL A N 1
ATOM 2795 C CA . VAL A 1 367 ? -11.603 0.453 5.624 1.00 97.12 367 VAL A CA 1
ATOM 2796 C C . VAL A 1 367 ? -12.152 -0.509 4.584 1.00 97.12 367 VAL A C 1
ATOM 2798 O O . VAL A 1 367 ? -12.119 -0.235 3.384 1.00 97.12 367 VAL A O 1
ATOM 2801 N N . ILE A 1 368 ? -12.624 -1.656 5.055 1.00 96.88 368 ILE A N 1
ATOM 2802 C CA . ILE A 1 368 ? -13.397 -2.616 4.276 1.00 96.88 368 ILE A CA 1
ATOM 2803 C C . ILE A 1 368 ? -14.754 -2.776 4.955 1.00 96.88 368 ILE A C 1
ATOM 2805 O O . ILE A 1 368 ? -14.825 -2.810 6.184 1.00 96.88 368 ILE A O 1
ATOM 2809 N N . ASP A 1 369 ? -15.824 -2.792 4.174 1.00 95.00 369 ASP A N 1
ATOM 2810 C CA . ASP A 1 369 ? -17.171 -2.985 4.700 1.00 95.00 369 ASP A CA 1
ATOM 2811 C C . ASP A 1 369 ? -17.586 -4.465 4.707 1.00 95.00 369 ASP A C 1
ATOM 2813 O O . ASP A 1 369 ? -16.824 -5.360 4.329 1.00 95.00 369 ASP A O 1
ATOM 2817 N N . GLU A 1 370 ? -18.804 -4.729 5.177 1.00 94.62 370 GLU A N 1
ATOM 2818 C CA . GLU A 1 370 ? -19.363 -6.082 5.284 1.00 94.62 370 GLU A CA 1
ATOM 2819 C C . GLU A 1 370 ? -19.604 -6.729 3.907 1.00 94.62 370 GLU A C 1
ATOM 2821 O O . GLU A 1 370 ? -19.631 -7.954 3.800 1.00 94.62 370 GLU A O 1
ATOM 2826 N N . ASP A 1 371 ? -19.683 -5.915 2.850 1.00 96.06 371 ASP A N 1
ATOM 2827 C CA . ASP A 1 371 ? -19.822 -6.335 1.453 1.00 96.06 371 ASP A CA 1
ATOM 2828 C C . ASP A 1 371 ? -18.454 -6.506 0.757 1.00 96.06 371 ASP A C 1
ATOM 2830 O O . ASP A 1 371 ? -18.372 -6.703 -0.458 1.00 96.06 371 ASP A O 1
ATOM 2834 N N . SER A 1 372 ? -17.358 -6.473 1.527 1.00 95.31 372 SER A N 1
ATOM 2835 C CA . SER A 1 372 ? -15.971 -6.576 1.053 1.00 95.31 372 SER A CA 1
ATOM 2836 C C . SER A 1 372 ? -15.537 -5.459 0.096 1.00 95.31 372 SER A C 1
ATOM 2838 O O . SER A 1 372 ? -14.556 -5.610 -0.641 1.00 95.31 372 SER A O 1
ATOM 2840 N N . VAL A 1 373 ? -16.223 -4.315 0.113 1.00 97.25 373 VAL A N 1
ATOM 2841 C CA . VAL A 1 373 ? -15.829 -3.124 -0.640 1.00 97.25 373 VAL A CA 1
ATOM 2842 C C . VAL A 1 373 ? -14.853 -2.305 0.192 1.00 97.25 373 VAL A C 1
ATOM 2844 O O . VAL A 1 373 ? -15.038 -2.088 1.389 1.00 97.25 373 VAL A O 1
ATOM 2847 N N . ARG A 1 374 ? -13.777 -1.848 -0.453 1.00 97.81 374 ARG A N 1
ATOM 2848 C CA . ARG A 1 374 ? -12.750 -1.027 0.188 1.00 97.81 374 ARG A CA 1
ATOM 2849 C C . ARG A 1 374 ? -13.010 0.453 -0.027 1.00 97.81 374 ARG A C 1
ATOM 2851 O O . ARG A 1 374 ? -13.392 0.882 -1.118 1.00 97.81 374 ARG A O 1
ATOM 2858 N N . TRP A 1 375 ? -12.721 1.232 1.006 1.00 97.88 375 TRP A N 1
ATOM 2859 C CA . TRP A 1 375 ? -12.954 2.667 1.040 1.00 97.88 375 TRP A CA 1
ATOM 2860 C C . TRP A 1 375 ? -11.757 3.380 1.647 1.00 97.88 375 TRP A C 1
ATOM 2862 O O . TRP A 1 375 ? -11.201 2.935 2.649 1.00 97.88 375 TRP A O 1
ATOM 2872 N N . THR A 1 376 ? -11.373 4.507 1.059 1.00 97.50 376 THR A N 1
ATOM 2873 C CA . THR A 1 376 ? -10.344 5.384 1.607 1.00 97.50 376 THR A CA 1
ATOM 2874 C C . THR A 1 376 ? -10.924 6.738 1.980 1.00 97.50 376 THR A C 1
ATOM 2876 O O . THR A 1 376 ? -11.823 7.248 1.313 1.00 97.50 376 THR A O 1
ATOM 2879 N N . LEU A 1 377 ? -10.444 7.311 3.078 1.00 96.38 377 LEU A N 1
ATOM 2880 C CA . LEU A 1 377 ? -10.938 8.580 3.585 1.00 96.38 377 LEU A CA 1
ATOM 2881 C C . LEU A 1 377 ? -10.422 9.747 2.734 1.00 96.38 377 LEU A C 1
ATOM 2883 O O . LEU A 1 377 ? -9.268 9.777 2.303 1.00 96.38 377 LEU A O 1
ATOM 2887 N N . SER A 1 378 ? -11.284 10.738 2.555 1.00 91.81 378 SER A N 1
ATOM 2888 C CA . SER A 1 378 ? -10.979 12.090 2.091 1.00 91.81 378 SER A CA 1
ATOM 2889 C C . SER A 1 378 ? -11.553 13.104 3.083 1.00 91.81 378 SER A C 1
ATOM 2891 O O . SER A 1 378 ? -12.178 12.736 4.077 1.00 91.81 378 SER A O 1
ATOM 2893 N N . ASP A 1 379 ? -11.386 14.397 2.826 1.00 80.88 379 ASP A N 1
ATOM 2894 C CA . ASP A 1 379 ? -11.956 15.427 3.694 1.00 80.88 379 ASP A CA 1
ATOM 2895 C C . ASP A 1 379 ? -13.458 15.650 3.519 1.00 80.88 379 ASP A C 1
ATOM 2897 O O . ASP A 1 379 ? -14.089 16.268 4.380 1.00 80.88 379 ASP A O 1
ATOM 2901 N N . THR A 1 380 ? -14.029 15.145 2.428 1.00 84.25 380 THR A N 1
ATOM 2902 C CA . THR A 1 380 ? -15.467 15.194 2.157 1.00 84.25 380 THR A CA 1
ATOM 2903 C C . THR A 1 380 ? -16.189 13.896 2.507 1.00 84.25 380 THR A C 1
ATOM 2905 O O . THR A 1 380 ? -17.415 13.887 2.514 1.00 84.25 380 THR A O 1
ATOM 2908 N N . GLY A 1 381 ? -15.457 12.819 2.814 1.00 91.94 381 GLY A N 1
ATOM 2909 C CA . GLY A 1 381 ? -16.023 11.514 3.154 1.00 91.94 381 GLY A CA 1
ATOM 2910 C C . GLY A 1 381 ? -15.264 10.343 2.527 1.00 91.94 381 GLY A C 1
ATOM 2911 O O . GLY A 1 381 ? -14.072 10.451 2.235 1.00 91.94 381 GLY A O 1
ATOM 2912 N N . TRP A 1 382 ? -15.940 9.216 2.326 1.00 96.25 382 TRP A N 1
ATOM 2913 C CA . TRP A 1 382 ? -15.352 7.990 1.786 1.00 96.25 382 TRP A CA 1
ATOM 2914 C C . TRP A 1 382 ? -15.235 8.021 0.261 1.00 96.25 382 TRP A C 1
ATOM 2916 O O . TRP A 1 382 ? -16.148 8.453 -0.434 1.00 96.25 382 TRP A O 1
ATOM 2926 N N . ILE A 1 383 ? -14.122 7.515 -0.265 1.00 96.50 383 ILE A N 1
ATOM 2927 C CA . ILE A 1 383 ? -13.870 7.302 -1.693 1.00 96.50 383 ILE A CA 1
ATOM 2928 C C . ILE A 1 383 ? -13.705 5.800 -1.920 1.00 96.50 383 ILE A C 1
ATOM 2930 O O . ILE A 1 383 ? -12.963 5.143 -1.187 1.00 96.50 383 ILE A O 1
ATOM 2934 N N . LYS A 1 384 ? -14.385 5.241 -2.923 1.00 97.06 384 LYS A N 1
ATOM 2935 C CA . LYS A 1 384 ? -14.291 3.808 -3.233 1.00 97.06 384 LYS A CA 1
ATOM 2936 C C . LYS A 1 384 ? -12.895 3.458 -3.751 1.00 97.06 384 LYS A C 1
ATOM 2938 O O . LYS A 1 384 ? -12.345 4.189 -4.572 1.00 97.06 384 LYS A O 1
ATOM 2943 N N . VAL A 1 385 ? -12.347 2.323 -3.326 1.00 97.00 385 VAL A N 1
ATOM 2944 C CA . VAL A 1 385 ? -11.072 1.779 -3.816 1.00 97.00 385 VAL A CA 1
ATOM 2945 C C . VAL A 1 385 ? -11.341 0.483 -4.576 1.00 97.00 385 VAL A C 1
ATOM 2947 O O . VAL A 1 385 ? -11.903 -0.460 -4.022 1.00 97.00 385 VAL A O 1
ATOM 2950 N N . THR A 1 386 ? -10.939 0.432 -5.844 1.00 94.44 386 THR A N 1
ATOM 2951 C CA . THR A 1 386 ? -11.004 -0.781 -6.682 1.00 94.44 386 THR A CA 1
ATOM 2952 C C . THR A 1 386 ? -9.627 -1.333 -7.034 1.00 94.44 386 THR A C 1
ATOM 2954 O O . THR A 1 386 ? -9.540 -2.360 -7.703 1.00 94.44 386 THR A O 1
ATOM 2957 N N . ASP A 1 387 ? -8.555 -0.665 -6.605 1.00 90.81 387 ASP A N 1
ATOM 2958 C CA . ASP A 1 387 ? -7.223 -1.261 -6.610 1.00 90.81 387 ASP A CA 1
ATOM 2959 C C . ASP A 1 387 ? -7.220 -2.529 -5.731 1.00 90.81 387 ASP A C 1
ATOM 2961 O O . ASP A 1 387 ? -7.802 -2.559 -4.645 1.00 90.81 387 ASP A O 1
ATOM 2965 N N . ASN A 1 388 ? -6.577 -3.584 -6.222 1.00 89.38 388 ASN A N 1
ATOM 2966 C CA . ASN A 1 388 ? -6.463 -4.880 -5.554 1.00 89.38 388 ASN A CA 1
ATOM 2967 C C . ASN A 1 388 ? -5.031 -5.180 -5.086 1.00 89.38 388 ASN A C 1
ATOM 2969 O O . ASN A 1 388 ? -4.736 -6.297 -4.659 1.00 89.38 388 ASN A O 1
ATOM 2973 N N . SER A 1 389 ? -4.145 -4.188 -5.153 1.00 92.75 389 SER A N 1
ATOM 2974 C CA . SER A 1 389 ? -2.753 -4.291 -4.730 1.00 92.75 389 SER A CA 1
ATOM 2975 C C . SER A 1 389 ? -2.599 -4.452 -3.213 1.00 92.75 389 SER A C 1
ATOM 2977 O O . SER A 1 389 ? -3.501 -4.139 -2.431 1.00 92.75 389 SER A O 1
ATOM 2979 N N . GLU A 1 390 ? -1.420 -4.904 -2.775 1.00 91.06 390 GLU A N 1
ATOM 2980 C CA . GLU A 1 390 ? -1.134 -5.277 -1.378 1.00 91.06 390 GLU A CA 1
ATOM 2981 C C . GLU A 1 390 ? -1.459 -4.192 -0.345 1.00 91.06 390 GLU A C 1
ATOM 2983 O O . GLU A 1 390 ? -1.918 -4.512 0.752 1.00 91.06 390 GLU A O 1
ATOM 2988 N N . TRP A 1 391 ? -1.270 -2.911 -0.678 1.00 93.00 391 TRP A N 1
ATOM 2989 C CA . TRP A 1 391 ? -1.514 -1.820 0.271 1.00 93.00 391 TRP A CA 1
ATOM 2990 C C . TRP A 1 391 ? -2.965 -1.794 0.771 1.00 93.00 391 TRP A C 1
ATOM 2992 O O . TRP A 1 391 ? -3.208 -1.424 1.921 1.00 93.00 391 TRP A O 1
ATOM 3002 N N . THR A 1 392 ? -3.910 -2.265 -0.048 1.00 94.56 392 THR A N 1
ATOM 3003 C CA . THR A 1 392 ? -5.343 -2.300 0.266 1.00 94.56 392 THR A CA 1
ATOM 3004 C C . THR A 1 392 ? -5.723 -3.365 1.300 1.00 94.56 392 THR A C 1
ATOM 3006 O O . THR A 1 392 ? -6.800 -3.302 1.895 1.00 94.56 392 THR A O 1
ATOM 3009 N N . LYS A 1 393 ? -4.838 -4.334 1.573 1.00 92.94 393 LYS A N 1
ATOM 3010 C CA . LYS A 1 393 ? -5.057 -5.385 2.583 1.00 92.94 393 LYS A CA 1
ATOM 3011 C C . LYS A 1 393 ? -4.929 -4.886 4.020 1.00 92.94 393 LYS A C 1
ATOM 3013 O O . LYS A 1 393 ? -5.325 -5.586 4.942 1.00 92.94 393 LYS A O 1
ATOM 3018 N N . GLN A 1 394 ? -4.406 -3.676 4.208 1.00 93.38 394 GLN A N 1
ATOM 3019 C CA . GLN A 1 394 ? -4.333 -3.008 5.509 1.00 93.38 394 GLN A CA 1
ATOM 3020 C C . GLN A 1 394 ? -5.696 -2.466 5.976 1.00 93.38 394 GLN A C 1
ATOM 3022 O O . GLN A 1 394 ? -5.783 -1.910 7.070 1.00 93.38 394 GLN A O 1
ATOM 3027 N N . ALA A 1 395 ? -6.738 -2.596 5.146 1.00 95.75 395 ALA A N 1
ATOM 3028 C CA . ALA A 1 395 ? -8.075 -2.109 5.435 1.00 95.75 395 ALA A CA 1
ATOM 3029 C C . ALA A 1 395 ? -8.658 -2.730 6.713 1.00 95.75 395 ALA A C 1
ATOM 3031 O O . ALA A 1 395 ? -8.644 -3.951 6.879 1.00 95.75 395 ALA A O 1
ATOM 3032 N N . THR A 1 396 ? -9.205 -1.896 7.598 1.00 95.25 396 THR A N 1
ATOM 3033 C CA . THR A 1 396 ? -9.896 -2.368 8.806 1.00 95.25 396 THR A CA 1
ATOM 3034 C C . THR A 1 396 ? -11.384 -2.585 8.548 1.00 95.25 396 THR A C 1
ATOM 3036 O O . THR A 1 396 ? -12.026 -1.777 7.879 1.00 95.25 396 THR A O 1
ATOM 3039 N N . LEU A 1 397 ? -11.940 -3.681 9.071 1.00 94.44 397 LEU A N 1
ATOM 3040 C CA . LEU A 1 397 ? -13.365 -3.982 8.927 1.00 94.44 397 LEU A CA 1
ATOM 3041 C C . LEU A 1 397 ? -14.210 -2.996 9.747 1.00 94.44 397 LEU A C 1
ATOM 3043 O O . LEU A 1 397 ? -13.975 -2.837 10.948 1.00 94.44 397 LEU A O 1
ATOM 3047 N N . ILE A 1 398 ? -15.212 -2.386 9.114 1.00 94.19 398 ILE A N 1
ATOM 3048 C CA . ILE A 1 398 ? -16.246 -1.571 9.771 1.00 94.19 398 ILE A CA 1
ATOM 3049 C C . ILE A 1 398 ? -17.644 -2.014 9.323 1.00 94.19 398 ILE A C 1
ATOM 3051 O O . ILE A 1 398 ? -17.796 -2.637 8.276 1.00 94.19 398 ILE A O 1
ATOM 3055 N N . THR A 1 399 ? -18.677 -1.682 10.100 1.00 93.25 399 THR A N 1
ATOM 3056 C CA . THR A 1 399 ? -20.064 -1.995 9.719 1.00 93.25 399 THR A CA 1
ATOM 3057 C C . THR A 1 399 ? -20.566 -1.060 8.621 1.00 93.25 399 THR A C 1
ATOM 3059 O O . THR A 1 399 ? -20.170 0.110 8.544 1.00 93.25 399 THR A O 1
ATOM 3062 N N . ASN A 1 400 ? -21.528 -1.532 7.827 1.00 94.31 400 ASN A N 1
ATOM 3063 C CA . ASN A 1 400 ? -22.207 -0.713 6.822 1.00 94.31 400 ASN A CA 1
ATOM 3064 C C . ASN A 1 400 ? -22.898 0.520 7.438 1.00 94.31 400 ASN A C 1
ATOM 3066 O O . ASN A 1 400 ? -22.951 1.588 6.823 1.00 94.31 400 ASN A O 1
ATOM 3070 N N . ALA A 1 401 ? -23.393 0.407 8.675 1.00 92.81 401 ALA A N 1
ATOM 3071 C CA . ALA A 1 401 ? -23.975 1.527 9.414 1.00 92.81 401 ALA A CA 1
ATOM 3072 C C . ALA A 1 401 ? -22.936 2.609 9.760 1.00 92.81 401 ALA A C 1
ATOM 3074 O O . ALA A 1 401 ? -23.221 3.796 9.602 1.00 92.81 401 ALA A O 1
ATOM 3075 N N . ALA A 1 402 ? -21.729 2.215 10.189 1.00 92.44 402 ALA A N 1
ATOM 3076 C CA . ALA A 1 402 ? -20.635 3.143 10.475 1.00 92.44 402 ALA A CA 1
ATOM 3077 C C . ALA A 1 402 ? -20.119 3.828 9.201 1.00 92.44 402 ALA A C 1
ATOM 3079 O O . ALA A 1 402 ? -19.918 5.043 9.200 1.00 92.44 402 ALA A O 1
ATOM 3080 N N . LEU A 1 403 ? -19.980 3.075 8.103 1.00 94.19 403 LEU A N 1
ATOM 3081 C CA . LEU A 1 403 ? -19.564 3.604 6.801 1.00 94.19 403 LEU A CA 1
ATOM 3082 C C . LEU A 1 403 ? -20.495 4.736 6.328 1.00 94.19 403 LEU A C 1
ATOM 3084 O O . LEU A 1 403 ? -20.027 5.819 5.980 1.00 94.19 403 LEU A O 1
ATOM 3088 N N . ARG A 1 404 ? -21.817 4.516 6.382 1.00 93.12 404 ARG A N 1
ATOM 3089 C CA . ARG A 1 404 ? -22.845 5.444 5.867 1.00 93.12 404 ARG A CA 1
ATOM 3090 C C . ARG A 1 404 ? -23.015 6.739 6.670 1.00 93.12 404 ARG A C 1
ATOM 3092 O O . ARG A 1 404 ? -23.751 7.617 6.226 1.00 93.12 404 ARG A O 1
ATOM 3099 N N . LYS A 1 405 ? -22.377 6.884 7.839 1.00 92.94 405 LYS A N 1
ATOM 3100 C CA . LYS A 1 405 ? -22.412 8.149 8.602 1.00 92.94 405 LYS A CA 1
ATOM 3101 C C . LYS A 1 405 ? -21.621 9.261 7.913 1.00 92.94 405 LYS A C 1
ATOM 3103 O O . LYS A 1 405 ? -21.927 10.429 8.128 1.00 92.94 405 LYS A O 1
ATOM 3108 N N . LEU A 1 406 ? -20.622 8.912 7.102 1.00 93.56 406 LEU A N 1
ATOM 3109 C CA . LEU A 1 406 ? -19.874 9.875 6.299 1.00 93.56 406 LEU A CA 1
ATOM 3110 C C . LEU A 1 406 ? -20.406 9.866 4.856 1.00 93.56 406 LEU A C 1
ATOM 3112 O O . LEU A 1 406 ? -20.824 8.813 4.368 1.00 93.56 406 LEU A O 1
ATOM 3116 N N . PRO A 1 407 ? -20.363 11.008 4.145 1.00 95.06 407 PRO A N 1
ATOM 3117 C CA . PRO A 1 407 ? -20.713 11.057 2.732 1.00 95.06 407 PRO A CA 1
ATOM 3118 C C . PRO A 1 407 ? -19.834 10.118 1.902 1.00 95.06 407 PRO A C 1
ATOM 3120 O O . PRO A 1 407 ? -18.669 9.894 2.227 1.00 95.06 407 PRO A O 1
ATOM 3123 N N . ILE A 1 408 ? -20.382 9.602 0.806 1.00 94.94 408 ILE A N 1
ATOM 3124 C CA . ILE A 1 408 ? -19.645 8.790 -0.163 1.00 94.94 408 ILE A CA 1
ATOM 3125 C C . ILE A 1 408 ? -19.433 9.631 -1.422 1.00 94.94 408 ILE A C 1
ATOM 3127 O O . ILE A 1 408 ? -20.378 10.202 -1.961 1.00 94.94 408 ILE A O 1
ATOM 3131 N N . SER A 1 409 ? -18.184 9.723 -1.867 1.00 92.56 409 SER A N 1
ATOM 3132 C CA . SER A 1 409 ? -17.784 10.393 -3.102 1.00 92.56 409 SER A CA 1
ATOM 3133 C C . SER A 1 409 ? -18.055 9.510 -4.320 1.00 92.56 409 SER A C 1
ATOM 3135 O O . SER A 1 409 ? -17.895 8.292 -4.259 1.00 92.56 409 SER A O 1
ATOM 3137 N N . GLU A 1 410 ? -18.388 10.133 -5.451 1.00 90.62 410 GLU A N 1
ATOM 3138 C CA . GLU A 1 410 ? -18.469 9.457 -6.755 1.00 90.62 410 GLU A CA 1
ATOM 3139 C C . GLU A 1 410 ? -17.084 9.150 -7.348 1.00 90.62 410 GLU A C 1
ATOM 3141 O O . GLU A 1 410 ? -16.967 8.369 -8.292 1.00 90.62 410 GLU A O 1
ATOM 3146 N N . GLN A 1 411 ? -16.018 9.753 -6.806 1.00 90.50 411 GLN A N 1
ATOM 3147 C CA . GLN A 1 411 ? -14.653 9.434 -7.214 1.00 90.50 411 GLN A CA 1
ATOM 3148 C C . GLN A 1 411 ? -14.286 8.000 -6.819 1.00 90.50 411 GLN A C 1
ATOM 3150 O O . GLN A 1 411 ? -14.749 7.461 -5.812 1.00 90.50 411 GLN A O 1
ATOM 3155 N N . ILE A 1 412 ? -13.401 7.395 -7.608 1.00 92.12 412 ILE A N 1
ATOM 3156 C CA . ILE A 1 412 ? -12.898 6.041 -7.385 1.00 92.12 412 ILE A CA 1
ATOM 3157 C C . ILE A 1 412 ? -11.373 6.082 -7.463 1.00 92.12 412 ILE A C 1
ATOM 3159 O O . ILE A 1 412 ? -10.817 6.695 -8.371 1.00 92.12 412 ILE A O 1
ATOM 3163 N N . VAL A 1 413 ? -10.709 5.425 -6.511 1.00 93.69 413 VAL A N 1
ATOM 3164 C CA . VAL A 1 413 ? -9.273 5.136 -6.560 1.00 93.69 413 VAL A CA 1
ATOM 3165 C C . VAL A 1 413 ? -9.072 3.762 -7.197 1.00 93.69 413 VAL A C 1
ATOM 3167 O O . VAL A 1 413 ? -9.433 2.729 -6.632 1.00 93.69 413 VAL A O 1
ATOM 3170 N N . THR A 1 414 ? -8.485 3.766 -8.381 1.00 91.69 414 THR A N 1
ATOM 3171 C CA . THR A 1 414 ? -8.060 2.606 -9.169 1.00 91.69 414 THR A CA 1
ATOM 3172 C C . THR A 1 414 ? -6.535 2.475 -9.122 1.00 91.69 414 THR A C 1
ATOM 3174 O O . THR A 1 414 ? -5.855 3.379 -8.636 1.00 91.69 414 THR A O 1
ATOM 3177 N N . GLY A 1 415 ? -6.000 1.361 -9.630 1.00 87.44 415 GLY A N 1
ATOM 3178 C CA . GLY A 1 415 ? -4.557 1.091 -9.647 1.00 87.44 415 GLY A CA 1
ATOM 3179 C C . GLY A 1 415 ? -3.722 2.068 -10.480 1.00 87.44 415 GLY A C 1
ATOM 3180 O O . GLY A 1 415 ? -2.518 2.097 -10.272 1.00 87.44 415 GLY A O 1
ATOM 3181 N N . ASP A 1 416 ? -4.363 2.889 -11.326 1.00 87.06 416 ASP A N 1
ATOM 3182 C CA . ASP A 1 416 ? -3.700 3.779 -12.289 1.00 87.06 416 ASP A CA 1
ATOM 3183 C C . ASP A 1 416 ? -4.179 5.243 -12.157 1.00 87.06 416 ASP A C 1
ATOM 3185 O O . ASP A 1 416 ? -4.301 5.975 -13.138 1.00 87.06 416 ASP A O 1
ATOM 3189 N N . ASN A 1 417 ? -4.546 5.706 -10.955 1.00 90.31 417 ASN A N 1
ATOM 3190 C CA . ASN A 1 417 ? -4.963 7.101 -10.756 1.00 90.31 417 ASN A CA 1
ATOM 3191 C C . ASN A 1 417 ? -3.831 8.014 -10.295 1.00 90.31 417 ASN A C 1
ATOM 3193 O O . ASN A 1 417 ? -2.934 7.628 -9.548 1.00 90.31 417 ASN A O 1
ATOM 3197 N N . PHE A 1 418 ? -3.961 9.301 -10.616 1.00 94.69 418 PHE A N 1
ATOM 3198 C CA . PHE A 1 418 ? -3.264 10.313 -9.839 1.00 94.69 418 PHE A CA 1
ATOM 3199 C C . PHE A 1 418 ? -3.917 10.467 -8.470 1.00 94.69 418 PHE A C 1
ATOM 3201 O O . PHE A 1 418 ? -5.129 10.647 -8.368 1.00 94.69 418 PHE A O 1
ATOM 3208 N N . VAL A 1 419 ? -3.104 10.463 -7.420 1.00 94.94 419 VAL A N 1
ATOM 3209 C CA . VAL A 1 419 ? -3.541 10.691 -6.043 1.00 94.94 419 VAL A CA 1
ATOM 3210 C C . VAL A 1 419 ? -2.747 11.823 -5.410 1.00 94.94 419 VAL A C 1
ATOM 3212 O O . VAL A 1 419 ? -1.571 12.058 -5.710 1.00 94.94 419 VAL A O 1
ATOM 3215 N N . ARG A 1 420 ? -3.398 12.555 -4.513 1.00 95.00 420 ARG A N 1
ATOM 3216 C CA . ARG A 1 420 ? -2.781 13.641 -3.754 1.00 95.00 420 ARG A CA 1
ATOM 3217 C C . ARG A 1 420 ? -3.330 13.649 -2.3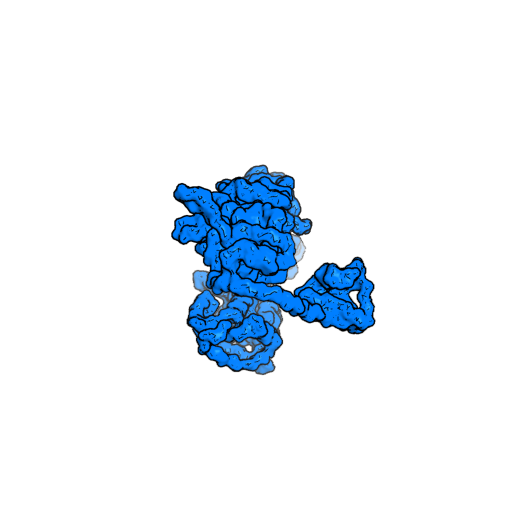39 1.00 95.00 420 ARG A C 1
ATOM 3219 O O . ARG A 1 420 ? -4.540 13.575 -2.152 1.00 95.00 420 ARG A O 1
ATOM 3226 N N . ALA A 1 421 ? -2.451 13.795 -1.353 1.00 93.69 421 ALA A N 1
ATOM 3227 C CA . ALA A 1 421 ? -2.887 14.045 0.013 1.00 93.69 421 ALA A CA 1
ATOM 3228 C C . ALA A 1 421 ? -3.370 15.490 0.172 1.00 93.69 421 ALA A C 1
ATOM 3230 O O . ALA A 1 421 ? -2.748 16.430 -0.333 1.00 93.69 421 ALA A O 1
ATOM 3231 N N . LYS A 1 422 ? -4.450 15.679 0.929 1.00 83.38 422 LYS A N 1
ATOM 3232 C CA . LYS A 1 422 ? -4.930 17.014 1.296 1.00 83.38 422 LYS A CA 1
ATOM 3233 C C . LYS A 1 422 ? -3.812 17.872 1.901 1.00 83.38 422 LYS A C 1
ATOM 3235 O O . LYS A 1 422 ? -3.040 17.417 2.740 1.00 83.38 422 LYS A O 1
ATOM 3240 N N . GLY A 1 423 ? -3.745 19.133 1.472 1.00 82.94 423 GLY A N 1
ATOM 3241 C CA . GLY A 1 423 ? -2.748 20.097 1.945 1.00 82.94 423 GLY A CA 1
ATOM 3242 C C . GLY A 1 423 ? -1.330 19.855 1.419 1.00 82.94 423 GLY A C 1
ATOM 3243 O O . GLY A 1 423 ? -0.434 20.633 1.733 1.00 82.94 423 GLY A O 1
ATOM 3244 N N . GLN A 1 424 ? -1.113 18.818 0.603 1.00 87.62 424 GLN A N 1
ATOM 3245 C CA . GLN A 1 424 ? 0.164 18.562 -0.054 1.00 87.62 424 GLN A CA 1
ATOM 3246 C C . GLN A 1 424 ? 0.100 18.970 -1.526 1.00 87.62 424 GLN A C 1
ATOM 3248 O O . GLN A 1 424 ? -0.893 18.740 -2.211 1.00 87.62 424 GLN A O 1
ATOM 3253 N N . ASN A 1 425 ? 1.187 19.558 -2.030 1.00 88.31 425 ASN A N 1
ATOM 3254 C CA . ASN A 1 425 ? 1.292 19.965 -3.436 1.00 88.31 425 ASN A CA 1
ATOM 3255 C C . ASN A 1 425 ? 1.751 18.823 -4.350 1.00 88.31 425 ASN A C 1
ATOM 3257 O O . ASN A 1 425 ? 1.511 18.860 -5.556 1.00 88.31 425 ASN A O 1
ATOM 3261 N N . THR A 1 426 ? 2.420 17.816 -3.788 1.00 92.88 426 THR A N 1
ATOM 3262 C CA . THR A 1 426 ? 2.942 16.685 -4.552 1.00 92.88 426 THR A CA 1
ATOM 3263 C C . THR A 1 426 ? 1.800 15.791 -5.013 1.00 92.88 426 THR A C 1
ATOM 3265 O O . THR A 1 426 ? 1.031 15.279 -4.203 1.00 92.88 426 THR A O 1
ATOM 3268 N N . ILE A 1 427 ? 1.712 15.597 -6.326 1.00 94.81 427 ILE A N 1
ATOM 3269 C CA . ILE A 1 427 ? 0.799 14.643 -6.951 1.00 94.81 427 ILE A CA 1
ATOM 3270 C C . ILE A 1 427 ? 1.596 13.392 -7.291 1.00 94.81 427 ILE A C 1
ATOM 3272 O O . ILE A 1 427 ? 2.683 13.482 -7.874 1.00 94.81 427 ILE A O 1
ATOM 3276 N N . TYR A 1 428 ? 1.043 12.241 -6.941 1.00 95.56 428 TYR A N 1
ATOM 3277 C CA . TYR A 1 428 ? 1.625 10.938 -7.203 1.00 95.56 428 TYR A CA 1
ATOM 3278 C C . TYR A 1 428 ? 0.805 10.209 -8.260 1.00 95.56 428 TYR A C 1
ATOM 3280 O O . TYR A 1 428 ? -0.413 10.349 -8.285 1.00 95.56 428 TYR A O 1
ATOM 3288 N N . LEU A 1 429 ? 1.466 9.432 -9.108 1.00 93.81 429 LEU A N 1
ATOM 3289 C CA . LEU A 1 429 ? 0.825 8.364 -9.864 1.00 93.81 429 LEU A CA 1
ATOM 3290 C C . LEU A 1 429 ? 0.780 7.129 -8.959 1.00 93.81 429 LEU A C 1
ATOM 3292 O O . LEU A 1 429 ? 1.829 6.726 -8.453 1.00 93.81 429 LEU A O 1
ATOM 3296 N N . LEU A 1 430 ? -0.412 6.594 -8.707 1.00 93.50 430 LEU A N 1
ATOM 3297 C CA . LEU A 1 430 ? -0.583 5.236 -8.203 1.00 93.50 430 LEU A CA 1
ATOM 3298 C C . LEU A 1 430 ? -0.395 4.301 -9.398 1.00 93.50 430 LEU A C 1
ATOM 3300 O O . LEU A 1 430 ? -1.029 4.519 -10.423 1.00 93.50 430 LEU A O 1
ATOM 3304 N N . ASP A 1 431 ? 0.545 3.372 -9.276 1.00 87.44 431 ASP A N 1
ATOM 3305 C CA . ASP A 1 431 ? 0.965 2.444 -10.326 1.00 87.44 431 ASP A CA 1
ATOM 3306 C C . ASP A 1 431 ? 1.486 1.172 -9.646 1.00 87.44 431 ASP A C 1
ATOM 3308 O O . ASP A 1 431 ? 2.303 1.251 -8.722 1.00 87.44 431 ASP A O 1
ATOM 3312 N N . GLU A 1 432 ? 0.956 0.010 -10.032 1.00 85.00 432 GLU A N 1
ATOM 3313 C CA . GLU A 1 432 ? 1.303 -1.305 -9.460 1.00 85.00 432 GLU A CA 1
ATOM 3314 C C . GLU A 1 432 ? 1.290 -1.346 -7.912 1.00 85.00 432 GLU A C 1
ATOM 3316 O O . GLU A 1 432 ? 2.129 -1.973 -7.256 1.00 85.00 432 GLU A O 1
ATOM 3321 N N . GLY A 1 433 ? 0.339 -0.639 -7.291 1.00 90.19 433 GLY A N 1
ATOM 3322 C CA . GLY A 1 433 ? 0.193 -0.596 -5.835 1.00 90.19 433 GLY A CA 1
ATOM 3323 C C . GLY A 1 433 ? 1.231 0.252 -5.100 1.00 90.19 433 GLY A C 1
ATOM 3324 O O . GLY A 1 433 ? 1.352 0.141 -3.877 1.00 90.19 433 GLY A O 1
ATOM 3325 N N . GLN A 1 434 ? 1.981 1.087 -5.820 1.00 93.06 434 GLN A N 1
ATOM 3326 C CA . GLN A 1 434 ? 2.942 2.036 -5.269 1.00 93.06 434 GLN A CA 1
ATOM 3327 C C . GLN A 1 434 ? 2.614 3.452 -5.739 1.00 93.06 434 GLN A C 1
ATOM 3329 O O . GLN A 1 434 ? 2.109 3.660 -6.835 1.00 93.06 434 GLN A O 1
ATOM 3334 N N . ILE A 1 435 ? 2.950 4.457 -4.931 1.00 94.62 435 ILE A N 1
ATOM 3335 C CA . ILE A 1 435 ? 2.855 5.861 -5.339 1.00 94.62 435 ILE A CA 1
ATOM 3336 C C . ILE A 1 435 ? 4.210 6.403 -5.779 1.00 94.62 435 ILE A C 1
ATOM 3338 O O . ILE A 1 435 ? 5.213 6.334 -5.060 1.00 94.62 435 ILE A O 1
ATOM 3342 N N . ARG A 1 436 ? 4.221 7.011 -6.963 1.00 93.19 436 ARG A N 1
ATOM 3343 C CA . ARG A 1 436 ? 5.402 7.578 -7.615 1.00 93.19 436 ARG A CA 1
ATOM 3344 C C . ARG A 1 436 ? 5.193 9.063 -7.836 1.00 93.19 436 ARG A C 1
ATOM 3346 O O . ARG A 1 436 ? 4.236 9.473 -8.485 1.00 93.19 436 ARG A O 1
ATOM 3353 N N . ALA A 1 437 ? 6.062 9.895 -7.268 1.00 93.88 437 ALA A N 1
ATOM 3354 C CA . ALA A 1 437 ? 5.911 11.344 -7.393 1.00 93.88 437 ALA A CA 1
ATOM 3355 C C . ALA A 1 437 ? 5.993 11.771 -8.869 1.00 93.88 437 ALA A C 1
ATOM 3357 O O . ALA A 1 437 ? 6.870 11.307 -9.598 1.00 93.88 437 ALA A O 1
ATOM 3358 N N . THR A 1 438 ? 5.100 12.667 -9.289 1.00 93.62 438 THR A N 1
ATOM 3359 C CA . THR A 1 438 ? 5.116 13.278 -10.627 1.00 93.62 438 THR A CA 1
ATOM 3360 C C . THR A 1 438 ? 5.909 14.580 -10.602 1.00 93.62 438 THR A C 1
ATOM 3362 O O . THR A 1 438 ? 5.950 15.273 -9.583 1.00 93.62 438 THR A O 1
ATOM 3365 N N . TYR A 1 439 ? 6.553 14.929 -11.717 1.00 92.88 439 TYR A N 1
ATOM 3366 C CA . TYR A 1 439 ? 7.422 16.105 -11.767 1.00 92.88 439 TYR A CA 1
ATOM 3367 C C . TYR A 1 439 ? 6.650 17.422 -11.963 1.00 92.88 439 TYR A C 1
ATOM 3369 O O . TYR A 1 439 ? 6.869 18.378 -11.220 1.00 92.88 439 TYR A O 1
ATOM 3377 N N . ASN A 1 440 ? 5.743 17.498 -12.944 1.00 90.56 440 ASN A N 1
ATOM 3378 C CA . ASN A 1 440 ? 4.937 18.693 -13.226 1.00 90.56 440 ASN A CA 1
ATOM 3379 C C . ASN A 1 440 ? 3.579 18.329 -13.868 1.00 90.56 440 ASN A C 1
ATOM 3381 O O . ASN A 1 440 ? 3.256 17.153 -14.014 1.00 90.56 440 ASN A O 1
ATOM 3385 N N . ALA A 1 441 ? 2.763 19.335 -14.204 1.00 90.56 441 ALA A N 1
ATOM 3386 C CA . ALA A 1 441 ? 1.448 19.127 -14.817 1.00 90.56 441 ALA A CA 1
ATOM 3387 C C . ALA A 1 441 ? 1.505 18.580 -16.249 1.00 90.56 441 ALA A C 1
ATOM 3389 O O . ALA A 1 441 ? 0.758 17.658 -16.548 1.00 90.56 441 ALA A O 1
ATOM 3390 N N . ALA A 1 442 ? 2.419 19.078 -17.084 1.00 89.25 442 ALA A N 1
ATOM 3391 C CA . ALA A 1 442 ? 2.566 18.626 -18.468 1.00 89.25 442 ALA A CA 1
ATOM 3392 C C . ALA A 1 442 ? 2.936 17.134 -18.552 1.00 89.25 442 ALA A C 1
ATOM 3394 O O . ALA A 1 442 ? 2.373 16.391 -19.345 1.00 89.25 442 ALA A O 1
ATOM 3395 N N . ASP A 1 443 ? 3.822 16.660 -17.673 1.00 90.75 443 ASP A N 1
ATOM 3396 C CA . ASP A 1 443 ? 4.183 15.242 -17.606 1.00 90.75 443 ASP A CA 1
ATOM 3397 C C . ASP A 1 443 ? 2.973 14.366 -17.243 1.00 90.75 443 ASP A C 1
ATOM 3399 O O . ASP A 1 443 ? 2.846 13.245 -17.730 1.00 90.75 443 ASP A O 1
ATOM 3403 N N . ARG A 1 444 ? 2.060 14.873 -16.404 1.00 90.88 444 ARG A N 1
ATOM 3404 C CA . ARG A 1 444 ? 0.831 14.151 -16.049 1.00 90.88 444 ARG A CA 1
ATOM 3405 C C . ARG A 1 444 ? -0.164 14.069 -17.195 1.00 90.88 444 ARG A C 1
ATOM 3407 O O . ARG A 1 444 ? -0.901 13.096 -17.239 1.00 90.88 444 ARG A O 1
ATOM 3414 N N . GLU A 1 445 ? -0.188 15.037 -18.107 1.00 87.75 445 GLU A N 1
ATOM 3415 C CA . GLU A 1 445 ? -1.020 14.944 -19.314 1.00 87.75 445 GLU A CA 1
ATOM 3416 C C . GLU A 1 445 ? -0.565 13.780 -20.199 1.00 87.75 445 GLU A C 1
ATOM 3418 O O . GLU A 1 445 ? -1.407 13.066 -20.731 1.00 87.75 445 GLU A O 1
ATOM 3423 N N . ILE A 1 446 ? 0.748 13.529 -20.277 1.00 85.94 446 ILE A N 1
ATOM 3424 C CA . ILE A 1 446 ? 1.313 12.399 -21.031 1.00 85.94 446 ILE A CA 1
ATOM 3425 C C . ILE A 1 446 ? 0.921 11.067 -20.384 1.00 85.94 446 ILE A C 1
ATOM 3427 O O . ILE A 1 446 ? 0.396 10.186 -21.056 1.00 85.94 446 ILE A O 1
ATOM 3431 N N . PHE A 1 447 ? 1.124 10.931 -19.072 1.00 84.56 447 PHE A N 1
ATOM 3432 C CA . PHE A 1 447 ? 0.702 9.738 -18.330 1.00 84.56 447 PHE A CA 1
ATOM 3433 C C . PHE A 1 447 ? -0.816 9.546 -18.307 1.00 84.56 447 PHE A C 1
ATOM 3435 O O . PHE A 1 447 ? -1.278 8.419 -18.229 1.00 84.56 447 PHE A O 1
ATOM 3442 N N . GLY A 1 448 ? -1.582 10.639 -18.350 1.00 73.25 448 GLY A N 1
ATOM 3443 C CA . GLY A 1 448 ? -3.041 10.646 -18.296 1.00 73.25 448 GLY A CA 1
ATOM 3444 C C . GLY A 1 448 ? -3.712 10.015 -19.513 1.00 73.25 448 GLY A C 1
ATOM 3445 O O . GLY A 1 448 ? -4.890 9.663 -19.437 1.00 73.25 448 GLY A O 1
ATOM 3446 N N . VAL A 1 449 ? -2.985 9.855 -20.623 1.00 68.56 449 VAL A N 1
ATOM 3447 C CA . VAL A 1 449 ? -3.491 9.197 -21.830 1.00 68.56 449 VAL A CA 1
ATOM 3448 C C . VAL A 1 449 ? -3.762 7.723 -21.525 1.00 68.56 449 VAL A C 1
ATOM 3450 O O . VAL A 1 449 ? -2.846 6.947 -21.288 1.00 68.56 449 VAL A O 1
ATOM 3453 N N . GLY A 1 450 ? -5.039 7.337 -21.543 1.00 61.91 450 GLY A N 1
ATOM 3454 C CA . GLY A 1 450 ? -5.478 5.968 -21.253 1.00 61.91 450 GLY A CA 1
ATOM 3455 C C . GLY A 1 450 ? -5.816 5.696 -19.784 1.00 61.91 450 GLY A C 1
ATOM 3456 O O . GLY A 1 450 ? -6.341 4.624 -19.493 1.00 61.91 450 GLY A O 1
ATOM 3457 N N . LEU A 1 451 ? -5.600 6.656 -18.873 1.00 71.19 451 LEU A N 1
ATOM 3458 C CA . LEU A 1 451 ? -6.072 6.528 -17.492 1.00 71.19 451 LEU A CA 1
ATOM 3459 C C . LEU A 1 451 ? -7.589 6.698 -17.423 1.00 71.19 451 LEU A C 1
ATOM 3461 O O . LEU A 1 451 ? -8.178 7.532 -18.111 1.00 71.19 451 LEU A O 1
ATOM 3465 N N . SER A 1 452 ? -8.214 5.959 -16.508 1.00 61.47 452 SER A N 1
ATOM 3466 C CA . SER A 1 452 ? -9.644 6.080 -16.205 1.00 61.47 452 SER A CA 1
ATOM 3467 C C . SER A 1 452 ? -10.031 7.488 -15.728 1.00 61.47 452 SER A C 1
ATOM 3469 O O . SER A 1 452 ? -11.159 7.928 -15.951 1.00 61.47 452 SER A O 1
ATOM 3471 N N . ASN A 1 453 ? -9.100 8.209 -15.087 1.00 66.19 453 ASN A N 1
ATOM 3472 C CA . ASN A 1 453 ? -9.270 9.595 -14.660 1.00 66.19 453 ASN A CA 1
ATOM 3473 C C . ASN A 1 453 ? -7.911 10.310 -14.528 1.00 66.19 453 ASN A C 1
ATOM 3475 O O . ASN A 1 453 ? -7.068 9.911 -13.721 1.00 66.19 453 ASN A O 1
ATOM 3479 N N . ALA A 1 454 ? -7.724 11.393 -15.291 1.00 76.00 454 ALA A N 1
ATOM 3480 C CA . ALA A 1 454 ? -6.519 12.227 -15.261 1.00 76.00 454 ALA A CA 1
ATOM 3481 C C . ALA A 1 454 ? -6.540 13.305 -14.156 1.00 76.00 454 ALA A C 1
ATOM 3483 O O . ALA A 1 454 ? -5.515 13.930 -13.873 1.00 76.00 454 ALA A O 1
ATOM 3484 N N . VAL A 1 455 ? -7.689 13.541 -13.512 1.00 85.44 455 VAL A N 1
ATOM 3485 C CA . VAL A 1 455 ? -7.802 14.477 -12.388 1.00 85.44 455 VAL A CA 1
ATOM 3486 C C . VAL A 1 455 ? -7.299 13.794 -11.112 1.00 85.44 455 VAL A C 1
ATOM 3488 O O . VAL A 1 455 ? -7.792 12.717 -10.774 1.00 85.44 455 VAL A O 1
ATOM 3491 N N . PRO A 1 456 ? -6.357 14.401 -10.361 1.00 91.12 456 PRO A N 1
ATOM 3492 C CA . PRO A 1 456 ? -5.881 13.820 -9.113 1.00 91.12 456 PRO A CA 1
ATOM 3493 C C . PRO A 1 456 ? -7.001 13.642 -8.085 1.00 91.12 456 PRO A C 1
ATOM 3495 O O . PRO A 1 456 ? -7.651 14.613 -7.691 1.00 91.12 456 PRO A O 1
ATOM 3498 N N . VAL A 1 457 ? -7.169 12.413 -7.601 1.00 93.06 457 VAL A N 1
ATOM 3499 C CA . VAL A 1 457 ? -8.078 12.073 -6.506 1.00 93.06 457 VAL A CA 1
ATOM 3500 C C . VAL A 1 457 ? -7.469 12.560 -5.192 1.00 93.06 457 VAL A C 1
ATOM 3502 O O . VAL A 1 457 ? -6.324 12.242 -4.853 1.00 93.06 457 VAL A O 1
ATOM 3505 N N . SER A 1 458 ? -8.224 13.374 -4.455 1.00 93.50 458 SER A N 1
ATOM 3506 C CA . SER A 1 458 ? -7.784 13.923 -3.171 1.00 93.50 458 SER A CA 1
ATOM 3507 C C . SER A 1 458 ? -8.100 12.937 -2.051 1.00 93.50 458 SER A C 1
ATOM 3509 O O . SER A 1 458 ? -9.265 12.718 -1.732 1.00 93.50 458 SER A O 1
ATOM 3511 N N . ILE A 1 459 ? -7.067 12.362 -1.438 1.00 95.19 459 ILE A N 1
ATOM 3512 C CA . ILE A 1 459 ? -7.192 11.413 -0.325 1.00 95.19 459 ILE A CA 1
ATOM 3513 C C . ILE A 1 459 ? -6.614 11.997 0.967 1.00 95.19 459 ILE A C 1
ATOM 3515 O O . ILE A 1 459 ? -5.895 13.002 0.975 1.00 95.19 459 ILE A O 1
ATOM 3519 N N . ALA A 1 460 ? -6.937 11.364 2.085 1.00 95.38 460 ALA A N 1
ATOM 3520 C CA . ALA A 1 460 ? -6.411 11.719 3.388 1.00 95.38 460 ALA A CA 1
ATOM 3521 C C . ALA A 1 460 ? -4.883 11.468 3.483 1.00 95.38 460 ALA A C 1
ATOM 3523 O O . ALA A 1 460 ? -4.380 10.482 2.933 1.00 95.38 460 ALA A O 1
ATOM 3524 N N . PRO A 1 461 ? -4.115 12.331 4.177 1.00 95.25 461 PRO A N 1
ATOM 3525 C CA . PRO A 1 461 ? -2.693 12.108 4.437 1.00 95.25 461 PRO A CA 1
ATOM 3526 C C . PRO A 1 461 ? -2.357 10.740 5.044 1.00 95.25 461 PRO A C 1
ATOM 3528 O O . PRO A 1 461 ? -1.390 10.115 4.599 1.00 95.25 461 PRO A O 1
ATOM 3531 N N . SER A 1 462 ? -3.133 10.239 6.014 1.00 94.81 462 SER A N 1
ATOM 3532 C CA . SER A 1 462 ? -2.879 8.899 6.555 1.00 94.81 462 SER A CA 1
ATOM 3533 C C . SER A 1 462 ? -3.168 7.796 5.534 1.00 94.81 462 SER A C 1
ATOM 3535 O O . SER A 1 462 ? -2.405 6.837 5.496 1.00 94.81 462 SER A O 1
ATOM 3537 N N . SER A 1 463 ? -4.153 7.964 4.638 1.00 94.88 463 SER A N 1
ATOM 3538 C CA . SER A 1 463 ? -4.379 7.037 3.516 1.00 94.88 463 SER A CA 1
ATOM 3539 C C . SER A 1 463 ? -3.171 6.970 2.590 1.00 94.88 463 SER A C 1
ATOM 3541 O O . SER A 1 463 ? -2.700 5.886 2.261 1.00 94.88 463 SER A O 1
ATOM 3543 N N . LEU A 1 464 ? -2.628 8.129 2.198 1.00 94.88 464 LEU A N 1
ATOM 3544 C CA . LEU A 1 464 ? -1.452 8.198 1.325 1.00 94.88 464 LEU A CA 1
ATOM 3545 C C . LEU A 1 464 ? -0.232 7.513 1.966 1.00 94.88 464 LEU A C 1
ATOM 3547 O O . LEU A 1 464 ? 0.580 6.916 1.266 1.00 94.88 464 LEU A O 1
ATOM 3551 N N . ASN A 1 465 ? -0.098 7.575 3.295 1.00 94.31 465 ASN A N 1
ATOM 3552 C CA . ASN A 1 465 ? 0.995 6.927 4.025 1.00 94.31 465 ASN A CA 1
ATOM 3553 C C . ASN A 1 465 ? 0.878 5.397 4.099 1.00 94.31 465 ASN A C 1
ATOM 3555 O O . ASN A 1 465 ? 1.887 4.746 4.363 1.00 94.31 465 ASN A O 1
ATOM 3559 N N . LEU A 1 466 ? -0.307 4.826 3.859 1.00 94.31 466 LEU A N 1
ATOM 3560 C CA . LEU A 1 466 ? -0.487 3.374 3.758 1.00 94.31 466 LEU A CA 1
ATOM 3561 C C . LEU A 1 466 ? 0.019 2.819 2.423 1.00 94.31 466 LEU A C 1
ATOM 3563 O O . LEU A 1 466 ? 0.284 1.619 2.333 1.00 94.31 466 LEU A O 1
ATOM 3567 N N . ILE A 1 467 ? 0.154 3.669 1.399 1.00 95.38 467 ILE A N 1
ATOM 3568 C CA . ILE A 1 467 ? 0.599 3.256 0.070 1.00 95.38 467 ILE A CA 1
ATOM 3569 C C . ILE A 1 467 ? 2.134 3.301 0.005 1.00 95.38 467 ILE A C 1
ATOM 3571 O O . ILE A 1 467 ? 2.730 4.351 0.277 1.00 95.38 467 ILE A O 1
ATOM 3575 N N . PRO A 1 468 ? 2.805 2.194 -0.368 1.00 95.12 468 PRO A N 1
ATOM 3576 C CA . PRO A 1 468 ? 4.250 2.172 -0.544 1.00 95.12 468 PRO A CA 1
ATOM 3577 C C . PRO A 1 468 ? 4.726 3.265 -1.503 1.00 95.12 468 PRO A C 1
ATOM 3579 O O . PRO A 1 468 ? 4.212 3.422 -2.608 1.00 95.12 468 PRO A O 1
ATOM 3582 N N . LYS A 1 469 ? 5.736 4.027 -1.080 1.00 91.00 469 LYS A N 1
ATOM 3583 C CA . LYS A 1 469 ? 6.352 5.073 -1.902 1.00 91.00 469 LYS A CA 1
ATOM 3584 C C . LYS A 1 469 ? 7.473 4.487 -2.737 1.00 91.00 469 LYS A C 1
ATOM 3586 O O . LYS A 1 469 ? 8.290 3.719 -2.234 1.00 91.00 469 LYS A O 1
ATOM 3591 N N . SER A 1 470 ? 7.547 4.929 -3.982 1.00 89.31 470 SER A N 1
ATOM 3592 C CA . SER A 1 470 ? 8.603 4.548 -4.908 1.00 89.31 470 SER A CA 1
ATOM 3593 C C . SER A 1 470 ? 9.235 5.774 -5.558 1.00 89.31 470 SER A C 1
ATOM 3595 O O . SER A 1 470 ? 8.909 6.929 -5.264 1.00 89.31 470 SER A O 1
ATOM 3597 N N . VAL A 1 471 ? 10.225 5.515 -6.399 1.00 89.00 471 VAL A N 1
ATOM 3598 C CA . VAL A 1 471 ? 11.011 6.534 -7.088 1.00 89.00 471 VAL A CA 1
ATOM 3599 C C . VAL A 1 471 ? 10.138 7.354 -8.036 1.00 89.00 471 VAL A C 1
ATOM 3601 O O . VAL A 1 471 ? 9.185 6.851 -8.638 1.00 89.00 471 VAL A O 1
ATOM 3604 N N . MET A 1 472 ? 10.486 8.636 -8.168 1.00 91.12 472 MET A N 1
ATOM 3605 C CA . MET A 1 472 ? 9.801 9.592 -9.042 1.00 91.12 472 MET A CA 1
ATOM 3606 C C . MET A 1 472 ? 9.631 9.028 -10.460 1.00 91.12 472 MET A C 1
ATOM 3608 O O . MET A 1 472 ? 10.539 8.377 -10.987 1.00 91.12 472 MET A O 1
ATOM 3612 N N . ILE A 1 473 ? 8.482 9.290 -11.080 1.00 92.31 473 ILE A N 1
ATOM 3613 C CA . ILE A 1 473 ? 8.185 8.847 -12.443 1.00 92.31 473 ILE A CA 1
ATOM 3614 C C . ILE A 1 473 ? 8.306 10.010 -13.438 1.00 92.31 473 ILE A C 1
ATOM 3616 O O . ILE A 1 473 ? 7.931 11.145 -13.138 1.00 92.31 473 ILE A O 1
ATOM 3620 N N . LEU A 1 474 ? 8.880 9.727 -14.606 1.00 93.25 474 LEU A N 1
ATOM 3621 C CA . LEU A 1 474 ? 9.083 10.642 -15.725 1.00 93.25 474 LEU A CA 1
ATOM 3622 C C . LEU A 1 474 ? 8.560 9.974 -17.001 1.00 93.25 474 LEU A C 1
ATOM 3624 O O . LEU A 1 474 ? 8.731 8.761 -17.136 1.00 93.25 474 LEU A O 1
ATOM 3628 N N . PRO A 1 475 ? 7.907 10.713 -17.911 1.00 91.62 475 PRO A N 1
ATOM 3629 C CA . PRO A 1 475 ? 7.377 10.114 -19.128 1.00 91.62 475 PRO A CA 1
ATOM 3630 C C . PRO A 1 475 ? 8.490 9.503 -19.995 1.00 91.62 475 PRO A C 1
ATOM 3632 O O . PRO A 1 475 ? 9.561 10.119 -20.112 1.00 91.62 475 PRO A O 1
ATOM 3635 N N . PRO A 1 476 ? 8.258 8.344 -20.638 1.00 91.00 476 PRO A N 1
ATOM 3636 C CA . PRO A 1 476 ? 9.158 7.824 -21.664 1.00 91.00 476 PRO A CA 1
ATOM 3637 C C . PRO A 1 476 ? 9.428 8.868 -22.761 1.00 91.00 476 PRO A C 1
ATOM 3639 O O . PRO A 1 476 ? 8.572 9.700 -23.061 1.00 91.00 476 PRO A O 1
ATOM 3642 N N . GLY A 1 477 ? 10.643 8.886 -23.309 1.00 91.44 477 GLY A N 1
ATOM 3643 C CA . GLY A 1 477 ? 11.101 9.907 -24.257 1.00 91.44 477 GLY A CA 1
ATOM 3644 C C . GLY A 1 477 ? 11.568 11.219 -23.612 1.00 91.44 477 GLY A C 1
ATOM 3645 O O . GLY A 1 477 ? 12.114 12.089 -24.293 1.00 91.44 477 GLY A O 1
ATOM 3646 N N . THR A 1 478 ? 11.430 11.393 -22.292 1.00 94.62 478 THR A N 1
ATOM 3647 C CA . THR A 1 478 ? 11.954 12.595 -21.624 1.00 94.62 478 THR A CA 1
ATOM 3648 C C . THR A 1 478 ? 13.481 12.619 -21.686 1.00 94.62 478 THR A C 1
ATOM 3650 O O . THR A 1 478 ? 14.151 11.739 -21.148 1.00 94.62 478 THR A O 1
ATOM 3653 N N . VAL A 1 479 ? 14.050 13.670 -22.279 1.00 95.38 479 VAL A N 1
ATOM 3654 C CA . VAL A 1 479 ? 15.501 13.899 -22.287 1.00 95.38 479 VAL A CA 1
ATOM 3655 C C . VAL A 1 479 ? 15.908 14.603 -20.996 1.00 95.38 479 VAL A C 1
ATOM 3657 O O . VAL A 1 479 ? 15.389 15.670 -20.657 1.00 95.38 479 VAL A O 1
ATOM 3660 N N . VAL A 1 480 ? 16.856 14.024 -20.266 1.00 96.31 480 VAL A N 1
ATOM 3661 C CA . VAL A 1 480 ? 17.288 14.494 -18.946 1.00 96.31 480 VAL A CA 1
ATOM 3662 C C . VAL A 1 480 ? 18.797 14.688 -18.887 1.00 96.31 480 VAL A C 1
ATOM 3664 O O . VAL A 1 480 ? 19.561 14.010 -19.569 1.00 96.31 480 VAL A O 1
ATOM 3667 N N . LYS A 1 481 ? 19.240 15.609 -18.029 1.00 96.12 481 LYS A N 1
ATOM 3668 C CA . LYS A 1 481 ? 20.648 15.798 -17.676 1.00 96.12 481 LYS A CA 1
ATOM 3669 C C . LYS A 1 481 ? 20.809 15.798 -16.165 1.00 96.12 481 LYS A C 1
ATOM 3671 O O . LYS A 1 481 ? 20.184 16.599 -15.466 1.00 96.12 481 LYS A O 1
ATOM 3676 N N . ASN A 1 482 ? 21.691 14.947 -15.654 1.00 94.75 482 ASN A N 1
ATOM 3677 C CA . ASN A 1 482 ? 22.050 14.966 -14.244 1.00 94.75 482 ASN A CA 1
ATOM 3678 C C . ASN A 1 482 ? 22.893 16.217 -13.938 1.00 94.75 482 ASN A C 1
ATOM 3680 O O . ASN A 1 482 ? 23.985 16.393 -14.479 1.00 94.75 482 ASN A O 1
ATOM 3684 N N . LYS A 1 483 ? 22.406 17.078 -13.037 1.00 96.00 483 LYS A N 1
ATOM 3685 C CA . LYS A 1 483 ? 23.068 18.335 -12.643 1.00 96.00 483 LYS A CA 1
ATOM 3686 C C . LYS A 1 483 ? 24.461 18.136 -12.035 1.00 96.00 483 LYS A C 1
ATOM 3688 O O . LYS A 1 483 ? 25.289 19.031 -12.139 1.00 96.00 483 LYS A O 1
ATOM 3693 N N . LYS A 1 484 ? 24.707 16.997 -11.378 1.00 93.06 484 LYS A N 1
ATOM 3694 C CA . LYS A 1 484 ? 25.971 16.698 -10.691 1.00 93.06 484 LYS A CA 1
ATOM 3695 C C . LYS A 1 484 ? 26.986 16.041 -11.621 1.00 93.06 484 LYS A C 1
ATOM 3697 O O . LYS A 1 484 ? 28.143 16.439 -11.625 1.00 93.06 484 LYS A O 1
ATOM 3702 N N . THR A 1 485 ? 26.573 15.023 -12.376 1.00 91.56 485 THR A N 1
ATOM 3703 C CA . THR A 1 485 ? 27.495 14.224 -13.206 1.00 91.56 485 THR A CA 1
ATOM 3704 C C . THR A 1 485 ? 27.585 14.703 -14.652 1.00 91.56 485 THR A C 1
ATOM 3706 O O . THR A 1 485 ? 28.447 14.235 -15.383 1.00 91.56 485 THR A O 1
ATOM 3709 N N . ASN A 1 486 ? 26.703 15.611 -15.080 1.00 92.56 486 ASN A N 1
ATOM 3710 C CA . ASN A 1 486 ? 26.519 16.043 -16.469 1.00 92.56 486 ASN A CA 1
ATOM 3711 C C . ASN A 1 486 ? 26.096 14.947 -17.460 1.00 92.56 486 ASN A C 1
ATOM 3713 O O . ASN A 1 486 ? 25.928 15.260 -18.636 1.00 92.56 486 ASN A O 1
ATOM 3717 N N . VAL A 1 487 ? 25.858 13.715 -17.000 1.00 91.88 487 VAL A N 1
ATOM 3718 C CA . VAL A 1 487 ? 25.345 12.621 -17.836 1.00 91.88 487 VAL A CA 1
ATOM 3719 C C . VAL A 1 487 ? 23.989 13.015 -18.416 1.00 91.88 487 VAL A C 1
ATOM 3721 O O . VAL A 1 487 ? 23.104 13.461 -17.678 1.00 91.88 487 VAL A O 1
ATOM 3724 N N . VAL A 1 488 ? 23.845 12.851 -19.731 1.00 94.00 488 VAL A N 1
ATOM 3725 C CA . VAL A 1 488 ? 22.602 13.066 -20.479 1.00 94.00 488 VAL A CA 1
ATOM 3726 C C . VAL A 1 488 ? 22.014 11.708 -20.847 1.00 94.00 488 VAL A C 1
ATOM 3728 O O . VAL A 1 488 ? 22.754 10.790 -21.198 1.00 94.00 488 VAL A O 1
ATOM 3731 N N . GLY A 1 489 ? 20.697 11.574 -20.768 1.00 94.56 489 GLY A N 1
ATOM 3732 C CA . GLY A 1 489 ? 20.002 10.351 -21.148 1.00 94.56 489 GLY A CA 1
ATOM 3733 C C . GLY A 1 489 ? 18.550 10.592 -21.530 1.00 94.56 489 GLY A C 1
ATOM 3734 O O . GLY A 1 489 ? 18.032 11.700 -21.386 1.00 94.56 489 GLY A O 1
ATOM 3735 N N . ILE A 1 490 ? 17.914 9.539 -22.025 1.00 95.19 490 ILE A N 1
ATOM 3736 C CA . ILE A 1 490 ? 16.507 9.485 -22.409 1.00 95.19 490 ILE A CA 1
ATOM 3737 C C . ILE A 1 490 ? 15.815 8.500 -21.468 1.00 95.19 490 ILE A C 1
ATOM 3739 O O . ILE A 1 490 ? 16.318 7.397 -21.247 1.00 95.19 490 ILE A O 1
ATOM 3743 N N . ILE A 1 491 ? 14.698 8.911 -20.874 1.00 94.88 491 ILE A N 1
ATOM 3744 C CA . ILE A 1 491 ? 13.885 8.040 -20.024 1.00 94.88 491 ILE A CA 1
ATOM 3745 C C . ILE A 1 491 ? 13.187 6.990 -20.891 1.00 94.88 491 ILE A C 1
ATOM 3747 O O . ILE A 1 491 ? 12.478 7.330 -21.830 1.00 94.88 491 ILE A O 1
ATOM 3751 N N . GLU A 1 492 ? 13.364 5.720 -20.539 1.00 91.69 492 GLU A N 1
ATOM 3752 C CA . GLU A 1 492 ? 12.807 4.557 -21.227 1.00 91.69 492 GLU A CA 1
ATOM 3753 C C . GLU A 1 492 ? 11.907 3.784 -20.258 1.00 91.69 492 GLU A C 1
ATOM 3755 O O . GLU A 1 492 ? 12.358 2.901 -19.528 1.00 91.69 492 GLU A O 1
ATOM 3760 N N . GLY A 1 493 ? 10.618 4.116 -20.221 1.00 85.94 493 GLY A N 1
ATOM 3761 C CA . GLY A 1 493 ? 9.678 3.469 -19.302 1.00 85.94 493 GLY A CA 1
ATOM 3762 C C . GLY A 1 493 ? 9.835 3.914 -17.843 1.00 85.94 493 GLY A C 1
ATOM 3763 O O . GLY A 1 493 ? 10.412 4.955 -17.531 1.00 85.94 493 GLY A O 1
ATOM 3764 N N . GLY A 1 494 ? 9.294 3.107 -16.928 1.00 83.62 494 GLY A N 1
ATOM 3765 C CA . GLY A 1 494 ? 9.173 3.472 -15.518 1.00 83.62 494 GLY A CA 1
ATOM 3766 C C . GLY A 1 494 ? 10.485 3.498 -14.726 1.00 83.62 494 GLY A C 1
ATOM 3767 O O . GLY A 1 494 ? 10.531 4.163 -13.700 1.00 83.62 494 GLY A O 1
ATOM 3768 N N . SER A 1 495 ? 11.542 2.799 -15.141 1.00 86.31 495 SER A N 1
ATOM 3769 C CA . SER A 1 495 ? 12.738 2.607 -14.293 1.00 86.31 495 SER A CA 1
ATOM 3770 C C . SER A 1 495 ? 14.059 2.486 -15.059 1.00 86.31 495 SER A C 1
ATOM 3772 O O . SER A 1 495 ? 15.080 2.107 -14.482 1.00 86.31 495 SER A O 1
ATOM 3774 N N . ARG A 1 496 ? 14.066 2.778 -16.362 1.00 90.25 496 ARG A N 1
ATOM 3775 C CA . ARG A 1 496 ? 15.249 2.648 -17.224 1.00 90.25 496 ARG A CA 1
ATOM 3776 C C . ARG A 1 496 ? 15.560 3.977 -17.904 1.00 90.25 496 ARG A C 1
ATOM 3778 O O . ARG A 1 496 ? 14.663 4.757 -18.214 1.00 90.25 496 ARG A O 1
ATOM 3785 N N . MET A 1 497 ? 16.846 4.262 -18.084 1.00 92.69 497 MET A N 1
ATOM 3786 C CA . MET A 1 497 ? 17.315 5.460 -18.775 1.00 92.69 497 MET A CA 1
ATOM 3787 C C . MET A 1 497 ? 18.470 5.086 -19.689 1.00 92.69 497 MET A C 1
ATOM 3789 O O . MET A 1 497 ? 19.522 4.652 -19.232 1.00 92.69 497 MET A O 1
ATOM 3793 N N . VAL A 1 498 ? 18.305 5.334 -20.981 1.00 94.81 498 VAL A N 1
ATOM 3794 C CA . VAL A 1 498 ? 19.373 5.133 -21.955 1.00 94.81 498 VAL A CA 1
ATOM 3795 C C . VAL A 1 498 ? 20.262 6.375 -21.980 1.00 94.81 498 VAL A C 1
ATOM 3797 O O . VAL A 1 498 ? 19.798 7.482 -22.246 1.00 94.81 498 VAL A O 1
ATOM 3800 N N . THR A 1 499 ? 21.546 6.213 -21.678 1.00 94.31 499 THR A N 1
ATOM 3801 C CA . THR A 1 499 ? 22.512 7.321 -21.598 1.00 94.31 499 THR A CA 1
ATOM 3802 C C . THR A 1 499 ? 23.167 7.614 -22.943 1.00 94.31 499 THR A C 1
ATOM 3804 O O . THR A 1 499 ? 23.336 6.726 -23.775 1.00 94.31 499 THR A O 1
ATOM 3807 N N . LEU A 1 500 ? 23.554 8.869 -23.165 1.00 92.25 500 LEU A N 1
ATOM 3808 C CA . LEU A 1 500 ? 24.251 9.305 -24.373 1.00 92.25 500 LEU A CA 1
ATOM 3809 C C . LEU A 1 500 ? 25.754 9.405 -24.088 1.00 92.25 500 LEU A C 1
ATOM 3811 O O . LEU A 1 500 ? 26.181 10.212 -23.261 1.00 92.25 500 LEU A O 1
ATOM 3815 N N . GLY A 1 501 ? 26.541 8.574 -24.768 1.00 89.62 501 GLY A N 1
ATOM 3816 C CA . GLY A 1 501 ? 28.003 8.578 -24.728 1.00 89.62 501 GLY A CA 1
ATOM 3817 C C . GLY A 1 501 ? 28.627 9.200 -25.981 1.00 89.62 501 GLY A C 1
ATOM 3818 O O . GLY A 1 501 ? 27.935 9.546 -26.936 1.00 89.62 501 GLY A O 1
ATOM 3819 N N . GLU A 1 502 ? 29.957 9.302 -26.002 1.00 87.81 502 GLU A N 1
ATOM 3820 C CA . GLU A 1 502 ? 30.709 9.906 -27.119 1.00 87.81 502 GLU A CA 1
ATOM 3821 C C . GLU A 1 502 ? 30.515 9.171 -28.453 1.00 87.81 502 GLU A C 1
ATOM 3823 O O . GLU A 1 502 ? 30.507 9.792 -29.513 1.00 87.81 502 GLU A O 1
ATOM 3828 N N . THR A 1 503 ? 30.339 7.850 -28.399 1.00 89.56 503 THR A N 1
ATOM 3829 C CA . THR A 1 503 ? 30.126 6.996 -29.575 1.00 89.56 503 THR A CA 1
ATOM 3830 C C . THR A 1 503 ? 28.651 6.721 -29.851 1.00 89.56 503 THR A C 1
ATOM 3832 O O . THR A 1 503 ? 28.338 5.983 -30.787 1.00 89.56 503 THR A O 1
ATOM 3835 N N . SER A 1 504 ? 27.727 7.274 -29.062 1.00 92.81 504 SER A N 1
ATOM 3836 C CA . SER A 1 504 ? 26.296 7.102 -29.307 1.00 92.81 504 SER A CA 1
ATOM 3837 C C . SER A 1 504 ? 25.897 7.715 -30.649 1.00 92.81 504 SER A C 1
ATOM 3839 O O . SER A 1 504 ? 26.517 8.663 -31.137 1.00 92.81 504 SER A O 1
ATOM 3841 N N . MET A 1 505 ? 24.855 7.159 -31.270 1.00 91.31 505 MET A N 1
ATOM 3842 C CA . MET A 1 505 ? 24.289 7.747 -32.483 1.00 91.31 505 MET A CA 1
ATOM 3843 C C . MET A 1 505 ? 23.884 9.207 -32.239 1.00 91.31 505 MET A C 1
ATOM 3845 O O . MET A 1 505 ? 23.355 9.557 -31.183 1.00 91.31 505 MET A O 1
ATOM 3849 N N . GLN A 1 506 ? 24.135 10.066 -33.227 1.00 85.75 506 GLN A N 1
ATOM 3850 C CA . GLN A 1 506 ? 23.786 11.480 -33.140 1.00 85.75 506 GLN A CA 1
ATOM 3851 C C . GLN A 1 506 ? 22.295 11.662 -33.428 1.00 85.75 506 GLN A C 1
ATOM 3853 O O . GLN A 1 506 ? 21.832 11.393 -34.538 1.00 85.75 506 GLN A O 1
ATOM 3858 N N . LEU A 1 507 ? 21.569 12.124 -32.412 1.00 88.69 507 LEU A N 1
ATOM 3859 C CA . LEU A 1 507 ? 20.142 12.413 -32.465 1.00 88.69 507 LEU A CA 1
ATOM 3860 C C . LEU A 1 507 ? 19.898 13.903 -32.225 1.00 88.69 507 LEU A C 1
ATOM 3862 O O . LEU A 1 507 ? 20.496 14.510 -31.336 1.00 88.69 507 LEU A O 1
ATOM 3866 N N . THR A 1 508 ? 18.966 14.471 -32.981 1.00 89.94 508 THR A N 1
ATOM 3867 C CA . THR A 1 508 ? 18.401 15.794 -32.719 1.00 89.94 508 THR A CA 1
ATOM 3868 C C . THR A 1 508 ? 17.319 15.634 -31.662 1.00 89.94 508 THR A C 1
ATOM 3870 O O . THR A 1 508 ? 16.193 15.255 -31.966 1.00 89.94 508 THR A O 1
ATOM 3873 N N . LEU A 1 509 ? 17.690 15.865 -30.405 1.00 89.44 509 LEU A N 1
ATOM 3874 C CA . LEU A 1 509 ? 16.822 15.662 -29.249 1.00 89.44 509 LEU A CA 1
ATOM 3875 C C . LEU A 1 509 ? 16.319 16.994 -28.674 1.00 89.44 509 LEU A C 1
ATOM 3877 O O . LEU A 1 509 ? 17.012 18.011 -28.788 1.00 89.44 509 LEU A O 1
ATOM 3881 N N . PRO A 1 510 ? 15.152 16.998 -28.001 1.00 91.88 510 PRO A N 1
ATOM 3882 C CA . PRO A 1 510 ? 14.724 18.122 -27.176 1.00 91.88 510 PRO A CA 1
ATOM 3883 C C . PRO A 1 510 ? 15.789 18.547 -26.157 1.00 91.88 510 PRO A C 1
ATOM 3885 O O . PRO A 1 510 ? 16.619 17.747 -25.718 1.00 91.88 510 PRO A O 1
ATOM 3888 N N . ALA A 1 511 ? 15.737 19.815 -25.737 1.00 95.31 511 ALA A N 1
ATOM 3889 C CA . ALA A 1 511 ? 16.657 20.334 -24.731 1.00 95.31 511 ALA A CA 1
ATOM 3890 C C . ALA A 1 511 ? 16.563 19.508 -23.429 1.00 95.31 511 ALA A C 1
ATOM 3892 O O . ALA A 1 511 ? 15.459 19.310 -22.910 1.00 95.31 511 ALA A O 1
ATOM 3893 N N . PRO A 1 512 ? 17.696 19.033 -22.874 1.00 96.19 512 PRO A N 1
ATOM 3894 C CA . PRO A 1 512 ? 17.671 18.125 -21.739 1.00 96.19 512 PRO A CA 1
ATOM 3895 C C . PRO A 1 512 ? 17.215 18.838 -20.466 1.00 96.19 512 PRO A C 1
ATOM 3897 O O . PRO A 1 512 ? 17.765 19.870 -20.069 1.00 96.19 512 PRO A O 1
ATOM 3900 N N . ARG A 1 513 ? 16.247 18.241 -19.771 1.00 96.56 513 ARG A N 1
ATOM 3901 C CA . ARG A 1 513 ? 15.746 18.737 -18.489 1.00 96.56 513 ARG A CA 1
ATOM 3902 C C . ARG A 1 513 ? 16.790 18.519 -17.386 1.00 96.56 513 ARG A C 1
ATOM 3904 O O . ARG A 1 513 ? 17.189 17.376 -17.148 1.00 96.56 513 ARG A O 1
ATOM 3911 N N . PRO A 1 514 ? 17.219 19.563 -16.655 1.00 96.88 514 PRO A N 1
ATOM 3912 C CA . PRO A 1 514 ? 18.224 19.403 -15.613 1.00 96.88 514 PRO A CA 1
ATOM 3913 C C . PRO A 1 514 ? 17.598 18.853 -14.317 1.00 96.88 514 PRO A C 1
ATOM 3915 O O . PRO A 1 514 ? 16.784 19.525 -13.679 1.00 96.88 514 PRO A O 1
ATOM 3918 N N . LEU A 1 515 ? 18.027 17.667 -13.877 1.00 95.56 515 LEU A N 1
ATOM 3919 C CA . LEU A 1 515 ? 17.511 16.960 -12.693 1.00 95.56 515 LEU A CA 1
ATOM 3920 C C . LEU A 1 515 ? 18.619 16.623 -11.682 1.00 95.56 515 LEU A C 1
ATOM 3922 O O . LEU A 1 515 ? 19.794 16.505 -12.032 1.00 95.56 515 LEU A O 1
ATOM 3926 N N . THR A 1 516 ? 18.262 16.500 -10.402 1.00 94.00 516 THR A N 1
ATOM 3927 C CA . THR A 1 516 ? 19.203 16.067 -9.352 1.00 94.00 516 THR A CA 1
ATOM 3928 C C . THR A 1 516 ? 19.427 14.552 -9.394 1.00 94.00 516 THR A C 1
ATOM 3930 O O . THR A 1 516 ? 18.591 13.812 -9.907 1.00 94.00 516 THR A O 1
ATOM 3933 N N . SER A 1 517 ? 20.520 14.058 -8.796 1.00 90.12 517 SER A N 1
ATOM 3934 C CA . SER A 1 517 ? 20.736 12.607 -8.671 1.00 90.12 517 SER A CA 1
ATOM 3935 C C . SER A 1 517 ? 19.615 11.902 -7.900 1.00 90.12 517 SER A C 1
ATOM 3937 O O . SER A 1 517 ? 19.281 10.775 -8.236 1.00 90.12 517 SER A O 1
ATOM 3939 N N . LEU A 1 518 ? 19.001 12.562 -6.909 1.00 87.25 518 LEU A N 1
ATOM 3940 C CA . LEU A 1 518 ? 17.879 11.993 -6.153 1.00 87.25 518 LEU A CA 1
ATOM 3941 C C . LEU A 1 518 ? 16.629 11.826 -7.028 1.00 87.25 518 LEU A C 1
ATOM 3943 O O . LEU A 1 518 ? 15.936 10.823 -6.923 1.00 87.25 518 LEU A O 1
ATOM 3947 N N . GLN A 1 519 ? 16.365 12.777 -7.926 1.00 90.06 519 GLN A N 1
ATOM 3948 C CA . GLN A 1 519 ? 15.259 12.683 -8.885 1.00 90.06 519 GLN A CA 1
ATOM 3949 C C . GLN A 1 519 ? 15.464 11.563 -9.917 1.00 90.06 519 GLN A C 1
ATOM 3951 O O . GLN A 1 519 ? 14.492 11.059 -10.466 1.00 90.06 519 GLN A O 1
ATOM 3956 N N . LEU A 1 520 ? 16.712 11.156 -10.163 1.00 90.31 520 LEU A N 1
ATOM 3957 C CA . LEU A 1 520 ? 17.066 10.105 -11.119 1.00 90.31 520 LEU A CA 1
ATOM 3958 C C . LEU A 1 520 ? 17.373 8.748 -10.465 1.00 90.31 520 LEU A C 1
ATOM 3960 O O . LEU A 1 520 ? 17.681 7.799 -11.174 1.00 90.31 520 LEU A O 1
ATOM 3964 N N . VAL A 1 521 ? 17.261 8.624 -9.137 1.00 87.38 521 VAL A N 1
ATOM 3965 C CA . VAL A 1 521 ? 17.668 7.419 -8.381 1.00 87.38 521 VAL A CA 1
ATOM 3966 C C . VAL A 1 521 ? 16.915 6.142 -8.784 1.00 87.38 521 VAL A C 1
ATOM 3968 O O . VAL A 1 521 ? 17.355 5.040 -8.478 1.00 87.38 521 VAL A O 1
ATOM 3971 N N . GLY A 1 522 ? 15.767 6.285 -9.448 1.00 84.56 522 GLY A N 1
ATOM 3972 C CA . GLY A 1 522 ? 14.967 5.180 -9.972 1.00 84.56 522 GLY A CA 1
ATOM 3973 C C . GLY A 1 522 ? 15.397 4.640 -11.330 1.00 84.56 522 GLY A C 1
ATOM 3974 O O . GLY A 1 522 ? 14.919 3.585 -11.728 1.00 84.56 522 GLY A O 1
ATOM 3975 N N . TYR A 1 523 ? 16.280 5.346 -12.034 1.00 88.88 523 TYR A N 1
ATOM 3976 C CA . TYR A 1 523 ? 16.645 5.069 -13.420 1.00 88.88 523 TYR A CA 1
ATOM 3977 C C . TYR A 1 523 ? 18.084 4.557 -13.494 1.00 88.88 523 TYR A C 1
ATOM 3979 O O . TYR A 1 523 ? 18.985 5.239 -13.980 1.00 88.88 523 TYR A O 1
ATOM 3987 N N . ASN A 1 524 ? 18.298 3.364 -12.934 1.00 72.12 524 ASN A N 1
ATOM 3988 C CA . ASN A 1 524 ? 19.632 2.793 -12.711 1.00 72.12 524 ASN A CA 1
ATOM 3989 C C . ASN A 1 524 ? 20.108 1.857 -13.831 1.00 72.12 524 ASN A C 1
ATOM 3991 O O . ASN A 1 524 ? 21.283 1.496 -13.853 1.00 72.12 524 ASN A O 1
ATOM 3995 N N . ASP A 1 525 ? 19.221 1.454 -14.745 1.00 64.69 525 ASP A N 1
ATOM 3996 C CA . ASP A 1 525 ? 19.603 0.700 -15.940 1.00 64.69 525 ASP A CA 1
ATOM 3997 C C . ASP A 1 525 ? 20.148 1.667 -16.995 1.00 64.69 525 ASP A C 1
ATOM 3999 O O . ASP A 1 525 ? 19.392 2.237 -17.782 1.00 64.69 525 ASP A O 1
ATOM 4003 N N . LEU A 1 526 ? 21.460 1.907 -16.915 1.00 69.56 526 LEU A N 1
ATOM 4004 C CA . LEU A 1 526 ? 22.210 2.881 -17.709 1.00 69.56 526 LEU A CA 1
ATOM 4005 C C . LEU A 1 526 ? 22.810 2.242 -18.966 1.00 69.56 526 LEU A C 1
ATOM 4007 O O . LEU A 1 526 ? 24.021 2.314 -19.191 1.00 69.56 526 LEU A O 1
ATOM 4011 N N . GLU A 1 527 ? 21.986 1.605 -19.798 1.00 88.31 527 GLU A N 1
ATOM 4012 C CA . GLU A 1 527 ? 22.441 1.213 -21.135 1.00 88.31 527 GLU A CA 1
ATOM 4013 C C . GLU A 1 527 ? 22.915 2.470 -21.886 1.00 88.31 527 GLU A C 1
ATOM 4015 O O . GLU A 1 527 ? 22.230 3.492 -21.916 1.00 88.31 527 GLU A O 1
ATOM 4020 N N . VAL A 1 528 ? 24.108 2.426 -22.476 1.00 91.94 528 VAL A N 1
ATOM 4021 C CA . VAL A 1 528 ? 24.581 3.502 -23.355 1.00 91.94 528 VAL A CA 1
ATOM 4022 C C . VAL A 1 528 ? 23.940 3.307 -24.723 1.00 91.94 528 VAL A C 1
ATOM 4024 O O . VAL A 1 528 ? 24.018 2.213 -25.286 1.00 91.94 528 VAL A O 1
ATOM 4027 N N . LEU A 1 529 ? 23.332 4.359 -25.274 1.00 93.94 529 LEU A N 1
ATOM 4028 C CA . LEU A 1 529 ? 22.730 4.332 -26.602 1.00 93.94 529 LEU A CA 1
ATOM 4029 C C . LEU A 1 529 ? 23.769 3.873 -27.627 1.00 93.94 529 LEU A C 1
ATOM 4031 O O . LEU A 1 529 ? 24.841 4.475 -27.744 1.00 93.94 529 LEU A O 1
ATOM 4035 N N . GLY A 1 530 ? 23.442 2.824 -28.381 1.00 93.69 530 GLY A N 1
ATOM 4036 C CA . GLY A 1 530 ? 24.328 2.288 -29.404 1.00 93.69 530 GLY A CA 1
ATOM 4037 C C . GLY A 1 530 ? 24.686 3.308 -30.491 1.00 93.69 530 GLY A C 1
ATOM 4038 O O . GLY A 1 530 ? 24.029 4.328 -30.688 1.00 93.69 530 GLY A O 1
ATOM 4039 N N . SER A 1 531 ? 25.735 3.014 -31.252 1.00 94.38 531 SER A N 1
ATOM 4040 C CA . SER A 1 531 ? 26.240 3.914 -32.297 1.00 94.38 531 SER A CA 1
ATOM 4041 C C . SER A 1 531 ? 25.407 3.931 -33.580 1.00 94.38 531 SER A C 1
ATOM 4043 O O . SER A 1 531 ? 25.543 4.851 -34.382 1.00 94.38 531 SER A O 1
ATOM 4045 N N . PHE A 1 532 ? 24.591 2.896 -33.802 1.00 94.81 532 PHE A N 1
ATOM 4046 C CA . PHE A 1 532 ? 24.013 2.621 -35.120 1.00 94.81 532 PHE A CA 1
ATOM 4047 C C . PHE A 1 532 ? 22.563 2.163 -35.089 1.00 94.81 532 PHE A C 1
ATOM 4049 O O . PHE A 1 532 ? 21.782 2.586 -35.932 1.00 94.81 532 PHE A O 1
ATOM 4056 N N . LYS A 1 533 ? 22.216 1.246 -34.181 1.00 95.12 533 LYS A N 1
ATOM 4057 C CA . LYS A 1 533 ? 20.989 0.455 -34.289 1.00 95.12 533 LYS A CA 1
ATOM 4058 C C . LYS A 1 533 ? 20.062 0.706 -33.118 1.00 95.12 533 LYS A C 1
ATOM 4060 O O . LYS A 1 533 ? 20.492 0.625 -31.968 1.00 95.12 533 LYS A O 1
ATOM 4065 N N . VAL A 1 534 ? 18.789 0.902 -33.429 1.00 95.94 534 VAL A N 1
ATOM 4066 C CA . VAL A 1 534 ? 17.701 0.911 -32.449 1.00 95.94 534 VAL A CA 1
ATOM 4067 C C . VAL A 1 534 ? 16.681 -0.152 -32.812 1.00 95.94 534 VAL A C 1
ATOM 4069 O O . VAL A 1 534 ? 16.574 -0.550 -33.975 1.00 95.94 534 VAL A O 1
ATOM 4072 N N . LYS A 1 535 ? 15.952 -0.632 -31.811 1.00 95.12 535 LYS A N 1
ATOM 4073 C CA . LYS A 1 535 ? 14.788 -1.486 -32.000 1.00 95.12 535 LYS A CA 1
ATOM 4074 C C . LYS A 1 535 ? 13.546 -0.703 -31.587 1.00 95.12 535 LYS A C 1
ATOM 4076 O O . LYS A 1 535 ? 13.425 -0.362 -30.414 1.00 95.12 535 LYS A O 1
ATOM 4081 N N . CYS A 1 536 ? 12.666 -0.451 -32.548 1.00 92.25 536 CYS A N 1
ATOM 4082 C CA . CYS A 1 536 ? 11.418 0.290 -32.392 1.00 92.25 536 CYS A CA 1
ATOM 4083 C C . CYS A 1 536 ? 10.262 -0.607 -32.823 1.00 92.25 536 CYS A C 1
ATOM 4085 O O . CYS A 1 536 ? 10.311 -1.155 -33.918 1.00 92.25 536 CYS A O 1
ATOM 4087 N N . ASP A 1 537 ? 9.270 -0.794 -31.952 1.00 87.50 537 ASP A N 1
ATOM 4088 C CA . ASP A 1 537 ? 8.094 -1.648 -32.205 1.00 87.50 537 ASP A CA 1
ATOM 4089 C C . ASP A 1 537 ? 8.436 -3.050 -32.759 1.00 87.50 537 ASP A C 1
ATOM 4091 O O . ASP A 1 537 ? 7.834 -3.570 -33.690 1.00 87.50 537 ASP A O 1
ATOM 4095 N N . GLY A 1 538 ? 9.496 -3.666 -32.225 1.00 87.00 538 GLY A N 1
ATOM 4096 C CA . GLY A 1 538 ? 9.942 -4.987 -32.680 1.00 87.00 538 GLY A CA 1
ATOM 4097 C C . GLY A 1 538 ? 10.927 -4.978 -33.857 1.00 87.00 538 GLY A C 1
ATOM 4098 O O . GLY A 1 538 ? 11.712 -5.924 -33.973 1.00 87.00 538 GLY A O 1
ATOM 4099 N N . ASP A 1 539 ? 10.975 -3.907 -34.645 1.00 90.81 539 ASP A N 1
ATOM 4100 C CA . ASP A 1 539 ? 11.802 -3.798 -35.847 1.00 90.81 539 ASP A CA 1
ATOM 4101 C C . ASP A 1 539 ? 13.153 -3.127 -35.585 1.00 90.81 539 ASP A C 1
ATOM 4103 O O . ASP A 1 539 ? 13.286 -2.236 -34.747 1.00 90.81 539 ASP A O 1
ATOM 4107 N N . ILE A 1 540 ? 14.189 -3.570 -36.306 1.00 94.44 540 ILE A N 1
ATOM 4108 C CA . ILE A 1 540 ? 15.543 -3.011 -36.209 1.00 94.44 540 ILE A CA 1
ATOM 4109 C C . ILE A 1 540 ? 15.731 -1.938 -37.278 1.00 94.44 540 ILE A C 1
ATOM 4111 O O . ILE A 1 540 ? 15.604 -2.209 -38.473 1.00 94.44 540 ILE A O 1
ATOM 4115 N N . PHE A 1 541 ? 16.146 -0.754 -36.839 1.00 95.12 541 PHE A N 1
ATOM 4116 C CA . PHE A 1 541 ? 16.465 0.380 -37.697 1.00 95.12 541 PHE A CA 1
ATOM 4117 C C . PHE A 1 541 ? 17.934 0.766 -37.555 1.00 95.12 541 PHE A C 1
ATOM 4119 O O . PHE A 1 541 ? 18.517 0.661 -36.472 1.00 95.12 541 PHE A O 1
ATOM 4126 N N . LEU A 1 542 ? 18.526 1.241 -38.650 1.00 94.62 542 LEU A N 1
ATOM 4127 C CA . LEU A 1 542 ? 19.759 2.020 -38.598 1.00 94.62 542 LEU A CA 1
ATOM 4128 C C . LEU A 1 542 ? 19.416 3.492 -38.436 1.00 94.62 542 LEU A C 1
ATOM 4130 O O . LEU A 1 542 ? 18.506 3.992 -39.093 1.00 94.62 542 LEU A O 1
ATOM 4134 N N . VAL A 1 543 ? 20.180 4.188 -37.606 1.00 93.50 543 VAL A N 1
ATOM 4135 C CA . VAL A 1 543 ? 19.995 5.612 -37.362 1.00 93.50 543 VAL A CA 1
ATOM 4136 C C . VAL A 1 543 ? 21.120 6.404 -37.997 1.00 93.50 543 VAL A C 1
ATOM 4138 O O . VAL A 1 543 ? 22.298 6.189 -37.712 1.00 93.50 543 VAL A O 1
ATOM 4141 N N . SER A 1 544 ? 20.750 7.340 -38.862 1.00 90.62 544 SER A N 1
ATOM 4142 C CA . SER A 1 544 ? 21.661 8.323 -39.439 1.00 90.62 544 SER A CA 1
ATOM 4143 C C . SER A 1 544 ? 20.911 9.627 -39.649 1.00 90.62 544 SER A C 1
ATOM 4145 O O . SER A 1 544 ? 19.717 9.602 -39.922 1.00 90.62 544 SER A O 1
ATOM 4147 N N . ASP A 1 545 ? 21.595 10.759 -39.483 1.00 86.25 545 ASP A N 1
ATOM 4148 C CA . ASP A 1 545 ? 20.994 12.091 -39.654 1.00 86.25 545 ASP A CA 1
ATOM 4149 C C . ASP A 1 545 ? 19.709 12.301 -38.822 1.00 86.25 545 ASP A C 1
ATOM 4151 O O . ASP A 1 545 ? 18.749 12.923 -39.261 1.00 86.25 545 ASP A O 1
ATOM 4155 N N . SER A 1 546 ? 19.667 11.744 -37.602 1.00 88.25 546 SER A N 1
ATOM 4156 C CA . SER A 1 546 ? 18.474 11.737 -36.732 1.00 88.25 546 SER A CA 1
ATOM 4157 C C . SER A 1 546 ? 17.226 11.080 -37.347 1.00 88.25 546 SER A C 1
ATOM 4159 O O . SER A 1 546 ? 16.105 11.411 -36.953 1.00 88.25 546 SER A O 1
ATOM 4161 N N . GLN A 1 547 ? 17.401 10.149 -38.292 1.00 91.19 547 GLN A N 1
ATOM 4162 C CA . GLN A 1 547 ? 16.306 9.419 -38.924 1.00 91.19 547 GLN A CA 1
ATOM 4163 C C . GLN A 1 547 ? 16.391 7.901 -38.730 1.00 91.19 547 GLN A C 1
ATOM 4165 O O . GLN A 1 547 ? 17.479 7.324 -38.741 1.00 91.19 547 GLN A O 1
ATOM 4170 N N . LEU A 1 548 ? 15.231 7.247 -38.609 1.00 93.25 548 LEU A N 1
ATOM 4171 C CA . LEU A 1 548 ? 15.081 5.791 -38.618 1.00 93.25 548 LEU A CA 1
ATOM 4172 C C . LEU A 1 548 ? 15.070 5.279 -40.059 1.00 93.25 548 LEU A C 1
ATOM 4174 O O . LEU A 1 548 ? 14.142 5.546 -40.821 1.00 93.25 548 LEU A O 1
ATOM 4178 N N . HIS A 1 549 ? 16.077 4.497 -40.426 1.00 93.12 549 HIS A N 1
ATOM 4179 C CA . HIS A 1 549 ? 16.157 3.840 -41.722 1.00 93.12 549 HIS A CA 1
ATOM 4180 C C . HIS A 1 549 ? 15.889 2.348 -41.591 1.00 93.12 549 HIS A C 1
ATOM 4182 O O . HIS A 1 549 ? 16.536 1.657 -40.797 1.00 93.12 549 HIS A O 1
ATOM 4188 N N . SER A 1 550 ? 14.970 1.832 -42.406 1.00 93.75 550 SER A N 1
ATOM 4189 C CA . SER A 1 550 ? 14.755 0.387 -42.485 1.00 93.75 550 SER A CA 1
ATOM 4190 C C . SER A 1 550 ? 16.023 -0.309 -42.985 1.00 93.75 550 SER A C 1
ATOM 4192 O O . SER A 1 550 ? 16.776 0.235 -43.796 1.00 93.75 550 SER A O 1
ATOM 4194 N N . ILE A 1 551 ? 16.281 -1.523 -42.506 1.00 92.44 551 ILE A N 1
ATOM 4195 C CA . ILE A 1 551 ? 17.426 -2.324 -42.940 1.00 92.44 551 ILE A CA 1
ATOM 4196 C C . ILE A 1 551 ? 17.075 -3.817 -42.877 1.00 92.44 551 ILE A C 1
ATOM 4198 O O . ILE A 1 551 ? 16.517 -4.270 -41.877 1.00 92.44 551 ILE A O 1
ATOM 4202 N N . PRO A 1 552 ? 17.409 -4.623 -43.904 1.00 89.94 552 PRO A N 1
ATOM 4203 C CA . PRO A 1 552 ? 17.254 -6.071 -43.816 1.00 89.94 552 PRO A CA 1
ATOM 4204 C C . PRO A 1 552 ? 18.069 -6.661 -42.657 1.00 89.94 552 PRO A C 1
ATOM 4206 O O . PRO A 1 552 ? 19.240 -6.324 -42.476 1.00 89.94 552 PRO A O 1
ATOM 4209 N N . VAL A 1 553 ? 17.489 -7.605 -41.909 1.00 85.06 553 VAL A N 1
ATOM 4210 C CA . VAL A 1 553 ? 18.122 -8.213 -40.719 1.00 85.06 553 VAL A CA 1
ATOM 4211 C C . VAL A 1 553 ? 19.502 -8.808 -41.022 1.00 85.06 553 VAL A C 1
ATOM 4213 O O . VAL A 1 553 ? 20.412 -8.685 -40.206 1.00 85.06 553 VAL A O 1
ATOM 4216 N N . ALA A 1 554 ? 19.682 -9.427 -42.194 1.00 86.00 554 ALA A N 1
ATOM 4217 C CA . ALA A 1 554 ? 20.976 -9.959 -42.622 1.00 86.00 554 ALA A CA 1
ATOM 4218 C C . ALA A 1 554 ? 22.029 -8.847 -42.757 1.00 86.00 554 ALA A C 1
ATOM 4220 O O . ALA A 1 554 ? 23.126 -8.967 -42.224 1.00 86.00 554 ALA A O 1
ATOM 4221 N N . THR A 1 555 ? 21.668 -7.726 -43.383 1.00 89.44 555 THR A N 1
ATOM 4222 C CA . THR A 1 555 ? 22.554 -6.571 -43.570 1.00 89.44 555 THR A CA 1
ATOM 4223 C C . THR A 1 555 ? 22.820 -5.824 -42.264 1.00 89.44 555 THR A C 1
ATOM 4225 O O . THR A 1 555 ? 23.924 -5.334 -42.049 1.00 89.44 555 THR A O 1
ATOM 4228 N N . ALA A 1 556 ? 21.856 -5.780 -41.340 1.00 91.38 556 ALA A N 1
ATOM 4229 C CA . ALA A 1 556 ? 22.036 -5.156 -40.027 1.00 91.38 556 ALA A CA 1
ATOM 4230 C C . ALA A 1 556 ? 23.145 -5.822 -39.183 1.00 91.38 556 ALA A C 1
ATOM 4232 O O . ALA A 1 556 ? 23.671 -5.197 -38.257 1.00 91.38 556 ALA A O 1
ATOM 4233 N N . ARG A 1 557 ? 23.520 -7.074 -39.499 1.00 91.25 557 ARG A N 1
ATOM 4234 C CA . ARG A 1 557 ? 24.640 -7.798 -38.867 1.00 91.25 557 ARG A CA 1
ATOM 4235 C C . ARG A 1 557 ? 26.009 -7.283 -39.302 1.00 91.25 557 ARG A C 1
ATOM 4237 O O . ARG A 1 557 ? 26.967 -7.454 -38.555 1.00 91.25 557 ARG A O 1
ATOM 4244 N N . GLU A 1 558 ? 26.097 -6.637 -40.464 1.00 92.50 558 GLU A N 1
ATOM 4245 C CA . GLU A 1 558 ? 27.344 -6.032 -40.939 1.00 92.50 558 GLU A CA 1
ATOM 4246 C C . GLU A 1 558 ? 27.703 -4.769 -40.149 1.00 92.50 558 GLU A C 1
ATOM 4248 O O . GLU A 1 558 ? 28.870 -4.398 -40.081 1.00 92.50 558 GLU A O 1
ATOM 4253 N N . TYR A 1 559 ? 26.725 -4.131 -39.501 1.00 94.69 559 TYR A N 1
ATOM 4254 C CA . TYR A 1 559 ? 26.945 -2.993 -38.610 1.00 94.69 559 TYR A CA 1
ATOM 4255 C C . TYR A 1 559 ? 27.170 -3.477 -37.171 1.00 94.69 559 TYR A C 1
ATOM 4257 O O . TYR A 1 559 ? 26.458 -4.378 -36.711 1.00 94.69 559 TYR A O 1
ATOM 4265 N N . PRO A 1 560 ? 28.115 -2.889 -36.418 1.00 91.94 560 PRO A N 1
ATOM 4266 C CA . PRO A 1 560 ? 28.492 -3.391 -35.102 1.00 91.94 560 PRO A CA 1
ATOM 4267 C C . PRO A 1 560 ? 27.445 -3.045 -34.028 1.00 91.94 560 PRO A C 1
ATOM 4269 O O . PRO A 1 560 ? 26.528 -2.251 -34.243 1.00 91.94 560 PRO A O 1
ATOM 4272 N N . GLY A 1 561 ? 27.587 -3.661 -32.852 1.00 89.88 561 GLY A N 1
ATOM 4273 C CA . GLY A 1 561 ? 26.745 -3.404 -31.678 1.00 89.88 561 GLY A CA 1
ATOM 4274 C C . GLY A 1 561 ? 25.402 -4.141 -31.680 1.00 89.88 561 GLY A C 1
ATOM 4275 O O . GLY A 1 561 ? 24.987 -4.734 -32.677 1.00 89.88 561 GLY A O 1
ATOM 4276 N N . ARG A 1 562 ? 24.714 -4.129 -30.536 1.00 90.75 562 ARG A N 1
ATOM 4277 C CA . ARG A 1 562 ? 23.315 -4.577 -30.427 1.00 90.75 562 ARG A CA 1
ATOM 4278 C C . ARG A 1 562 ? 22.380 -3.415 -30.770 1.00 90.75 562 ARG A C 1
ATOM 4280 O O . ARG A 1 562 ? 22.799 -2.263 -30.736 1.00 90.75 562 ARG A O 1
ATOM 4287 N N . ALA A 1 563 ? 21.144 -3.727 -31.150 1.00 93.62 563 ALA A N 1
ATOM 4288 C CA . ALA A 1 563 ? 20.118 -2.704 -31.301 1.00 93.62 563 ALA A CA 1
ATOM 4289 C C . ALA A 1 563 ? 19.618 -2.297 -29.909 1.00 93.62 563 ALA A C 1
ATOM 4291 O O . ALA A 1 563 ? 19.130 -3.162 -29.179 1.00 93.62 563 ALA A O 1
ATOM 4292 N N . THR A 1 564 ? 19.749 -1.019 -29.551 1.00 94.62 564 THR A N 1
ATOM 4293 C CA . THR A 1 564 ? 19.194 -0.491 -28.296 1.00 94.62 564 THR A CA 1
ATOM 4294 C C . THR A 1 564 ? 17.674 -0.490 -28.399 1.00 94.62 564 THR A C 1
ATOM 4296 O O . THR A 1 564 ? 17.117 0.059 -29.349 1.00 94.62 564 THR A O 1
ATOM 4299 N N . VAL A 1 565 ? 16.995 -1.145 -27.459 1.00 93.25 565 VAL A N 1
ATOM 4300 C CA . VAL A 1 565 ? 15.527 -1.221 -27.452 1.00 93.25 565 VAL A CA 1
ATOM 4301 C C . VAL A 1 565 ? 14.961 0.081 -26.910 1.00 93.25 565 VAL A C 1
ATOM 4303 O O . VAL A 1 565 ? 15.317 0.458 -25.789 1.00 93.25 565 VAL A O 1
ATOM 4306 N N . LEU A 1 566 ? 14.093 0.721 -27.694 1.00 92.75 566 LEU A N 1
ATOM 4307 C CA . LEU A 1 566 ? 13.454 1.989 -27.360 1.00 92.75 566 LEU A CA 1
ATOM 4308 C C . LEU A 1 566 ? 11.937 1.824 -27.214 1.00 92.75 566 LEU A C 1
ATOM 4310 O O . LEU A 1 566 ? 11.330 0.994 -27.898 1.00 92.75 566 LEU A O 1
ATOM 4314 N N . SER A 1 567 ? 11.332 2.611 -26.325 1.00 91.06 567 SER A N 1
ATOM 4315 C CA . SER A 1 567 ? 9.879 2.703 -26.190 1.00 91.06 567 SER A CA 1
ATOM 4316 C C . SER A 1 567 ? 9.256 3.367 -27.428 1.00 91.06 567 SER A C 1
ATOM 4318 O O . SER A 1 567 ? 9.940 4.121 -28.132 1.00 91.06 567 SER A O 1
ATOM 4320 N N . PRO A 1 568 ? 7.964 3.123 -27.717 1.00 89.31 568 PRO A N 1
ATOM 4321 C CA . PRO A 1 568 ? 7.273 3.781 -28.825 1.00 89.31 568 PRO A CA 1
ATOM 4322 C C . PRO A 1 568 ? 7.383 5.311 -28.768 1.00 89.31 568 PRO A C 1
ATOM 4324 O O . PRO A 1 568 ? 7.652 5.947 -29.784 1.00 89.31 568 PRO A O 1
ATOM 4327 N N . GLU A 1 569 ? 7.262 5.899 -27.578 1.00 88.69 569 GLU A N 1
ATOM 4328 C CA . GLU A 1 569 ? 7.341 7.346 -27.353 1.00 88.69 569 GLU A CA 1
ATOM 4329 C C . GLU A 1 569 ? 8.723 7.893 -27.713 1.00 88.69 569 GLU A C 1
ATOM 4331 O O . GLU A 1 569 ? 8.828 8.920 -28.385 1.00 88.69 569 GLU A O 1
ATOM 4336 N N . THR A 1 570 ? 9.792 7.188 -27.334 1.00 90.69 570 THR A N 1
ATOM 4337 C CA . THR A 1 570 ? 11.150 7.579 -27.720 1.00 90.69 570 THR A CA 1
ATOM 4338 C C . THR A 1 570 ? 11.388 7.392 -29.214 1.00 90.69 570 THR A C 1
ATOM 4340 O O . THR A 1 570 ? 12.026 8.236 -29.843 1.00 90.69 570 THR A O 1
ATOM 4343 N N . CYS A 1 571 ? 10.861 6.326 -29.818 1.00 91.81 571 CYS A N 1
ATOM 4344 C CA . CYS A 1 571 ? 10.970 6.109 -31.261 1.00 91.81 571 CYS A CA 1
ATOM 4345 C C . CYS A 1 571 ? 10.325 7.242 -32.067 1.00 91.81 571 CYS A C 1
ATOM 4347 O O . CYS A 1 571 ? 10.870 7.628 -33.099 1.00 91.81 571 CYS A O 1
ATOM 4349 N N . LEU A 1 572 ? 9.230 7.831 -31.575 1.00 89.25 572 LEU A N 1
ATOM 4350 C CA . LEU A 1 572 ? 8.582 8.988 -32.201 1.00 89.25 572 LEU A CA 1
ATOM 4351 C C . LEU A 1 572 ? 9.442 10.264 -32.178 1.00 89.25 572 LEU A C 1
ATOM 4353 O O . LEU A 1 572 ? 9.194 11.172 -32.971 1.00 89.25 572 LEU A O 1
ATOM 4357 N N . LEU A 1 573 ? 10.474 10.338 -31.328 1.00 88.44 573 LEU A N 1
ATOM 4358 C CA . LEU A 1 573 ? 11.442 11.442 -31.348 1.00 88.44 573 LEU A CA 1
ATOM 4359 C C . LEU A 1 573 ? 12.407 11.360 -32.539 1.00 88.44 573 LEU A C 1
ATOM 4361 O O . LEU A 1 573 ? 13.078 12.344 -32.849 1.00 88.44 573 LEU A O 1
ATOM 4365 N N . ILE A 1 574 ? 12.500 10.203 -33.201 1.00 91.81 574 ILE A N 1
ATOM 4366 C CA . ILE A 1 574 ? 13.410 9.963 -34.321 1.00 91.81 574 ILE A CA 1
ATOM 4367 C C . ILE A 1 574 ? 12.579 9.880 -35.604 1.00 91.81 574 ILE A C 1
ATOM 4369 O O . ILE A 1 574 ? 11.721 9.015 -35.762 1.00 91.81 574 ILE A O 1
ATOM 4373 N N . SER A 1 575 ? 12.831 10.784 -36.551 1.00 90.88 575 SER A N 1
ATOM 4374 C CA . SER A 1 575 ? 11.995 10.889 -37.754 1.00 90.88 575 SER A CA 1
ATOM 4375 C C . SER A 1 575 ? 12.134 9.650 -38.652 1.00 90.88 575 SER A C 1
ATOM 4377 O O . SER A 1 575 ? 13.256 9.227 -38.923 1.00 90.88 575 SER A O 1
ATOM 4379 N N . PRO A 1 576 ? 11.052 9.058 -39.181 1.00 90.88 576 PRO A N 1
ATOM 4380 C CA . PRO A 1 576 ? 11.176 7.950 -40.120 1.00 90.88 576 PRO A CA 1
ATOM 4381 C C . PRO A 1 576 ? 11.786 8.418 -41.446 1.00 90.88 576 PRO A C 1
ATOM 4383 O O . PRO A 1 576 ? 11.472 9.496 -41.952 1.00 90.88 576 PRO A O 1
ATOM 4386 N N . SER A 1 577 ? 12.636 7.584 -42.044 1.00 89.31 577 SER A N 1
ATOM 4387 C CA . SER A 1 577 ? 13.181 7.807 -43.380 1.00 89.31 577 SER A CA 1
ATOM 4388 C C . SER A 1 577 ? 12.561 6.842 -44.389 1.00 89.31 577 SER A C 1
ATOM 4390 O O . SER A 1 577 ? 12.507 5.638 -44.130 1.00 89.31 577 SER A O 1
ATOM 4392 N N . PRO A 1 578 ? 12.194 7.303 -45.598 1.00 87.06 578 PRO A N 1
ATOM 4393 C CA . PRO A 1 578 ? 11.775 6.402 -46.670 1.00 87.06 578 PRO A CA 1
ATOM 4394 C C . PRO A 1 578 ? 12.952 5.604 -47.260 1.00 87.06 578 PRO A C 1
ATOM 4396 O O . PRO A 1 578 ? 12.748 4.697 -48.064 1.00 87.06 578 PRO A O 1
ATOM 4399 N N . LYS A 1 579 ? 14.200 5.949 -46.910 1.00 87.31 579 LYS A N 1
ATOM 4400 C CA . LYS A 1 579 ? 15.398 5.287 -47.436 1.00 87.31 579 LYS A CA 1
ATOM 4401 C C . LYS A 1 579 ? 15.723 4.034 -46.634 1.00 87.31 579 LYS A C 1
ATOM 4403 O O . LYS A 1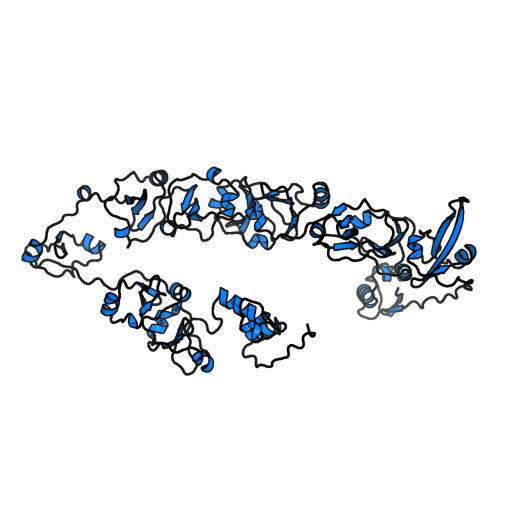 579 ? 16.016 4.127 -45.444 1.00 87.31 579 LYS A O 1
ATOM 4408 N N . GLN A 1 580 ? 15.784 2.900 -47.322 1.00 89.69 580 GLN A N 1
ATOM 4409 C CA . GLN A 1 580 ? 16.343 1.663 -46.785 1.00 89.69 580 GLN A CA 1
ATOM 4410 C C . GLN A 1 580 ? 17.878 1.711 -46.821 1.00 89.69 580 GLN A C 1
ATOM 4412 O O . GLN A 1 580 ? 18.462 2.205 -47.787 1.00 89.69 580 GLN A O 1
ATOM 4417 N N . PHE A 1 581 ? 18.532 1.220 -45.770 1.00 91.44 581 PHE A N 1
ATOM 4418 C CA . PHE A 1 581 ? 19.983 1.062 -45.716 1.00 91.44 581 PHE A CA 1
ATOM 4419 C C . PHE A 1 581 ? 20.437 -0.268 -46.316 1.00 91.44 581 PHE A C 1
ATOM 4421 O O . PHE A 1 581 ? 19.768 -1.296 -46.203 1.00 91.44 581 PHE A O 1
ATOM 4428 N N . SER A 1 582 ? 21.635 -0.245 -46.893 1.00 90.25 582 SER A N 1
ATOM 4429 C CA . SER A 1 582 ? 22.369 -1.432 -47.331 1.00 90.25 582 SER A CA 1
ATOM 4430 C C . SER A 1 582 ? 23.736 -1.510 -46.637 1.00 90.25 582 SER A C 1
ATOM 4432 O O . SER A 1 582 ? 24.043 -0.716 -45.747 1.00 90.25 582 SER A O 1
ATOM 4434 N N . GLN A 1 583 ? 24.593 -2.444 -47.054 1.00 91.31 583 GLN A N 1
ATOM 4435 C CA . GLN A 1 583 ? 26.006 -2.460 -46.655 1.00 91.31 583 GLN A CA 1
ATOM 4436 C C . GLN A 1 583 ? 26.827 -1.323 -47.295 1.00 91.31 583 GLN A C 1
ATOM 4438 O O . GLN A 1 583 ? 28.003 -1.171 -46.984 1.00 91.31 583 GLN A O 1
ATOM 4443 N N . TYR A 1 584 ? 26.242 -0.535 -48.202 1.00 93.69 584 TYR A N 1
ATOM 4444 C CA . TYR A 1 584 ? 26.912 0.563 -48.893 1.00 93.69 584 TYR A CA 1
ATOM 4445 C C . TYR A 1 584 ? 26.505 1.917 -48.316 1.00 93.69 584 TYR A C 1
ATOM 4447 O O . TYR A 1 584 ? 25.328 2.282 -48.340 1.00 93.69 584 TYR A O 1
ATOM 4455 N N . ILE A 1 585 ? 27.492 2.688 -47.861 1.00 95.12 585 ILE A N 1
ATOM 4456 C CA . ILE A 1 585 ? 27.296 4.021 -47.273 1.00 95.12 585 ILE A CA 1
ATOM 4457 C C . ILE A 1 585 ? 28.204 5.053 -47.928 1.00 95.12 585 ILE A C 1
ATOM 4459 O O . ILE A 1 585 ? 29.261 4.731 -48.473 1.00 95.12 585 ILE A O 1
ATOM 4463 N N . GLY A 1 586 ? 27.791 6.312 -47.869 1.00 94.50 586 GLY A N 1
ATOM 4464 C CA . GLY A 1 586 ? 28.496 7.429 -48.476 1.00 94.50 586 GLY A CA 1
ATOM 4465 C C . GLY A 1 586 ? 28.792 8.550 -47.508 1.00 94.50 586 GLY A C 1
ATOM 4466 O O . GLY A 1 586 ? 27.989 8.829 -46.630 1.00 94.50 586 GLY A O 1
ATOM 4467 N N . LEU A 1 587 ? 29.890 9.264 -47.733 1.00 94.25 587 LEU A N 1
ATOM 4468 C CA . LEU A 1 587 ? 30.142 10.557 -47.105 1.00 94.25 587 LEU A CA 1
ATOM 4469 C C . LEU A 1 587 ? 30.143 11.651 -48.159 1.00 94.25 587 LEU A C 1
ATOM 4471 O O . LEU A 1 587 ? 30.859 11.559 -49.161 1.00 94.25 587 LEU A O 1
ATOM 4475 N N . ARG A 1 588 ? 29.367 12.699 -47.892 1.00 91.75 588 ARG A N 1
ATOM 4476 C CA . ARG A 1 588 ? 29.404 13.952 -48.636 1.00 91.75 588 ARG A CA 1
ATOM 4477 C C . ARG A 1 588 ? 30.104 14.998 -47.775 1.00 91.75 588 ARG A C 1
ATOM 4479 O O . ARG A 1 588 ? 29.580 15.378 -46.734 1.00 91.75 588 ARG A O 1
ATOM 4486 N N . THR A 1 589 ? 31.246 15.499 -48.229 1.00 88.88 589 THR A N 1
ATOM 4487 C CA . THR A 1 589 ? 32.000 16.539 -47.515 1.00 88.88 589 THR A CA 1
ATOM 4488 C C . THR A 1 589 ? 32.035 17.799 -48.361 1.00 88.88 589 THR A C 1
ATOM 4490 O O . THR A 1 589 ? 32.540 17.767 -49.483 1.00 88.88 589 THR A O 1
ATOM 4493 N N . THR A 1 590 ? 31.507 18.905 -47.840 1.00 89.88 590 THR A N 1
ATOM 4494 C CA . THR A 1 590 ? 31.580 20.216 -48.499 1.00 89.88 590 THR A CA 1
ATOM 4495 C C . THR A 1 590 ? 32.648 21.048 -47.815 1.00 89.88 590 THR A C 1
ATOM 4497 O O . THR A 1 590 ? 32.545 21.329 -46.625 1.00 89.88 590 THR A O 1
ATOM 4500 N N . ASP A 1 591 ? 33.674 21.442 -48.559 1.00 86.62 591 ASP A N 1
ATOM 4501 C CA . ASP A 1 591 ? 34.728 22.298 -48.034 1.00 86.62 591 ASP A CA 1
ATOM 4502 C C . ASP A 1 591 ? 34.168 23.695 -47.715 1.00 86.62 591 ASP A C 1
ATOM 4504 O O . ASP A 1 591 ? 33.540 24.348 -48.555 1.00 86.62 591 ASP A O 1
ATOM 4508 N N . ALA A 1 592 ? 34.376 24.154 -46.480 1.00 85.44 592 ALA A N 1
ATOM 4509 C CA . ALA A 1 592 ? 33.768 25.383 -45.979 1.00 85.44 592 ALA A CA 1
ATOM 4510 C C . ALA A 1 592 ? 34.233 26.643 -46.733 1.00 85.44 592 ALA A C 1
ATOM 4512 O O . ALA A 1 592 ? 33.451 27.596 -46.849 1.00 85.44 592 ALA A O 1
ATOM 4513 N N . LYS A 1 593 ? 35.469 26.632 -47.259 1.00 88.25 593 LYS A N 1
ATOM 4514 C CA . LYS A 1 593 ? 36.131 27.770 -47.915 1.00 88.25 593 LYS A CA 1
ATOM 4515 C C . LYS A 1 593 ? 35.873 27.788 -49.418 1.00 88.25 593 LYS A C 1
ATOM 4517 O O . LYS A 1 593 ? 35.495 28.813 -49.967 1.00 88.25 593 LYS A O 1
ATOM 4522 N N . THR A 1 594 ? 36.053 26.650 -50.077 1.00 91.56 594 THR A N 1
ATOM 4523 C CA . THR A 1 594 ? 35.954 26.514 -51.539 1.00 91.56 594 THR A CA 1
ATOM 4524 C C . THR A 1 594 ? 34.548 26.160 -52.014 1.00 91.56 594 THR A C 1
ATOM 4526 O O . THR A 1 594 ? 34.291 26.171 -53.215 1.00 91.56 594 THR A O 1
ATOM 4529 N N . LYS A 1 595 ? 33.642 25.793 -51.093 1.00 91.19 595 LYS A N 1
ATOM 4530 C CA . LYS A 1 595 ? 32.293 25.261 -51.373 1.00 91.19 595 LYS A CA 1
ATOM 4531 C C . LYS A 1 595 ? 32.284 24.009 -52.260 1.00 91.19 595 LYS A C 1
ATOM 4533 O O . LYS A 1 595 ? 31.221 23.548 -52.676 1.00 91.19 595 LYS A O 1
ATOM 4538 N N . LYS A 1 596 ? 33.448 23.405 -52.520 1.00 91.25 596 LYS A N 1
ATOM 4539 C CA . LYS A 1 596 ? 33.569 22.190 -53.321 1.00 91.25 596 LYS A CA 1
ATOM 4540 C C . LYS A 1 596 ? 33.076 20.997 -52.512 1.00 91.25 596 LYS A C 1
ATOM 4542 O O . LYS A 1 596 ? 33.521 20.763 -51.391 1.00 91.25 596 LYS A O 1
ATOM 4547 N N . THR A 1 597 ? 32.164 20.226 -53.095 1.00 90.31 597 THR A N 1
ATOM 4548 C CA . THR A 1 597 ? 31.696 18.968 -52.508 1.00 90.31 597 THR A CA 1
ATOM 4549 C C . THR A 1 597 ? 32.544 17.800 -53.014 1.00 90.31 597 THR A C 1
ATOM 4551 O O . THR A 1 597 ? 32.738 17.650 -54.219 1.00 90.31 597 THR A O 1
ATOM 4554 N N . SER A 1 598 ? 33.013 16.952 -52.102 1.00 88.94 598 SER A N 1
ATOM 4555 C CA . SER A 1 598 ? 33.631 15.657 -52.392 1.00 88.94 598 SER A CA 1
ATOM 4556 C C . SER A 1 598 ? 32.737 14.513 -51.914 1.00 88.94 598 SER A C 1
ATOM 4558 O O . SER A 1 598 ? 31.956 14.667 -50.971 1.00 88.94 598 SER A O 1
ATOM 4560 N N . TYR A 1 599 ? 32.846 13.371 -52.590 1.00 92.69 599 TYR A N 1
ATOM 4561 C CA . TYR A 1 599 ? 32.025 12.191 -52.344 1.00 92.69 599 TYR A CA 1
ATOM 4562 C C . TYR A 1 599 ? 32.922 10.970 -52.174 1.00 92.69 599 TYR A C 1
ATOM 4564 O O . TYR A 1 599 ? 33.770 10.704 -53.028 1.00 92.69 599 TYR A O 1
ATOM 4572 N N . LYS A 1 600 ? 32.714 10.216 -51.096 1.00 93.94 600 LYS A N 1
ATOM 4573 C CA . LYS A 1 600 ? 33.372 8.926 -50.855 1.00 93.94 600 LYS A CA 1
ATOM 4574 C C . LYS A 1 600 ? 32.314 7.859 -50.614 1.00 93.94 600 LYS A C 1
ATOM 4576 O O . LYS A 1 600 ? 31.329 8.130 -49.933 1.00 93.94 600 LYS A O 1
ATOM 4581 N N . ALA A 1 601 ? 32.521 6.669 -51.165 1.00 95.00 601 ALA A N 1
ATOM 4582 C CA . ALA A 1 601 ? 31.674 5.505 -50.924 1.00 95.00 601 ALA A CA 1
ATOM 4583 C C . ALA A 1 601 ? 32.455 4.450 -50.139 1.00 95.00 601 ALA A C 1
ATOM 4585 O O . ALA A 1 601 ? 33.667 4.313 -50.316 1.00 95.00 601 ALA A O 1
ATOM 4586 N N . PHE A 1 602 ? 31.747 3.693 -49.308 1.00 95.62 602 PHE A N 1
ATOM 4587 C CA . PHE A 1 602 ? 32.299 2.632 -48.477 1.00 95.62 602 PHE A CA 1
ATOM 4588 C C . PHE A 1 602 ? 31.391 1.402 -48.508 1.00 95.62 602 PHE A C 1
ATOM 4590 O O . PHE A 1 602 ? 30.171 1.531 -48.640 1.00 95.62 602 PHE A O 1
ATOM 4597 N N . LYS A 1 603 ? 31.983 0.219 -48.335 1.00 94.69 603 LYS A N 1
ATOM 4598 C CA . LYS A 1 603 ? 31.272 -1.027 -48.024 1.00 94.69 603 LYS A CA 1
ATOM 4599 C C . LYS A 1 603 ? 31.523 -1.384 -46.564 1.00 94.69 603 LYS A C 1
ATOM 4601 O O . LYS A 1 603 ? 32.673 -1.382 -46.129 1.00 94.69 603 LYS A O 1
ATOM 4606 N N . VAL A 1 604 ? 30.468 -1.667 -45.815 1.00 94.81 604 VAL A N 1
ATOM 4607 C CA . VAL A 1 604 ? 30.544 -2.100 -44.419 1.00 94.81 604 VAL A CA 1
ATOM 4608 C C . VAL A 1 604 ? 30.524 -3.621 -44.389 1.00 94.81 604 VAL A C 1
ATOM 4610 O O . VAL A 1 604 ? 29.585 -4.229 -44.894 1.00 94.81 604 VAL A O 1
ATOM 4613 N N . ILE A 1 605 ? 31.568 -4.226 -43.824 1.00 91.56 605 ILE A N 1
ATOM 4614 C CA . ILE A 1 605 ? 31.675 -5.678 -43.652 1.00 91.56 605 ILE A CA 1
ATOM 4615 C C . ILE A 1 605 ? 32.148 -5.944 -42.229 1.00 91.56 605 ILE A C 1
ATOM 4617 O O . ILE A 1 605 ? 33.207 -5.455 -41.831 1.00 91.56 605 ILE A O 1
ATOM 4621 N N . LYS A 1 606 ? 31.374 -6.716 -41.462 1.00 90.06 606 LYS A N 1
ATOM 4622 C CA . LYS A 1 606 ? 31.682 -7.120 -40.078 1.00 90.06 606 LYS A CA 1
ATOM 4623 C C . LYS A 1 606 ? 32.154 -5.953 -39.197 1.00 90.06 606 LYS A C 1
ATOM 4625 O O . LYS A 1 606 ? 33.098 -6.077 -38.423 1.00 90.06 606 LYS A O 1
ATOM 4630 N N . GLY A 1 607 ? 31.493 -4.808 -39.332 1.00 92.62 607 GLY A N 1
ATOM 4631 C CA . GLY A 1 607 ? 31.743 -3.599 -38.556 1.00 92.62 607 GLY A CA 1
ATOM 4632 C C . GLY A 1 607 ? 32.892 -2.720 -39.044 1.00 92.62 607 GLY A C 1
ATOM 4633 O O . GLY A 1 607 ? 33.172 -1.716 -38.399 1.00 92.62 607 GLY A O 1
ATOM 4634 N N . ILE A 1 608 ? 33.537 -3.044 -40.167 1.00 92.50 608 ILE A N 1
ATOM 4635 C CA . ILE A 1 608 ? 34.638 -2.262 -40.744 1.00 92.50 608 ILE A CA 1
ATOM 4636 C C . ILE A 1 608 ? 34.155 -1.593 -42.034 1.00 92.50 608 ILE A C 1
ATOM 4638 O O . ILE A 1 608 ? 33.532 -2.240 -42.877 1.00 92.50 608 ILE A O 1
ATOM 4642 N N . ARG A 1 609 ? 34.451 -0.298 -42.206 1.00 95.44 609 ARG A N 1
ATOM 4643 C CA . ARG A 1 609 ? 34.191 0.431 -43.460 1.00 95.44 609 ARG A CA 1
ATOM 4644 C C . ARG A 1 609 ? 35.398 0.325 -44.389 1.00 95.44 609 ARG A C 1
ATOM 4646 O O . ARG A 1 609 ? 36.497 0.743 -44.038 1.00 95.44 609 ARG A O 1
ATOM 4653 N N . TYR A 1 610 ? 35.192 -0.174 -45.596 1.00 95.12 610 TYR A N 1
ATOM 4654 C CA . TYR A 1 610 ? 36.230 -0.280 -46.619 1.00 95.12 610 TYR A CA 1
ATOM 4655 C C . TYR A 1 610 ? 35.964 0.760 -47.717 1.00 95.12 610 TYR A C 1
ATOM 4657 O O . TYR A 1 610 ? 34.889 0.715 -48.326 1.00 95.12 610 TYR A O 1
ATOM 4665 N N . PRO A 1 611 ? 36.865 1.736 -47.950 1.00 95.50 611 PRO A N 1
ATOM 4666 C CA . PRO A 1 611 ? 36.646 2.779 -48.948 1.00 95.50 611 PRO A CA 1
ATOM 4667 C C . PRO A 1 611 ? 36.763 2.235 -50.373 1.00 95.50 611 PRO A C 1
ATOM 4669 O O . PRO A 1 611 ? 37.626 1.412 -50.663 1.00 95.50 611 PRO A O 1
ATOM 4672 N N . PHE A 1 612 ? 35.931 2.741 -51.281 1.00 93.69 612 PHE A N 1
ATOM 4673 C CA . PHE A 1 612 ? 36.128 2.570 -52.719 1.00 93.69 612 PHE A CA 1
ATOM 4674 C C . PHE A 1 612 ? 37.033 3.674 -53.268 1.00 93.69 612 PHE A C 1
ATOM 4676 O O . PHE A 1 612 ? 36.897 4.836 -52.879 1.00 93.69 612 PHE A O 1
ATOM 4683 N N . LYS A 1 613 ? 37.871 3.332 -54.252 1.00 90.44 613 LYS A N 1
ATOM 4684 C CA . LYS A 1 613 ? 38.731 4.291 -54.963 1.00 90.44 613 LYS A CA 1
ATOM 4685 C C . LYS A 1 613 ? 37.946 5.461 -55.567 1.00 90.44 613 LYS A C 1
ATOM 4687 O O . LYS A 1 613 ? 38.409 6.598 -55.587 1.00 90.44 613 LYS A O 1
ATOM 4692 N N . ASN A 1 614 ? 36.759 5.187 -56.108 1.00 89.25 614 ASN A N 1
ATOM 4693 C CA . ASN A 1 614 ? 35.865 6.177 -56.706 1.00 89.25 614 ASN A CA 1
ATOM 4694 C C . ASN A 1 614 ? 34.417 5.643 -56.759 1.00 89.25 614 ASN A C 1
ATOM 4696 O O . ASN A 1 614 ? 34.156 4.463 -56.524 1.00 89.25 614 ASN A O 1
ATOM 4700 N N . LEU A 1 615 ? 33.457 6.510 -57.102 1.00 90.25 615 LEU A N 1
ATOM 4701 C CA . LEU A 1 615 ? 32.041 6.129 -57.195 1.00 90.25 615 LEU A CA 1
ATOM 4702 C C . LEU A 1 615 ? 31.740 5.118 -58.317 1.00 90.25 615 LEU A C 1
ATOM 4704 O O . LEU A 1 615 ? 30.713 4.445 -58.243 1.00 90.25 615 LEU A O 1
ATOM 4708 N N . ALA A 1 616 ? 32.581 5.009 -59.351 1.00 89.50 616 ALA A N 1
ATOM 4709 C CA . ALA A 1 616 ? 32.375 4.032 -60.419 1.00 89.50 616 ALA A CA 1
ATOM 4710 C C . ALA A 1 616 ? 32.649 2.602 -59.928 1.00 89.50 616 ALA A C 1
ATOM 4712 O O . ALA A 1 616 ? 31.906 1.692 -60.284 1.00 89.50 616 ALA A O 1
ATOM 4713 N N . ASP A 1 617 ? 33.647 2.415 -59.062 1.00 89.12 617 ASP A N 1
ATOM 4714 C CA . ASP A 1 617 ? 33.956 1.108 -58.472 1.00 89.12 617 ASP A CA 1
ATOM 4715 C C . ASP A 1 617 ? 32.866 0.650 -57.490 1.00 89.12 617 ASP A C 1
ATOM 4717 O O . ASP A 1 617 ? 32.453 -0.507 -57.535 1.00 89.12 617 ASP A O 1
ATOM 4721 N N . TYR A 1 618 ? 32.297 1.570 -56.700 1.00 90.25 618 TYR A N 1
ATOM 4722 C CA . TYR A 1 618 ? 31.088 1.292 -55.909 1.00 90.25 618 TYR A CA 1
ATOM 4723 C C . TYR A 1 618 ? 29.918 0.837 -56.794 1.00 90.25 618 TYR A C 1
ATOM 4725 O O . TYR A 1 618 ? 29.286 -0.175 -56.504 1.00 90.25 618 TYR A O 1
ATOM 4733 N N . LYS A 1 619 ? 29.624 1.569 -57.880 1.00 89.44 619 LYS A N 1
ATOM 4734 C CA . LYS A 1 619 ? 28.501 1.239 -58.775 1.00 89.44 619 LYS A CA 1
ATOM 4735 C C . LYS A 1 619 ? 28.639 -0.152 -59.398 1.00 89.44 619 LYS A C 1
ATOM 4737 O O . LYS A 1 619 ? 27.624 -0.778 -59.667 1.00 89.44 619 LYS A O 1
ATOM 4742 N N . LYS A 1 620 ? 29.871 -0.619 -59.627 1.00 89.12 620 LYS A N 1
ATOM 4743 C CA . LYS A 1 620 ? 30.151 -1.974 -60.125 1.00 89.12 620 LYS A CA 1
ATOM 4744 C C . LYS A 1 620 ? 29.954 -3.051 -59.054 1.00 89.12 620 LYS A C 1
ATOM 4746 O O . LYS A 1 620 ? 29.464 -4.122 -59.385 1.00 89.12 620 LYS A O 1
ATOM 4751 N N . ASP A 1 621 ? 30.343 -2.786 -57.803 1.00 87.19 621 ASP A N 1
ATOM 4752 C CA . ASP A 1 621 ? 30.209 -3.751 -56.697 1.00 87.19 621 ASP A CA 1
ATOM 4753 C C . ASP A 1 621 ? 28.776 -3.829 -56.141 1.00 87.19 621 ASP A C 1
ATOM 4755 O O . ASP A 1 621 ? 28.358 -4.878 -55.655 1.00 87.19 621 ASP A O 1
ATOM 4759 N N . ASN A 1 622 ? 28.005 -2.740 -56.210 1.00 87.75 622 ASN A N 1
ATOM 4760 C CA . ASN A 1 622 ? 26.656 -2.686 -55.656 1.00 87.75 622 ASN A CA 1
ATOM 4761 C C . ASN A 1 622 ? 25.645 -3.510 -56.471 1.00 87.75 622 ASN A C 1
ATOM 4763 O O . ASN A 1 622 ? 25.080 -3.036 -57.454 1.00 87.75 622 ASN A O 1
ATOM 4767 N N . SER A 1 623 ? 25.344 -4.712 -55.987 1.00 80.62 623 SER A N 1
ATOM 4768 C CA . SER A 1 623 ? 24.336 -5.617 -56.552 1.00 80.62 623 SER A CA 1
ATOM 4769 C C . SER A 1 623 ? 22.928 -5.455 -55.961 1.00 80.62 623 SER A C 1
ATOM 4771 O O . SER A 1 623 ? 22.015 -6.172 -56.357 1.00 80.62 623 SER A O 1
ATOM 4773 N N . THR A 1 624 ? 22.726 -4.537 -55.008 1.00 79.06 624 THR A N 1
ATOM 4774 C CA . THR A 1 624 ? 21.473 -4.452 -54.228 1.00 79.06 624 THR A CA 1
ATOM 4775 C C . THR A 1 624 ? 20.359 -3.665 -54.918 1.00 79.06 624 THR A C 1
ATOM 4777 O O . THR A 1 624 ? 19.213 -3.726 -54.489 1.00 79.06 624 THR A O 1
ATOM 4780 N N . GLY A 1 625 ? 20.688 -2.868 -55.941 1.00 78.12 625 GLY A N 1
ATOM 4781 C CA . GLY A 1 625 ? 19.755 -1.919 -56.564 1.00 78.12 625 GLY A CA 1
ATOM 4782 C C . GLY A 1 625 ? 19.419 -0.692 -55.702 1.00 78.12 625 GLY A C 1
ATOM 4783 O O . GLY A 1 625 ? 18.772 0.234 -56.188 1.00 78.12 625 GLY A O 1
ATOM 4784 N N . LEU A 1 626 ? 19.887 -0.637 -54.449 1.00 82.69 626 LEU A N 1
ATOM 4785 C CA . LEU A 1 626 ? 19.689 0.498 -53.551 1.00 82.69 626 LEU A CA 1
ATOM 4786 C C . LEU A 1 626 ? 20.723 1.595 -53.815 1.00 82.69 626 LEU A C 1
ATOM 4788 O O . LEU A 1 626 ? 21.901 1.327 -54.074 1.00 82.69 626 LEU A O 1
ATOM 4792 N N . GLN A 1 627 ? 20.287 2.851 -53.726 1.00 84.44 627 GLN A N 1
ATOM 4793 C CA . GLN A 1 627 ? 21.192 3.997 -53.781 1.00 84.44 627 GLN A CA 1
ATOM 4794 C C . GLN A 1 627 ? 22.038 4.088 -52.507 1.00 84.44 627 GLN A C 1
ATOM 4796 O O . GLN A 1 627 ? 21.638 3.632 -51.440 1.00 84.44 627 GLN A O 1
ATOM 4801 N N . LEU A 1 628 ? 23.205 4.719 -52.625 1.00 88.44 628 LEU A N 1
ATOM 4802 C CA . LEU A 1 628 ? 24.105 4.975 -51.507 1.00 88.44 628 LEU A CA 1
ATOM 4803 C C . LEU A 1 628 ? 23.403 5.805 -50.418 1.00 88.44 628 LEU A C 1
ATOM 4805 O O . LEU A 1 628 ? 22.908 6.905 -50.688 1.00 88.44 628 LEU A O 1
ATOM 4809 N N . ASN A 1 629 ? 23.407 5.318 -49.179 1.00 90.62 629 ASN A N 1
ATOM 4810 C CA . ASN A 1 629 ? 22.936 6.095 -48.038 1.00 90.62 629 ASN A CA 1
ATOM 4811 C C . ASN A 1 629 ? 24.043 7.063 -47.601 1.00 90.62 629 ASN A C 1
ATOM 4813 O O . ASN A 1 629 ? 25.089 6.640 -47.109 1.00 90.62 629 ASN A O 1
ATOM 4817 N N . TRP A 1 630 ? 23.834 8.363 -47.814 1.00 91.81 630 TRP A N 1
ATOM 4818 C CA . TRP A 1 630 ? 24.759 9.402 -47.357 1.00 91.81 630 TRP A CA 1
ATOM 4819 C C . TRP A 1 630 ? 24.613 9.596 -45.848 1.00 91.81 630 TRP A C 1
ATOM 4821 O O . TRP A 1 630 ? 23.538 9.963 -45.387 1.00 91.81 630 TRP A O 1
ATOM 4831 N N . VAL A 1 631 ? 25.685 9.338 -45.106 1.00 92.75 631 VAL A N 1
ATOM 4832 C CA . VAL A 1 631 ? 25.744 9.402 -43.643 1.00 92.75 631 VAL A CA 1
ATOM 4833 C C . VAL A 1 631 ? 26.602 10.578 -43.176 1.00 92.75 631 VAL A C 1
ATOM 4835 O O . VAL A 1 631 ? 27.385 11.145 -43.946 1.00 92.75 631 VAL A O 1
ATOM 4838 N N . THR A 1 632 ? 26.474 10.936 -41.899 1.00 89.25 632 THR A N 1
ATOM 4839 C CA . THR A 1 632 ? 27.294 11.977 -41.269 1.00 89.25 632 THR A CA 1
ATOM 4840 C C . THR A 1 632 ? 28.715 11.486 -40.978 1.00 89.25 632 THR A C 1
ATOM 4842 O O . THR A 1 632 ? 28.990 10.286 -40.905 1.00 89.25 632 THR A O 1
ATOM 4845 N N . GLU A 1 633 ? 29.640 12.422 -40.766 1.00 89.12 633 GLU A N 1
ATOM 4846 C CA . GLU A 1 633 ? 31.005 12.094 -40.343 1.00 89.12 633 GLU A CA 1
ATOM 4847 C C . GLU A 1 633 ? 31.028 11.411 -38.965 1.00 89.12 633 GLU A C 1
ATOM 4849 O O . GLU A 1 633 ? 31.767 10.449 -38.777 1.00 89.12 633 GLU A O 1
ATOM 4854 N N . GLY A 1 634 ? 30.148 11.818 -38.041 1.00 88.50 634 GLY A N 1
ATOM 4855 C CA . GLY A 1 634 ? 29.990 11.177 -36.731 1.00 88.50 634 GLY A CA 1
ATOM 4856 C C . GLY A 1 634 ? 29.583 9.704 -36.829 1.00 88.50 634 GLY A C 1
ATOM 4857 O O . GLY A 1 634 ? 30.213 8.855 -36.204 1.00 88.50 634 GLY A O 1
ATOM 4858 N N . PHE A 1 635 ? 28.607 9.378 -37.687 1.00 92.94 635 PHE A N 1
ATOM 4859 C CA . PHE A 1 635 ? 28.240 7.984 -37.977 1.00 92.94 635 PHE A CA 1
ATOM 4860 C C . PHE A 1 635 ? 29.458 7.188 -38.457 1.00 92.94 635 PHE A C 1
ATOM 4862 O O . PHE A 1 635 ? 29.726 6.073 -38.018 1.00 92.94 635 PHE A O 1
ATOM 4869 N N . LEU A 1 636 ? 30.218 7.786 -39.368 1.00 92.81 636 LEU A N 1
ATOM 4870 C CA . LEU A 1 636 ? 31.381 7.168 -39.977 1.00 92.81 636 LEU A CA 1
ATOM 4871 C C . LEU A 1 636 ? 32.547 6.972 -39.001 1.00 92.81 636 LEU A C 1
ATOM 4873 O O . LEU A 1 636 ? 33.251 5.972 -39.108 1.00 92.81 636 LEU A O 1
ATOM 4877 N N . ASN A 1 637 ? 32.746 7.885 -38.055 1.00 91.50 637 ASN A N 1
ATOM 4878 C CA . ASN A 1 637 ? 33.803 7.798 -37.045 1.00 91.50 637 ASN A CA 1
ATOM 4879 C C . ASN A 1 637 ? 33.591 6.643 -36.061 1.00 91.50 637 ASN A C 1
ATOM 4881 O O . ASN A 1 637 ? 34.564 6.109 -35.537 1.00 91.50 637 ASN A O 1
ATOM 4885 N N . ASN A 1 638 ? 32.348 6.188 -35.900 1.00 93.25 638 ASN A N 1
ATOM 4886 C CA . ASN A 1 638 ? 32.026 4.990 -35.129 1.00 93.25 638 ASN A CA 1
ATOM 4887 C C . ASN A 1 638 ? 32.355 3.674 -35.876 1.00 93.25 638 ASN A C 1
ATOM 4889 O O . ASN A 1 638 ? 32.171 2.593 -35.316 1.00 93.25 638 ASN A O 1
ATOM 4893 N N . LEU A 1 639 ? 32.818 3.733 -37.136 1.00 94.44 639 LEU A N 1
ATOM 4894 C CA . LEU A 1 639 ? 33.266 2.576 -37.921 1.00 94.44 639 LEU A CA 1
ATOM 4895 C C . LEU A 1 639 ? 34.789 2.630 -38.164 1.00 94.44 639 LEU A C 1
ATOM 4897 O O . LEU A 1 639 ? 35.281 3.552 -38.829 1.00 94.44 639 LEU A O 1
ATOM 4901 N N . PRO A 1 640 ? 35.557 1.620 -37.719 1.00 93.31 640 PRO A N 1
ATOM 4902 C CA . PRO A 1 640 ? 36.963 1.473 -38.087 1.00 93.31 640 PRO A CA 1
ATOM 4903 C C . PRO A 1 640 ? 37.156 1.430 -39.606 1.00 93.31 640 PRO A C 1
ATOM 4905 O O . PRO A 1 640 ? 36.379 0.791 -40.317 1.00 93.31 640 PRO A O 1
ATOM 4908 N N . ILE A 1 641 ? 38.193 2.107 -40.107 1.00 93.50 641 ILE A N 1
ATOM 4909 C CA . ILE A 1 641 ? 38.528 2.124 -41.536 1.00 93.50 641 ILE A CA 1
ATOM 4910 C C . ILE A 1 641 ? 39.430 0.940 -41.901 1.00 93.50 641 ILE A C 1
ATOM 4912 O O . ILE A 1 641 ? 40.463 0.715 -41.275 1.00 93.50 641 ILE A O 1
ATOM 4916 N N . GLY A 1 642 ? 39.014 0.174 -42.906 1.00 91.62 642 GLY A N 1
ATOM 4917 C CA . GLY A 1 642 ? 39.787 -0.903 -43.514 1.00 91.62 642 GLY A CA 1
ATOM 4918 C C . GLY A 1 642 ? 40.577 -0.436 -44.737 1.00 91.62 642 GLY A C 1
ATOM 4919 O O . GLY A 1 642 ? 40.545 0.736 -45.117 1.00 91.62 642 GLY A O 1
ATOM 4920 N N . ALA A 1 643 ? 41.275 -1.375 -45.375 1.00 90.81 643 ALA A N 1
ATOM 4921 C CA . ALA A 1 643 ? 42.003 -1.116 -46.616 1.00 90.81 643 ALA A CA 1
ATOM 4922 C C . ALA A 1 643 ? 41.062 -0.674 -47.755 1.00 90.81 643 ALA A C 1
ATOM 4924 O O . ALA A 1 643 ? 39.889 -1.045 -47.785 1.00 90.81 643 ALA A O 1
ATOM 4925 N N . GLU A 1 644 ? 41.579 0.105 -48.708 1.00 91.12 644 GLU A N 1
ATOM 4926 C CA . GLU A 1 644 ? 40.826 0.447 -49.919 1.00 91.12 644 GLU A CA 1
ATOM 4927 C C . GLU A 1 644 ? 40.439 -0.822 -50.682 1.00 91.12 644 GLU A C 1
ATOM 4929 O O . GLU A 1 644 ? 41.267 -1.709 -50.904 1.00 91.12 644 GLU A O 1
ATOM 4934 N N . ILE A 1 645 ? 39.171 -0.904 -51.090 1.00 83.69 645 ILE A N 1
ATOM 4935 C CA . ILE A 1 645 ? 38.677 -1.971 -51.951 1.00 83.69 645 ILE A CA 1
ATOM 4936 C C . ILE A 1 645 ? 39.307 -1.766 -53.326 1.00 83.69 645 ILE A C 1
ATOM 4938 O O . ILE A 1 645 ? 38.819 -0.992 -54.153 1.00 83.69 645 ILE A O 1
ATOM 4942 N N . GLN A 1 646 ? 40.400 -2.479 -53.577 1.00 65.12 646 GLN A N 1
ATOM 4943 C CA . GLN A 1 646 ? 40.929 -2.636 -54.920 1.00 65.12 646 GLN A CA 1
ATOM 4944 C C . GLN A 1 646 ? 39.967 -3.552 -55.664 1.00 65.12 646 GLN A C 1
ATOM 4946 O O . GLN A 1 646 ? 39.812 -4.702 -55.266 1.00 65.12 646 GLN A O 1
ATOM 4951 N N . SER A 1 647 ? 39.263 -2.979 -56.648 1.00 52.69 647 SER A N 1
ATOM 4952 C CA . SER A 1 647 ? 38.277 -3.608 -57.540 1.00 52.69 647 SER A CA 1
ATOM 4953 C C . SER A 1 647 ? 38.067 -5.104 -57.263 1.00 52.69 647 SER A C 1
ATOM 4955 O O . SER A 1 647 ? 38.901 -5.915 -57.676 1.00 52.69 647 SER A O 1
ATOM 4957 N N . PRO A 1 648 ? 36.990 -5.506 -56.563 1.00 48.16 648 PRO A N 1
ATOM 4958 C CA . PRO A 1 648 ? 36.700 -6.916 -56.467 1.00 48.16 648 PRO A CA 1
ATOM 4959 C C . PRO A 1 648 ? 36.332 -7.343 -57.885 1.00 48.16 648 PRO A C 1
ATOM 4961 O O . PRO A 1 648 ? 35.371 -6.840 -58.476 1.00 48.16 648 PRO A O 1
ATOM 4964 N N . GLY A 1 649 ? 37.144 -8.229 -58.465 1.00 45.25 649 GLY A N 1
ATOM 4965 C CA . GLY A 1 649 ? 36.741 -8.962 -59.652 1.00 45.25 649 GLY A CA 1
ATOM 4966 C C . GLY A 1 649 ? 35.327 -9.487 -59.427 1.00 45.25 649 GLY A C 1
ATOM 4967 O O . GLY A 1 649 ? 35.000 -9.901 -58.313 1.00 45.25 649 GLY A O 1
ATOM 4968 N N . LYS A 1 650 ? 34.499 -9.374 -60.474 1.00 38.41 650 LYS A N 1
ATOM 4969 C CA . LYS A 1 650 ? 33.147 -9.929 -60.605 1.00 38.41 650 LYS A CA 1
ATOM 4970 C C . LYS A 1 650 ? 32.897 -11.008 -59.542 1.00 38.41 650 LYS A C 1
ATOM 4972 O O . LYS A 1 650 ? 33.612 -12.011 -59.580 1.00 38.41 650 LYS A O 1
ATOM 4977 N N . PRO A 1 651 ? 31.943 -10.834 -58.609 1.00 36.62 651 PRO A N 1
ATOM 4978 C CA . PRO A 1 651 ? 31.673 -11.872 -57.634 1.00 36.62 651 PRO A CA 1
ATOM 4979 C C . PRO A 1 651 ? 31.379 -13.156 -58.408 1.00 36.62 651 PRO A C 1
ATOM 4981 O O . PRO A 1 651 ? 30.450 -13.213 -59.217 1.00 36.62 651 PRO A O 1
ATOM 4984 N N . VAL A 1 652 ? 32.202 -14.181 -58.185 1.00 36.09 652 VAL A N 1
ATOM 4985 C CA . VAL A 1 652 ? 31.710 -15.543 -58.317 1.00 36.09 652 VAL A CA 1
ATOM 4986 C C . VAL A 1 652 ? 30.513 -15.574 -57.386 1.00 36.09 652 VAL A C 1
ATOM 4988 O O . VAL A 1 652 ? 30.643 -15.321 -56.187 1.00 36.09 652 VAL A O 1
ATOM 4991 N N . VAL A 1 653 ? 29.336 -15.771 -57.969 1.00 36.22 653 VAL A N 1
ATOM 4992 C CA . VAL A 1 653 ? 28.143 -16.146 -57.228 1.00 36.22 653 VAL A CA 1
ATOM 4993 C C . VAL A 1 653 ? 28.499 -17.459 -56.542 1.00 36.22 653 VAL A C 1
ATOM 4995 O O . VAL A 1 653 ? 28.364 -18.529 -57.119 1.00 36.22 653 VAL A O 1
ATOM 4998 N N . VAL A 1 654 ? 29.026 -17.378 -55.324 1.00 38.16 654 VAL A N 1
ATOM 4999 C CA . VAL A 1 654 ? 28.777 -18.421 -54.344 1.00 38.16 654 VAL A CA 1
ATOM 5000 C C . VAL A 1 654 ? 27.422 -18.038 -53.789 1.00 38.16 654 VAL A C 1
ATOM 5002 O O . VAL A 1 654 ? 27.304 -17.272 -52.833 1.00 38.16 654 VAL A O 1
ATOM 5005 N N . GLU A 1 655 ? 26.386 -18.482 -54.500 1.00 36.38 655 GLU A N 1
ATOM 5006 C CA . GLU A 1 655 ? 25.084 -18.685 -53.890 1.00 36.38 655 GLU A CA 1
ATOM 5007 C C . GLU A 1 655 ? 25.388 -19.448 -52.593 1.00 36.38 655 GLU A C 1
ATOM 5009 O O . GLU A 1 655 ? 26.049 -20.490 -52.666 1.00 36.38 655 GLU A O 1
ATOM 5014 N N . PRO A 1 656 ? 25.063 -18.917 -51.398 1.00 40.22 656 PRO A N 1
ATOM 5015 C CA . PRO A 1 656 ? 25.114 -19.771 -50.228 1.00 40.22 656 PRO A CA 1
ATOM 5016 C C . PRO A 1 656 ? 24.228 -20.950 -50.603 1.00 40.22 656 PRO A C 1
ATOM 5018 O O . PRO A 1 656 ? 23.079 -20.712 -50.979 1.00 40.22 656 PRO A O 1
ATOM 5021 N N . GLU A 1 657 ? 24.761 -22.178 -50.609 1.00 43.06 657 GLU A N 1
ATOM 5022 C CA . GLU A 1 657 ? 23.913 -23.351 -50.794 1.00 43.06 657 GLU A CA 1
ATOM 5023 C C . GLU A 1 657 ? 22.716 -23.140 -49.879 1.00 43.06 657 GLU A C 1
ATOM 5025 O O . GLU A 1 657 ? 22.881 -22.995 -48.661 1.00 43.06 657 GLU A O 1
ATOM 5030 N N . ALA A 1 658 ? 21.535 -22.974 -50.482 1.00 50.34 658 ALA A N 1
ATOM 5031 C CA . ALA A 1 658 ? 20.335 -22.721 -49.721 1.00 50.34 658 ALA A CA 1
ATOM 5032 C C . ALA A 1 658 ? 20.248 -23.879 -48.736 1.00 50.34 658 ALA A C 1
ATOM 5034 O O . ALA A 1 658 ? 20.148 -25.036 -49.154 1.00 50.34 658 ALA A O 1
ATOM 5035 N N . LYS A 1 659 ? 20.363 -23.593 -47.435 1.00 77.50 659 LYS A N 1
ATOM 5036 C CA . LYS A 1 659 ? 20.192 -24.637 -46.433 1.00 77.50 659 LYS A CA 1
ATOM 5037 C C . LYS A 1 659 ? 18.785 -25.152 -46.635 1.00 77.50 659 LYS A C 1
ATOM 5039 O O . LYS A 1 659 ? 17.819 -24.421 -46.451 1.00 77.50 659 LYS A O 1
ATOM 5044 N N . THR A 1 660 ? 18.676 -26.378 -47.109 1.00 88.06 660 THR A N 1
ATOM 5045 C CA . THR A 1 660 ? 17.389 -26.993 -47.370 1.00 88.06 660 THR A CA 1
ATOM 5046 C C . THR A 1 660 ? 17.062 -27.955 -46.247 1.00 88.06 660 THR A C 1
ATOM 5048 O O . THR A 1 660 ? 17.939 -28.570 -45.640 1.00 88.06 660 THR A O 1
ATOM 5051 N N . TYR A 1 661 ? 15.778 -28.064 -45.943 1.00 90.38 661 TYR A N 1
ATOM 5052 C CA . TYR A 1 661 ? 15.259 -29.010 -44.977 1.00 90.38 661 TYR A CA 1
ATOM 5053 C C . TYR A 1 661 ? 14.204 -29.872 -45.653 1.00 90.38 661 TYR A C 1
ATOM 5055 O O . TYR A 1 661 ? 13.265 -29.357 -46.260 1.00 90.38 661 TYR A O 1
ATOM 5063 N N . LYS A 1 662 ? 14.380 -31.190 -45.563 1.00 94.50 662 LYS A N 1
ATOM 5064 C CA . LYS A 1 662 ? 13.392 -32.159 -46.027 1.00 94.50 662 LYS A CA 1
ATOM 5065 C C . LYS A 1 662 ? 12.407 -32.411 -44.892 1.00 94.50 662 LYS A C 1
ATOM 5067 O O . LYS A 1 662 ? 12.801 -32.930 -43.852 1.00 94.50 662 LYS A O 1
ATOM 5072 N N . ILE A 1 663 ? 11.151 -32.043 -45.108 1.00 91.81 663 ILE A N 1
ATOM 5073 C CA . ILE A 1 663 ? 10.065 -32.194 -44.137 1.00 91.81 663 ILE A CA 1
ATOM 5074 C C . ILE A 1 663 ? 9.885 -33.681 -43.819 1.00 91.81 663 ILE A C 1
ATOM 5076 O O . ILE A 1 663 ? 9.764 -34.499 -44.734 1.00 91.81 663 ILE A O 1
ATOM 5080 N N . ILE A 1 664 ? 9.882 -34.044 -42.537 1.00 88.50 664 ILE A N 1
ATOM 5081 C CA . ILE A 1 664 ? 9.659 -35.422 -42.078 1.00 88.50 664 ILE A CA 1
ATOM 5082 C C . ILE A 1 664 ? 8.289 -35.560 -41.404 1.00 88.50 664 ILE A C 1
ATOM 5084 O O . ILE A 1 664 ? 7.617 -34.574 -41.108 1.00 88.50 664 ILE A O 1
ATOM 5088 N N . SER A 1 665 ? 7.842 -36.800 -41.191 1.00 90.31 665 SER A N 1
ATOM 5089 C CA . SER A 1 665 ? 6.566 -37.067 -40.516 1.00 90.31 665 SER A CA 1
ATOM 5090 C C . SER A 1 665 ? 6.544 -36.428 -39.122 1.00 90.31 665 SER A C 1
ATOM 5092 O O . SER A 1 665 ? 7.426 -36.705 -38.313 1.00 90.31 665 SER A O 1
ATOM 5094 N N . GLY A 1 666 ? 5.530 -35.600 -38.848 1.00 84.06 666 GLY A N 1
ATOM 5095 C CA . GLY A 1 666 ? 5.363 -34.874 -37.581 1.00 84.06 666 GLY A CA 1
ATOM 5096 C C . GLY A 1 666 ? 5.830 -33.412 -37.592 1.00 84.06 666 GLY A C 1
ATOM 5097 O O . GLY A 1 666 ? 5.612 -32.706 -36.609 1.00 84.06 666 GLY A O 1
ATOM 5098 N N . ASP A 1 667 ? 6.433 -32.931 -38.681 1.00 91.12 667 ASP A N 1
ATOM 5099 C CA . ASP A 1 667 ? 6.803 -31.520 -38.812 1.00 91.12 667 ASP A CA 1
ATOM 5100 C C . ASP A 1 667 ? 5.597 -30.612 -39.126 1.00 91.12 667 ASP A C 1
ATOM 5102 O O . ASP A 1 667 ? 4.702 -30.970 -39.890 1.00 91.12 667 ASP A O 1
ATOM 5106 N N . SER A 1 668 ? 5.628 -29.386 -38.594 1.00 93.38 668 SER A N 1
ATOM 5107 C CA . SER A 1 668 ? 4.812 -28.248 -39.035 1.00 93.38 668 SER A CA 1
ATOM 5108 C C . SER A 1 668 ? 5.731 -27.082 -39.415 1.00 93.38 668 SER A C 1
ATOM 5110 O O . SER A 1 668 ? 6.872 -27.014 -38.949 1.00 93.38 668 SER A O 1
ATOM 5112 N N . LEU A 1 669 ? 5.268 -26.111 -40.216 1.00 87.38 669 LEU A N 1
ATOM 5113 C CA . LEU A 1 669 ? 6.090 -24.918 -40.480 1.00 87.38 669 LEU A CA 1
ATOM 5114 C C . LEU A 1 669 ? 6.458 -24.172 -39.188 1.00 87.38 669 LEU A C 1
ATOM 5116 O O . LEU A 1 669 ? 7.543 -23.601 -39.108 1.00 87.38 669 LEU A O 1
ATOM 5120 N N . SER A 1 670 ? 5.598 -24.219 -38.169 1.00 87.94 670 SER A N 1
ATOM 5121 C CA . SER A 1 670 ? 5.855 -23.638 -36.848 1.00 87.94 670 SER A CA 1
ATOM 5122 C C . SER A 1 670 ? 6.974 -24.365 -36.101 1.00 87.94 670 SER A C 1
ATOM 5124 O O . SER A 1 670 ? 7.882 -23.711 -35.588 1.00 87.94 670 SER A O 1
ATOM 5126 N N . SER A 1 671 ? 6.966 -25.705 -36.070 1.00 87.50 671 SER A N 1
ATOM 5127 C CA . SER A 1 671 ? 8.023 -26.471 -35.393 1.00 87.50 671 SER A CA 1
ATOM 5128 C C . SER A 1 671 ? 9.370 -26.337 -36.107 1.00 87.50 671 SER A C 1
ATOM 5130 O O . SER A 1 671 ? 10.406 -26.198 -35.453 1.00 87.50 671 SER A O 1
ATOM 5132 N N . ILE A 1 672 ? 9.362 -26.282 -37.442 1.00 88.75 672 ILE A N 1
ATOM 5133 C CA . ILE A 1 672 ? 10.556 -26.031 -38.256 1.00 88.75 672 ILE A CA 1
ATOM 5134 C C . ILE A 1 672 ? 11.083 -24.608 -38.017 1.00 88.75 672 ILE A C 1
ATOM 5136 O O . ILE A 1 672 ? 12.287 -24.425 -37.836 1.00 88.75 672 ILE A O 1
ATOM 5140 N N . ALA A 1 673 ? 10.205 -23.602 -37.972 1.00 87.81 673 ALA A N 1
ATOM 5141 C CA . ALA A 1 673 ? 10.596 -22.216 -37.724 1.00 87.81 673 ALA A CA 1
ATOM 5142 C C . ALA A 1 673 ? 11.327 -22.060 -36.383 1.00 87.81 673 ALA A C 1
ATOM 5144 O O . ALA A 1 673 ? 12.406 -21.471 -36.337 1.00 87.81 673 ALA A O 1
ATOM 5145 N N . VAL A 1 674 ? 10.801 -22.674 -35.318 1.00 82.31 674 VAL A N 1
ATOM 5146 C CA . VAL A 1 674 ? 11.447 -22.697 -33.997 1.00 82.31 674 VAL A CA 1
ATOM 5147 C C . VAL A 1 674 ? 12.794 -23.421 -34.050 1.00 82.31 674 VAL A C 1
ATOM 5149 O O . VAL A 1 674 ? 13.800 -22.888 -33.584 1.00 82.31 674 VAL A O 1
ATOM 5152 N N . LYS A 1 675 ? 12.842 -24.607 -34.670 1.00 82.25 675 LYS A N 1
ATOM 5153 C CA . LYS A 1 675 ? 14.055 -25.436 -34.779 1.00 82.25 675 LYS A CA 1
ATOM 5154 C C . LYS A 1 675 ? 15.216 -24.713 -35.466 1.00 82.25 675 LYS A C 1
ATOM 5156 O O . LYS A 1 675 ? 16.369 -24.931 -35.102 1.00 82.25 675 LYS A O 1
ATOM 5161 N N . PHE A 1 676 ? 14.917 -23.851 -36.436 1.00 84.94 676 PHE A N 1
ATOM 5162 C CA . PHE A 1 676 ? 15.919 -23.107 -37.205 1.00 84.94 676 PHE A CA 1
ATOM 5163 C C . PHE A 1 676 ? 15.966 -21.610 -36.877 1.00 84.94 676 PHE A C 1
ATOM 5165 O O . PHE A 1 676 ? 16.592 -20.847 -37.609 1.00 84.94 676 PHE A O 1
ATOM 5172 N N . ASN A 1 677 ? 15.354 -21.196 -35.762 1.00 78.44 677 ASN A N 1
ATOM 5173 C CA . ASN A 1 677 ? 15.351 -19.817 -35.273 1.00 78.44 677 ASN A CA 1
ATOM 5174 C C . ASN A 1 677 ? 14.922 -18.790 -36.346 1.00 78.44 677 ASN A C 1
ATOM 5176 O O . ASN A 1 677 ? 15.584 -17.776 -36.578 1.00 78.44 677 ASN A O 1
ATOM 5180 N N . THR A 1 678 ? 13.814 -19.088 -37.023 1.00 88.12 678 THR A N 1
ATOM 5181 C CA . THR A 1 678 ? 13.144 -18.240 -38.016 1.00 88.12 678 THR A CA 1
ATOM 5182 C C . THR A 1 678 ? 11.643 -18.141 -37.702 1.00 88.12 678 THR A C 1
ATOM 5184 O O . THR A 1 678 ? 11.197 -18.562 -36.638 1.00 88.12 678 THR A O 1
ATOM 5187 N N . THR A 1 679 ? 10.841 -17.564 -38.598 1.00 88.88 679 THR A N 1
ATOM 5188 C CA . THR A 1 679 ? 9.384 -17.464 -38.460 1.00 88.88 679 THR A CA 1
ATOM 5189 C C . THR A 1 679 ? 8.666 -18.209 -39.580 1.00 88.88 679 THR A C 1
ATOM 5191 O O . THR A 1 679 ? 9.188 -18.371 -40.686 1.00 88.88 679 THR A O 1
ATOM 5194 N N . VAL A 1 680 ? 7.426 -18.622 -39.308 1.00 86.56 680 VAL A N 1
ATOM 5195 C CA . VAL A 1 680 ? 6.541 -19.250 -40.302 1.00 86.56 680 VAL A CA 1
ATOM 5196 C C . VAL A 1 680 ? 6.376 -18.350 -41.527 1.00 86.56 680 VAL A C 1
ATOM 5198 O O . VAL A 1 680 ? 6.482 -18.826 -42.651 1.00 86.56 680 VAL A O 1
ATOM 5201 N N . ALA A 1 681 ? 6.220 -17.039 -41.320 1.00 77.44 681 ALA A N 1
ATOM 5202 C CA . ALA A 1 681 ? 6.077 -16.065 -42.399 1.00 77.44 681 ALA A CA 1
ATOM 5203 C C . ALA A 1 681 ? 7.312 -16.009 -43.318 1.00 77.44 681 ALA A C 1
ATOM 5205 O O . ALA A 1 681 ? 7.168 -15.927 -44.538 1.00 77.44 681 ALA A O 1
ATOM 5206 N N . ILE A 1 682 ? 8.525 -16.097 -42.754 1.00 76.94 682 ILE A N 1
ATOM 5207 C CA . ILE A 1 682 ? 9.763 -16.137 -43.544 1.00 76.94 682 ILE A CA 1
ATOM 5208 C C . ILE A 1 682 ? 9.848 -17.447 -44.330 1.00 76.94 682 ILE A C 1
ATOM 5210 O O . ILE A 1 682 ? 10.126 -17.405 -45.526 1.00 76.94 682 ILE A O 1
ATOM 5214 N N . LEU A 1 683 ? 9.560 -18.592 -43.702 1.00 87.75 683 LEU A N 1
ATOM 5215 C CA . LEU A 1 683 ? 9.557 -19.888 -44.392 1.00 87.75 683 LEU A CA 1
ATOM 5216 C C . LEU A 1 683 ? 8.524 -19.934 -45.521 1.00 87.75 683 LEU A C 1
ATOM 5218 O O . LEU A 1 683 ? 8.840 -20.395 -46.615 1.00 87.75 683 LEU A O 1
ATOM 5222 N N . MET A 1 684 ? 7.319 -19.415 -45.286 1.00 89.25 684 MET A N 1
ATOM 5223 C CA . MET A 1 684 ? 6.259 -19.338 -46.288 1.00 89.25 684 MET A CA 1
ATOM 5224 C C . MET A 1 684 ? 6.667 -18.474 -47.477 1.00 89.25 684 MET A C 1
ATOM 5226 O O . MET A 1 684 ? 6.607 -18.923 -48.621 1.00 89.25 684 MET A O 1
ATOM 5230 N N . ARG A 1 685 ? 7.154 -17.258 -47.209 1.00 80.94 685 ARG A N 1
ATOM 5231 C CA . ARG A 1 685 ? 7.588 -16.317 -48.246 1.00 80.94 685 ARG A CA 1
ATOM 5232 C C . ARG A 1 685 ? 8.772 -16.851 -49.048 1.00 80.94 685 ARG A C 1
ATOM 5234 O O . ARG A 1 685 ? 8.788 -16.708 -50.266 1.00 80.94 685 ARG A O 1
ATOM 5241 N N . LEU A 1 686 ? 9.746 -17.471 -48.382 1.00 85.38 686 LEU A N 1
ATOM 5242 C CA . LEU A 1 686 ? 10.951 -18.008 -49.018 1.00 85.38 686 LEU A CA 1
ATOM 5243 C C . LEU A 1 686 ? 10.649 -19.204 -49.938 1.00 85.38 686 LEU A C 1
ATOM 5245 O O . LEU A 1 686 ? 11.381 -19.443 -50.897 1.00 85.38 686 LEU A O 1
ATOM 5249 N N . ASN A 1 687 ? 9.567 -19.934 -49.658 1.00 88.75 687 ASN A N 1
ATOM 5250 C CA . ASN A 1 687 ? 9.194 -21.161 -50.362 1.00 88.75 687 ASN A CA 1
ATOM 5251 C C . ASN A 1 687 ? 7.920 -21.045 -51.209 1.00 88.75 687 ASN A C 1
ATOM 5253 O O . ASN A 1 687 ? 7.491 -22.044 -51.779 1.00 88.75 687 ASN A O 1
ATOM 5257 N N . GLY A 1 688 ? 7.304 -19.860 -51.291 1.00 88.38 688 GLY A N 1
ATOM 5258 C CA . GLY A 1 688 ? 6.046 -19.657 -52.019 1.00 88.38 688 GLY A CA 1
ATOM 5259 C C . GLY A 1 688 ? 4.863 -20.448 -51.445 1.00 88.38 688 GLY A C 1
ATOM 5260 O O . GLY A 1 688 ? 3.956 -20.826 -52.183 1.00 88.38 688 GLY A O 1
ATOM 5261 N N . ILE A 1 689 ? 4.878 -20.740 -50.141 1.00 88.56 689 ILE A N 1
ATOM 5262 C CA . ILE A 1 689 ? 3.809 -21.484 -49.469 1.00 88.56 689 ILE A CA 1
ATOM 5263 C C . ILE A 1 689 ? 2.744 -20.484 -49.023 1.00 88.56 689 ILE A C 1
ATOM 5265 O O . ILE A 1 689 ? 2.989 -19.664 -48.145 1.00 88.56 689 ILE A O 1
ATOM 5269 N N . ASN A 1 690 ? 1.550 -20.574 -49.606 1.00 84.12 690 ASN A N 1
ATOM 5270 C CA . ASN A 1 690 ? 0.442 -19.659 -49.303 1.00 84.12 690 ASN A CA 1
ATOM 5271 C C . ASN A 1 690 ? -0.432 -20.128 -48.131 1.00 84.12 690 ASN A C 1
ATOM 5273 O O . ASN A 1 690 ? -1.171 -19.332 -47.563 1.00 84.12 690 ASN A O 1
ATOM 5277 N N . ASN A 1 691 ? -0.358 -21.411 -47.766 1.00 83.31 691 ASN A N 1
ATOM 5278 C CA . ASN A 1 691 ? -1.073 -21.975 -46.625 1.00 83.31 691 ASN A CA 1
ATOM 5279 C C . ASN A 1 691 ? -0.088 -22.777 -45.753 1.00 83.31 691 ASN A C 1
ATOM 5281 O O . ASN A 1 691 ? 0.441 -23.781 -46.240 1.00 83.31 691 ASN A O 1
ATOM 5285 N N . PRO A 1 692 ? 0.170 -22.358 -44.500 1.00 84.06 692 PRO A N 1
ATOM 5286 C CA . PRO A 1 692 ? 1.177 -22.981 -43.645 1.00 84.06 692 PRO A CA 1
ATOM 5287 C C . PRO A 1 692 ? 0.852 -24.423 -43.238 1.00 84.06 692 PRO A C 1
ATOM 5289 O O . PRO A 1 692 ? 1.768 -25.165 -42.886 1.00 84.06 692 PRO A O 1
ATOM 5292 N N . ASP A 1 693 ? -0.417 -24.826 -43.344 1.00 85.62 693 ASP A N 1
ATOM 5293 C CA . ASP A 1 693 ? -0.900 -26.163 -42.989 1.00 85.62 693 ASP A CA 1
ATOM 5294 C C . ASP A 1 693 ? -0.828 -27.151 -44.166 1.00 85.62 693 ASP A C 1
ATOM 5296 O O . ASP A 1 693 ? -1.153 -28.328 -44.027 1.00 85.62 693 ASP A O 1
ATOM 5300 N N . ARG A 1 694 ? -0.410 -26.690 -45.354 1.00 83.00 694 ARG A N 1
ATOM 5301 C CA . ARG A 1 694 ? -0.308 -27.505 -46.577 1.00 83.00 694 ARG A CA 1
ATOM 5302 C C . ARG A 1 694 ? 1.143 -27.742 -46.982 1.00 83.00 694 ARG A C 1
ATOM 5304 O O . ARG A 1 694 ? 1.574 -27.332 -48.059 1.00 83.00 694 ARG A O 1
ATOM 5311 N N . ILE A 1 695 ? 1.879 -28.432 -46.118 1.00 88.81 695 ILE A N 1
ATOM 5312 C CA . ILE A 1 695 ? 3.214 -28.968 -46.409 1.00 88.81 695 ILE A CA 1
ATOM 5313 C C . ILE A 1 695 ? 3.176 -30.497 -46.463 1.00 88.81 695 ILE A C 1
ATOM 5315 O O . ILE A 1 695 ? 2.399 -31.127 -45.749 1.00 88.81 695 ILE A O 1
ATOM 5319 N N . ALA A 1 696 ? 4.001 -31.105 -47.317 1.00 87.75 696 ALA A N 1
ATOM 5320 C CA . ALA A 1 696 ? 4.028 -32.555 -47.502 1.00 87.75 696 ALA A CA 1
ATOM 5321 C C . ALA A 1 696 ? 5.304 -33.184 -46.930 1.00 87.75 696 ALA A C 1
ATOM 5323 O O . ALA A 1 696 ? 6.402 -32.643 -47.063 1.00 87.75 696 ALA A O 1
ATOM 5324 N N . VAL A 1 697 ? 5.179 -34.378 -46.346 1.00 89.00 697 VAL A N 1
ATOM 5325 C CA . VAL A 1 697 ? 6.343 -35.177 -45.944 1.00 89.00 697 VAL A CA 1
ATOM 5326 C C . VAL A 1 697 ? 7.193 -35.482 -47.178 1.00 89.00 697 VAL A C 1
ATOM 5328 O O . VAL A 1 697 ? 6.693 -35.912 -48.214 1.00 89.00 697 VAL A O 1
ATOM 5331 N N . GLY A 1 698 ? 8.494 -35.240 -47.070 1.00 82.25 698 GLY A N 1
ATOM 5332 C CA . GLY A 1 698 ? 9.460 -35.367 -48.154 1.00 82.25 698 GLY A CA 1
ATOM 5333 C C . GLY A 1 698 ? 9.650 -34.103 -48.994 1.00 82.25 698 GLY A C 1
ATOM 5334 O O . GLY A 1 698 ? 10.610 -34.062 -49.765 1.00 82.25 698 GLY A O 1
ATOM 5335 N N . GLN A 1 699 ? 8.812 -33.074 -48.823 1.00 93.19 699 GLN A N 1
ATOM 5336 C CA . GLN A 1 699 ? 8.993 -31.771 -49.463 1.00 93.19 699 GLN A CA 1
ATOM 5337 C C . GLN A 1 699 ? 10.277 -31.111 -48.957 1.00 93.19 699 GLN A C 1
ATOM 5339 O O . GLN A 1 699 ? 10.554 -31.090 -47.758 1.00 93.19 699 GLN A O 1
ATOM 5344 N N . ILE A 1 700 ? 11.062 -30.563 -49.880 1.00 92.75 700 ILE A N 1
ATOM 5345 C CA . ILE A 1 700 ? 12.282 -29.826 -49.561 1.00 92.75 700 ILE A CA 1
ATOM 5346 C C . ILE A 1 700 ? 11.943 -28.339 -49.536 1.00 92.75 700 ILE A C 1
ATOM 5348 O O . ILE A 1 700 ? 11.454 -27.799 -50.527 1.00 92.75 700 ILE A O 1
ATOM 5352 N N . ILE A 1 701 ? 12.209 -27.686 -48.408 1.00 92.31 701 ILE A N 1
ATOM 5353 C CA . ILE A 1 701 ? 12.027 -26.244 -48.242 1.00 92.31 701 ILE A CA 1
ATOM 5354 C C . ILE A 1 701 ? 13.368 -25.561 -47.986 1.00 92.31 701 ILE A C 1
ATOM 5356 O O . ILE A 1 701 ? 14.254 -26.104 -47.330 1.00 92.31 701 ILE A O 1
ATOM 5360 N N . LYS A 1 702 ? 13.515 -24.356 -48.519 1.00 90.12 702 LYS A N 1
ATOM 5361 C CA . LYS A 1 702 ? 14.618 -23.432 -48.284 1.00 90.12 702 LYS A CA 1
ATOM 5362 C C . LYS A 1 702 ? 14.498 -22.835 -46.881 1.00 90.12 702 LYS A C 1
ATOM 5364 O O . LYS A 1 702 ? 13.407 -22.441 -46.463 1.00 90.12 702 LYS A O 1
ATOM 5369 N N . LEU A 1 703 ? 15.621 -22.753 -46.179 1.00 86.06 703 LEU A N 1
ATOM 5370 C CA . LEU A 1 703 ? 15.789 -22.054 -44.909 1.00 86.06 703 LEU A CA 1
ATOM 5371 C C . LEU A 1 703 ? 16.519 -20.713 -45.151 1.00 86.06 703 LEU A C 1
ATOM 5373 O O . LEU A 1 703 ? 17.294 -20.625 -46.107 1.00 86.06 703 LEU A O 1
ATOM 5377 N N . PRO A 1 704 ? 16.245 -19.677 -44.337 1.00 74.00 704 PRO A N 1
ATOM 5378 C CA . PRO A 1 704 ? 16.827 -18.339 -44.489 1.00 74.00 704 PRO A CA 1
ATOM 5379 C C . PRO A 1 704 ? 18.296 -18.208 -44.076 1.00 74.00 704 PRO A C 1
ATOM 5381 O O . PRO A 1 704 ? 18.825 -19.107 -43.378 1.00 74.00 704 PRO A O 1
#

pLDDT: mean 82.74, std 15.43, range [32.12, 98.06]

Secondary structure (DSSP, 8-state):
-TTS-----------HHHHHHHHH------HHHHHTTTS---TT---HHHHHHHHHHHHH---SSSSSEEE-TTS--EEEETTEEEE---HHHHHHTGGG---EE--HHHHTTSEE-PPP-SEEEPPPBTTB--EEEEETTEEEEESSHHHHHHTT--GGGPEEPPHHHHHHSPBPPP-S----EEEEPPPSS-PPPEEEE-SSEEEEE-HHHHHHTT--GGGEEEE-HHHHHTSEE----HHHH---SEEE-TTS-EEEEETTEEEEE--HHHHHHTT---PPPPSS-GGGGTTSPB---B--TTEEEEETTTTEEEEEETTEEEEBPHHHHHHS-GGGTSEEEEEEE-HHHHTTTB-SS-B-SEEE-TTS-EEEE-SSSEEEE---SGGGGGPEE--HHHHTTS-EEEEEE-TT-EEEETT----EEEETTEEEEE--HHHHHHHTTT-S--SPEEE-HHHHHHSPEEEEE--TT-EEEETTT--EEEEETTTEEEE--TTS-----PPPEEE-TTTTTT--B-PBPPSSEEEETTEEEEEETTEEEE--HHHHTTS-SPPEE--HHHHTTSEEESPPP-SEEEEEEE-TTT--EEEEEEEEETTEEEEBSSHHHHHHH--S-PPPEEE-HHHHHTS-B---B----S---------EEE--TT--HHHHHHHTT--HHHHHHHHT-S-TT---TT-EEE--

Sequence (704 aa):
DASRNCGKKSFTLKSQATANLYYYTPFVPNAAALNNLRGTGDNCSSYGNRNFWRFYWDWFGSPIGGGFLLKSSTSDPYFISNDIKYPITDPELVKDLAPLGPLGEISTEYLDSFKTGIPMTKIIKTAPINNVSTYYFVSAGKKYLLANCEQATSMGLDCATAVQLTQVQLDALPTGPYRPDITAVAKTIPVAPAVASYFLVTDKIKIPLDCTKATTLGFKCEKAVATPATQLDALTTSRLTPATTGISPLIVNADGTRYLISAGEKHEVLDDISLADKAITTRTPSPLTLNTFSYLPWGAPIAKDGSLFVNRDLKREGVIVDGKYFDIKPETRADADFTKWFRVSTGTLSSIGLSTVAALSPITSLVIDEDSVRWTLSDTGWIKVTDNSEWTKQATLITNAALRKLPISEQIVTGDNFVRAKGQNTIYLLDEGQIRATYNAADREIFGVGLSNAVPVSIAPSSLNLIPKSVMILPPGTVVKNKKTNVVGIIEGGSRMVTLGETSMQLTLPAPRPLTSLQLVGYNDLEVLGSFKVKCDGDIFLVSDSQLHSIPVATAREYPGRATVLSPETCLLISPSPKQFSQYIGLRTTDAKTKKTSYKAFKVIKGIRYPFKNLADYKKDNSTGLQLNWVTEGFLNNLPIGAEIQSPGKPVVVEPEAKTYKIISGDSLSSIAVKFNTTVAILMRLNGINNPDRIAVGQIIKLP